Protein 2XZ9 (pdb70)

Solvent-accessible surface area: 24399 Å² total; per-residue (Å²): 156,97,95,80,38,0,62,4,89,63,58,57,121,4,44,0,0,0,20,2,20,44,15,188,55,0,63,52,0,45,67,28,8,4,46,0,1,2,6,0,90,0,19,52,8,1,68,145,67,119,60,70,3,60,38,86,70,2,12,77,12,0,34,73,0,1,83,94,0,58,49,97,31,0,6,0,22,0,0,20,3,2,13,46,104,146,18,90,50,10,128,38,32,183,15,94,1,11,30,0,0,15,26,0,0,3,3,0,31,88,88,53,77,9,0,71,41,1,0,49,0,0,0,51,0,4,35,109,29,59,3,20,0,0,0,0,2,0,4,11,4,49,10,2,88,112,0,40,63,20,2,91,85,4,29,38,60,0,73,174,80,66,46,126,21,48,134,129,10,100,15,0,0,6,0,6,0,0,0,0,0,9,3,0,63,16,0,0,139,70,4,52,3,1,1,0,4,3,39,33,0,1,13,2,0,1,0,0,10,62,147,15,119,91,0,98,102,30,33,73,47,15,9,7,0,0,4,65,5,0,79,92,0,0,61,10,0,76,177,63,73,55,64,0,3,0,6,3,102,14,0,13,45,34,31,2,0,0,3,1,0,10,19,8,0,40,12,0,0,4,70,15,107,29,0,63,90,0,12,83,8,0,79,83,11,89,44,92,91,0,74,101,6,3,104,118,1,32,121,47,46,29,7,156,75,0,57,127,23,0,95,63,23,46,160,127,71,100,127,137,80,50,0,54,5,85,71,46,47,109,5,40,0,0,0,20,2,22,28,13,169,52,0,64,51,0,47,64,30,10,4,49,0,1,2,6,0,90,0,28,64,7,2,71,145,64,143,70,72,4,61,37,88,76,1,12,92,12,0,45,77,0,0,82,87,0,57,48,95,31,0,6,0,20,0,0,27,9,1,10,33,107,126,11,114,50,6,116,24,29,207,34,98,4,8,34,0,0,12,30,0,0,3,0,0,31,94,50,53,95,8,0,47,40,1,0,44,0,0,0,43,0,4,36,114,28,60,3,38,0,0,0,0,3,0,4,12,4,30,9,2,93,118,0,41,59,19,2,90,82,0,33,37,45,0,75,182,96,70,50,158,18,46,146,133,10,97,17,0,0,7,0,2,0,1,0,0,0,11,3,0,63,14,0,0,143,68,6,54,21,1,2,0,4,3,41,44,0,1,13,9,0,1,0,0,5,66,142,19,117,89,0,120,105,27,33,60,36,5,11,7,0,0,1,57,1,0,84,72,0,0,60,11,0,74,176,63,70,50,144,0,9,0,5,3,101,11,0,15,39,31,48,1,0,2,1,1,0,10,19,8,0,31,26,0,0,5,70,15,106,30,0,54,94,0,5,70,23,0,77,111,20,80,44,99,98,0,79,98,3,3,110,98,1,34,119,46,44,45,8,179,73,0,59,138,31,0,146,93,28,45,169,156

Sequence (633 aa):
LKDLPAETPDGKKVMLAANIGTPKDVASALANGAEGVGLFRTEFLYMDRNSLPSEEEQFEAYKEVVEKMGGRPVTIRTLDIGGDKELPYLDMPKEMMNPFFLGYRAIRLCLDRPDIFKTQLRAILRASAYGNVQIMYPMISSVEEVRKANSSILEEVKAELDREGVKYDKEIKVGIMMVEIPSAAVTADILAKEVDFFSIGTNDLTQYTLAVVDRMNEHVKEYYQPFHPAILRLVKMVIDAAHKEGKFFAAMCGEMAGDPLAAVILLGLGLDEFSMSATSIPEIKNIIRNVEYEEKAKEIAEKALLNMSSEAREIEKMMKDVIKDILKDLPAETPDGKKVMLAANIGTPKDVASALANGAEGVGLFRTEFLYMDRNSLPSEEEQFEAYKEVVEKMGGRPVTIRTLDIGGDKELPYLDMPKEMNPFLGYRAIRLCLDRPDIFKTQLRAILRASAYGNVQIMYPMMISSVEEVRKANSILEEVKAELDREGVKYDKEIKVGIMVEIPSAAVTADILAKEVDFFSIGTNDLTQYTLAVDRMNEHVKEEYYQPFHPAILRLVKMVIDAAHKEGKFFAAMCGEMAGDPLAAVILLGLGLDEFSMSATSIPEIKNIIRNVVEYEKAKEIAEKALLNMSEAREIEKMMKDDVIKD

Nearest PDB structures (foldseek):
  2xz7-assembly1_A  TM=1.001E+00  e=7.812E-57  Caldanaerobacter subterraneus subsp. tengcongensis
  6vbj-assembly1_B  TM=9.989E-01  e=2.057E-53  Caldanaerobacter subterraneus subsp. tengcongensis
  2hro-assembly1_A-2  TM=9.915E-01  e=2.395E-43  Staphylococcus carnosus
  6v9k-assembly1_B  TM=9.891E-01  e=4.976E-43  Escherichia coli
  2l5h-assembly1_B  TM=9.672E-01  e=2.055E-39  Escherichia coli

B-factor: mean 32.9, std 15.42, range [12.56, 158.05]

InterPro domains:
  IPR000121 PEP-utilising enzyme, C-terminal [PF02896] (252-541)
  IPR006318 Phosphotransferase system, enzyme I-like [TIGR01417] (2-565)
  IPR008279 PEP-utilising enzyme, mobile domain [PF00391] (153-225)
  IPR008731 Phosphotransferase system, enzyme I N-terminal [PF05524] (3-126)
  IPR015813 Pyruvate/Phosphoenolpyruvate kinase-like domain superfamily [SSF51621] (253-549)
  IPR018274 PEP-utilising enzyme, active site [PS00370] (184-195)
  IPR023151 PEP-utilising enzyme, conserved site [PS00742] (447-465)
  IPR024692 Phosphotransferase system, enzyme I [PIRSF000732] (1-570)
  IPR036618 PtsI, HPr-binding domain superfamily [G3DSA:1.10.274.10] (21-146)
  IPR036618 PtsI, HPr-binding domain superfamily [SSF47831] (24-143)
  IPR036637 Phosphohistidine domain superfamily [SSF52009] (125-245)
  IPR040442 Pyruvate kinase-like domain superfamily [G3DSA:3.20.20.60] (236-572)
  IPR050499 Phosphoenolpyruvate-dependent sugar PTS enzyme [PTHR46244] (2-570)

Organism: Caldanaerobacter subterraneus subsp. tengcongensis (strain DSM 15242 / JCM 11007 / NBRC 100824 / MB4) (NCBI:txid273068)

Radius of gyration: 26.21 Å; Cα contacts (8 Å, |Δi|>4): 1387; chains: 2; bounding box: 66×56×74 Å

CATH classification: 3.20.20.60

Foldseek 3Di:
DLQDFLAAPVGDGFAEAAAEAFLVLQVLLVVLNHQEHPEHEDCVQVADDQDHRALVRLLVGLLSNQQSSPQREYEYEAFFAACVSVHPNLPHDDDPDGLPDCGFLNVCLVCVVSVLSNLLSQQLSQVRHHYAYEGEPDQDLVSVVSSVVSSVVSVVVCVVVVRGGPPPHFYAYEAQALNCLVVLLVRLQPHQEYEYALVNNQCNVQVHDCVPPVCVVSRQSLALVNLVSLLSNQVSNVVSPHAYEYEHALLLDQLNLLLCLLSPHRYRYYHSVSSVVSSVSSHHDHSVVSVVLNVVSNPDRGSVVSSVSSVVVVVVD/DQQDFLAAPQGDGFAEAAEEAFLVQQVLLNVLNHQEHPEHADCVQQPDDQEHRALVNLLVGLLSNFVSSPAREYEYEFFFAWVVPDRPNLVHDDDPDGLPDCGFLNVCLVPVVNVLSNLLSQQLSQQRHHYAYEGEDDQDLVSVVSSVVSSVVSVVVCVVVVRHGDPPHFYAYEAQALNCLVVLLVNLVPHQEYEYALQNNQCNVLVHDCVPPVCVVSRFSLALVNLVSLLSNQVSNVVSPHAYHYAHALLLDQLCLLLCLLSPHRYRYYHSVSSVVSSVSSHHDHSVVSVVLNVVSNVDHDSVVSSVVSCVVRVD

Structure (mmCIF, N/CA/C/O backbone):
data_2XZ9
#
_entry.id   2XZ9
#
_cell.length_a   60.113
_cell.length_b   79.525
_cell.length_c   156.750
_cell.angle_alpha   90.00
_cell.angle_beta   90.00
_cell.angle_gamma   90.00
#
_symmetry.space_group_name_H-M   'P 21 21 21'
#
loop_
_entity.id
_entity.type
_entity.pdbx_description
1 polymer 'PHOSPHOENOLPYRUVATE-PROTEIN KINASE (PTS SYSTEM EI COMPONENT IN BACTERIA)'
2 non-polymer 'MAGNESIUM ION'
3 non-polymer 'PYRUVIC ACID'
4 water water
#
loop_
_atom_site.group_PDB
_atom_site.id
_atom_site.type_symbol
_atom_site.label_atom_id
_atom_site.label_alt_id
_atom_site.label_comp_id
_atom_site.label_asym_id
_atom_site.label_entity_id
_atom_site.label_seq_id
_atom_site.pdbx_PDB_ins_code
_atom_site.Cartn_x
_atom_site.Cartn_y
_atom_site.Cartn_z
_atom_site.occupancy
_atom_site.B_iso_or_equiv
_atom_site.auth_seq_id
_atom_site.auth_comp_id
_atom_site.auth_asym_id
_atom_site.auth_atom_id
_atom_site.pdbx_PDB_model_num
ATOM 1 N N . LEU A 1 7 ? 14.678 10.519 16.360 1.00 55.49 256 LEU A N 1
ATOM 2 C CA . LEU A 1 7 ? 14.328 9.107 16.297 1.00 53.22 256 LEU A CA 1
ATOM 3 C C . LEU A 1 7 ? 14.592 8.520 14.910 1.00 47.76 256 LEU A C 1
ATOM 4 O O . LEU A 1 7 ? 14.460 9.194 13.885 1.00 42.87 256 LEU A O 1
ATOM 9 N N . LYS A 1 8 ? 14.972 7.250 14.892 1.00 40.11 257 LYS A N 1
ATOM 10 C CA . LYS A 1 8 ? 15.151 6.520 13.652 1.00 34.83 257 LYS A CA 1
ATOM 11 C C . LYS A 1 8 ? 13.813 6.388 12.944 1.00 28.42 257 LYS A C 1
ATOM 12 O O . LYS A 1 8 ? 13.750 5.940 11.803 1.00 28.47 257 LYS A O 1
ATOM 18 N N . ASP A 1 9 ? 12.736 6.763 13.631 1.00 30.05 258 ASP A N 1
ATOM 19 C CA . ASP A 1 9 ? 11.404 6.584 13.073 1.00 32.49 258 ASP A CA 1
ATOM 20 C C . ASP A 1 9 ? 10.863 7.827 12.384 1.00 33.14 258 ASP A C 1
ATOM 21 O O . ASP A 1 9 ? 9.881 7.747 11.652 1.00 34.47 258 ASP A O 1
ATOM 26 N N . LEU A 1 10 ? 11.495 8.974 12.618 1.00 26.17 259 LEU A N 1
ATOM 27 C CA . LEU A 1 10 ? 11.142 10.180 11.884 1.00 21.59 259 LEU A CA 1
ATOM 28 C C . LEU A 1 10 ? 11.496 9.967 10.420 1.00 26.16 259 LEU A C 1
ATOM 29 O O . LEU A 1 10 ? 12.497 9.316 10.112 1.00 24.90 259 LEU A O 1
ATOM 34 N N . PRO A 1 11 ? 10.684 10.516 9.506 1.00 25.08 260 PRO A N 1
ATOM 35 C CA . PRO A 1 11 ? 10.978 10.352 8.080 1.00 24.15 260 PRO A CA 1
ATOM 36 C C . PRO A 1 11 ? 12.089 11.277 7.592 1.00 20.05 260 PRO A C 1
ATOM 37 O O . PRO A 1 11 ? 12.368 12.305 8.212 1.00 20.31 260 PRO A O 1
ATOM 41 N N . ALA A 1 12 ? 12.719 10.895 6.486 1.00 18.76 261 ALA A N 1
ATOM 42 C CA . ALA A 1 12 ? 13.666 11.763 5.790 1.00 20.51 261 ALA A CA 1
ATOM 43 C C . ALA A 1 12 ? 12.853 12.752 4.981 1.00 21.39 261 ALA A C 1
ATOM 44 O O . ALA A 1 12 ? 12.521 12.510 3.822 1.00 20.97 261 ALA A O 1
ATOM 46 N N . GLU A 1 13 ? 12.513 13.867 5.613 1.00 19.23 262 GLU A N 1
ATOM 47 C CA . GLU A 1 13 ? 11.516 14.774 5.073 1.00 20.85 262 GLU A CA 1
ATOM 48 C C . GLU A 1 13 ? 11.991 16.187 5.359 1.00 20.68 262 GLU A C 1
ATOM 49 O O . GLU A 1 13 ? 12.311 16.519 6.509 1.00 18.05 262 GLU A O 1
ATOM 55 N N . THR A 1 14 ? 12.074 16.998 4.311 1.00 18.74 263 THR A N 1
ATOM 56 C CA . THR A 1 14 ? 12.546 18.372 4.430 1.00 19.68 263 THR A CA 1
ATOM 57 C C . THR A 1 14 ? 11.576 19.230 5.222 1.00 17.97 263 THR A C 1
ATOM 58 O O . THR A 1 14 ? 10.402 18.896 5.355 1.00 18.32 263 THR A O 1
ATOM 62 N N . PRO A 1 15 ? 12.062 20.351 5.752 1.00 19.37 264 PRO A N 1
ATOM 63 C CA . PRO A 1 15 ? 11.159 21.217 6.516 1.00 19.76 264 PRO A CA 1
ATOM 64 C C . PRO A 1 15 ? 9.995 21.767 5.672 1.00 20.56 264 PRO A C 1
ATOM 65 O O . PRO A 1 15 ? 8.974 22.194 6.240 1.00 21.28 264 PRO A O 1
ATOM 69 N N . ASP A 1 16 ? 10.143 21.776 4.349 1.00 19.72 265 ASP A N 1
ATOM 70 C CA . ASP A 1 16 ? 9.050 22.196 3.465 1.00 19.38 265 ASP A CA 1
ATOM 71 C C . ASP A 1 16 ? 8.271 21.030 2.841 1.00 19.67 265 ASP A C 1
ATOM 72 O O . ASP A 1 16 ? 7.562 21.206 1.842 1.00 21.44 265 ASP A O 1
ATOM 77 N N . GLY A 1 17 ? 8.387 19.846 3.441 1.00 18.28 266 GLY A N 1
ATOM 78 C CA . GLY A 1 17 ? 7.476 18.758 3.127 1.00 19.29 266 GLY A CA 1
ATOM 79 C C . GLY A 1 17 ? 7.792 17.871 1.933 1.00 20.00 266 GLY A C 1
ATOM 80 O O . GLY A 1 17 ? 6.872 17.360 1.300 1.00 21.54 266 GLY A O 1
ATOM 81 N N . LYS A 1 18 ? 9.077 17.686 1.617 1.00 18.50 267 LYS A N 1
ATOM 82 C CA . LYS A 1 18 ? 9.479 16.709 0.601 1.00 19.68 267 LYS A CA 1
ATOM 83 C C . LYS A 1 18 ? 10.068 15.496 1.302 1.00 20.59 267 LYS A C 1
ATOM 84 O O . LYS A 1 18 ? 11.036 15.615 2.058 1.00 21.01 267 LYS A O 1
ATOM 90 N N . LYS A 1 19 ? 9.480 14.333 1.053 1.00 20.50 268 LYS A N 1
ATOM 91 C CA . LYS A 1 19 ? 9.960 13.094 1.657 1.00 19.09 268 LYS A CA 1
ATOM 92 C C . LYS A 1 19 ? 10.722 12.254 0.632 1.00 22.81 268 LYS A C 1
ATOM 93 O O . LYS A 1 19 ? 10.337 12.187 -0.541 1.00 21.43 268 LYS A O 1
ATOM 99 N N . VAL A 1 20 ? 11.806 11.626 1.076 1.00 18.32 269 VAL A N 1
ATOM 100 C CA . VAL A 1 20 ? 12.492 10.621 0.266 1.00 15.66 269 VAL A CA 1
ATOM 101 C C . VAL A 1 20 ? 12.612 9.348 1.098 1.00 15.74 269 VAL A C 1
ATOM 102 O O . VAL A 1 20 ? 12.455 9.378 2.318 1.00 19.21 269 VAL A O 1
ATOM 106 N N . MET A 1 21 ? 12.885 8.233 0.433 1.00 14.26 270 MET A N 1
ATOM 107 C CA . MET A 1 21 ? 13.065 6.950 1.095 1.00 16.15 270 MET A CA 1
ATOM 108 C C . MET A 1 21 ? 14.539 6.648 1.354 1.00 20.58 270 MET A C 1
ATOM 109 O O . MET A 1 21 ? 15.352 6.751 0.443 1.00 18.77 270 MET A O 1
ATOM 114 N N . LEU A 1 22 ? 14.871 6.275 2.589 1.00 17.01 271 LEU A N 1
ATOM 115 C CA . LEU A 1 22 ? 16.224 5.814 2.892 1.00 13.28 271 LEU A CA 1
ATOM 116 C C . LEU A 1 22 ? 16.203 4.318 3.154 1.00 19.61 271 LEU A C 1
ATOM 117 O O . LEU A 1 22 ? 15.427 3.828 3.976 1.00 21.52 271 LEU A O 1
ATOM 122 N N . ALA A 1 23 ? 17.057 3.593 2.448 1.00 17.64 272 ALA A N 1
ATOM 123 C CA . ALA A 1 23 ? 17.040 2.137 2.488 1.00 16.86 272 ALA A CA 1
ATOM 124 C C . ALA A 1 23 ? 18.454 1.625 2.719 1.00 17.28 272 ALA A C 1
ATOM 125 O O . ALA A 1 23 ? 19.404 2.398 2.667 1.00 17.48 272 ALA A O 1
ATOM 127 N N . ALA A 1 24 ? 18.576 0.323 2.970 1.00 17.07 273 ALA A N 1
ATOM 128 C CA . ALA A 1 24 ? 19.872 -0.291 3.246 1.00 17.93 273 ALA A CA 1
ATOM 129 C C . ALA A 1 24 ? 20.374 -1.150 2.096 1.00 17.85 273 ALA A C 1
ATOM 130 O O . ALA A 1 24 ? 19.584 -1.816 1.413 1.00 17.69 273 ALA A O 1
ATOM 132 N N . ASN A 1 25 ? 21.698 -1.155 1.910 1.00 17.45 274 ASN A N 1
ATOM 133 C CA . ASN A 1 25 ? 22.352 -2.136 1.073 1.00 17.66 274 ASN A CA 1
ATOM 134 C C . ASN A 1 25 ? 22.788 -3.272 1.990 1.00 19.22 274 ASN A C 1
ATOM 135 O O . ASN A 1 25 ? 23.410 -3.023 3.033 1.00 21.00 274 ASN A O 1
ATOM 140 N N . ILE A 1 26 ? 22.462 -4.507 1.628 1.00 17.57 275 ILE A N 1
ATOM 141 C CA . ILE A 1 26 ? 22.916 -5.648 2.420 1.00 19.99 275 ILE A CA 1
ATOM 142 C C . ILE A 1 26 ? 23.611 -6.702 1.559 1.00 20.91 275 ILE A C 1
ATOM 143 O O . ILE A 1 26 ? 23.402 -6.773 0.338 1.00 19.31 275 ILE A O 1
ATOM 148 N N . GLY A 1 27 ? 24.444 -7.516 2.201 1.00 21.46 276 GLY A N 1
ATOM 149 C CA . GLY A 1 27 ? 25.160 -8.585 1.519 1.00 21.78 276 GLY A CA 1
ATOM 150 C C . GLY A 1 27 ? 24.825 -9.989 2.007 1.00 26.42 276 GLY A C 1
ATOM 151 O O . GLY A 1 27 ? 25.183 -10.971 1.363 1.00 28.71 276 GLY A O 1
ATOM 152 N N . THR A 1 28 ? 24.156 -10.086 3.154 1.00 24.86 277 THR A N 1
ATOM 153 C CA . THR A 1 28 ? 23.670 -11.367 3.685 1.00 25.30 277 THR A CA 1
ATOM 154 C C . THR A 1 28 ? 22.494 -11.085 4.607 1.00 28.03 277 THR A C 1
ATOM 155 O O . THR A 1 28 ? 22.334 -9.957 5.077 1.00 25.40 277 THR A O 1
ATOM 159 N N . PRO A 1 29 ? 21.676 -12.114 4.891 1.00 25.31 278 PRO A N 1
ATOM 160 C CA . PRO A 1 29 ? 20.530 -11.933 5.787 1.00 25.63 278 PRO A CA 1
ATOM 161 C C . PRO A 1 29 ? 20.914 -11.386 7.164 1.00 28.13 278 PRO A C 1
ATOM 162 O O . PRO A 1 29 ? 20.081 -10.756 7.811 1.00 29.57 278 PRO A O 1
ATOM 166 N N . LYS A 1 30 ? 22.154 -11.603 7.597 1.00 26.80 279 LYS A N 1
ATOM 167 C CA . LYS A 1 30 ? 22.608 -11.139 8.912 1.00 29.46 279 LYS A CA 1
ATOM 168 C C . LYS A 1 30 ? 22.669 -9.611 9.036 1.00 25.29 279 LYS A C 1
ATOM 169 O O . LYS A 1 30 ? 22.739 -9.073 10.142 1.00 32.97 279 LYS A O 1
ATOM 175 N N . ASP A 1 31 ? 22.632 -8.917 7.898 1.00 24.58 280 ASP A N 1
ATOM 176 C CA . ASP A 1 31 ? 22.712 -7.450 7.887 1.00 27.08 280 ASP A CA 1
ATOM 177 C C . ASP A 1 31 ? 21.387 -6.774 8.211 1.00 26.20 280 ASP A C 1
ATOM 178 O O . ASP A 1 31 ? 21.329 -5.558 8.399 1.00 26.65 280 ASP A O 1
ATOM 183 N N . VAL A 1 32 ? 20.318 -7.552 8.244 1.00 24.17 281 VAL A N 1
ATOM 184 C CA . VAL A 1 32 ? 18.988 -6.980 8.409 1.00 24.79 281 VAL A CA 1
ATOM 185 C C . VAL A 1 32 ? 18.795 -6.253 9.742 1.00 27.43 281 VAL A C 1
ATOM 186 O O . VAL A 1 32 ? 18.255 -5.146 9.772 1.00 24.87 281 VAL A O 1
ATOM 190 N N . ALA A 1 33 ? 19.237 -6.863 10.839 1.00 26.37 282 ALA A N 1
ATOM 191 C CA . ALA A 1 33 ? 19.040 -6.261 12.157 1.00 27.07 282 ALA A CA 1
ATOM 192 C C . ALA A 1 33 ? 19.613 -4.850 12.199 1.00 26.02 282 ALA A C 1
ATOM 193 O O . ALA A 1 33 ? 18.949 -3.926 12.656 1.00 28.85 282 ALA A O 1
ATOM 195 N N . SER A 1 34 ? 20.839 -4.682 11.706 1.00 26.94 283 SER A N 1
ATOM 196 C CA . SER A 1 34 ? 21.478 -3.365 11.723 1.00 28.02 283 SER A CA 1
ATOM 197 C C . SER A 1 34 ? 20.747 -2.371 10.819 1.00 27.87 283 SER A C 1
ATOM 198 O O . SER A 1 34 ? 20.642 -1.182 11.141 1.00 24.69 283 SER A O 1
ATOM 201 N N . ALA A 1 35 ? 20.241 -2.857 9.690 1.00 24.01 284 ALA A N 1
ATOM 202 C CA . ALA A 1 35 ? 19.484 -1.994 8.780 1.00 23.36 284 ALA A CA 1
ATOM 203 C C . ALA A 1 35 ? 18.261 -1.407 9.489 1.00 24.91 284 ALA A C 1
ATOM 204 O O . ALA A 1 35 ? 18.035 -0.196 9.453 1.00 25.18 284 ALA A O 1
ATOM 206 N N . LEU A 1 36 ? 17.485 -2.264 10.147 1.00 25.44 285 LEU A N 1
ATOM 207 C CA . LEU A 1 36 ? 16.291 -1.812 10.856 1.00 28.20 285 LEU A CA 1
ATOM 208 C C . LEU A 1 36 ? 16.630 -0.926 12.057 1.00 26.83 285 LEU A C 1
ATOM 209 O O . LEU A 1 36 ? 15.942 0.061 12.331 1.00 27.87 285 LEU A O 1
ATOM 214 N N . ALA A 1 37 ? 17.698 -1.267 12.765 1.00 24.77 286 ALA A N 1
ATOM 215 C CA . ALA A 1 37 ? 18.119 -0.478 13.917 1.00 24.83 286 ALA A CA 1
ATOM 216 C C . ALA A 1 37 ? 18.441 0.954 13.507 1.00 25.76 286 ALA A C 1
ATOM 217 O O . ALA A 1 37 ? 18.314 1.887 14.301 1.00 28.32 286 ALA A O 1
ATOM 219 N N . ASN A 1 38 ? 18.871 1.124 12.262 1.00 24.98 287 ASN A N 1
ATOM 220 C CA . ASN A 1 38 ? 19.234 2.443 11.760 1.00 26.75 287 ASN A CA 1
ATOM 221 C C . ASN A 1 38 ? 18.100 3.115 10.990 1.00 28.13 287 ASN A C 1
ATOM 222 O O . ASN A 1 38 ? 18.290 4.161 10.373 1.00 25.51 287 ASN A O 1
ATOM 227 N N . GLY A 1 39 ? 16.924 2.505 11.026 1.00 24.68 288 GLY A N 1
ATOM 228 C CA . GLY A 1 39 ? 15.739 3.108 10.435 1.00 26.23 288 GLY A CA 1
ATOM 229 C C . GLY A 1 39 ? 15.560 2.898 8.942 1.00 22.43 288 GLY A C 1
ATOM 230 O O . GLY A 1 39 ? 14.851 3.661 8.284 1.00 22.24 288 GLY A O 1
ATOM 231 N N . ALA A 1 40 ? 16.191 1.866 8.394 1.00 22.57 289 ALA A N 1
ATOM 232 C CA . ALA A 1 40 ? 15.999 1.557 6.981 1.00 20.15 289 ALA A CA 1
ATOM 233 C C . ALA A 1 40 ? 14.517 1.318 6.691 1.00 23.33 289 ALA A C 1
ATOM 234 O O . ALA A 1 40 ? 13.828 0.635 7.452 1.00 22.05 289 ALA A O 1
ATOM 236 N N . GLU A 1 41 ? 14.055 1.867 5.572 1.00 17.85 290 GLU A N 1
ATOM 237 C CA . GLU A 1 41 ? 12.664 1.763 5.142 1.00 18.29 290 GLU A CA 1
ATOM 238 C C . GLU A 1 41 ? 12.483 0.660 4.116 1.00 22.26 290 GLU A C 1
ATOM 239 O O . GLU A 1 41 ? 11.389 0.431 3.597 1.00 22.46 290 GLU A O 1
ATOM 245 N N . GLY A 1 42 ? 13.576 -0.033 3.841 1.00 20.13 291 GLY A N 1
ATOM 246 C CA . GLY A 1 42 ? 13.568 -1.102 2.867 1.00 19.98 291 GLY A CA 1
ATOM 247 C C . GLY A 1 42 ? 15.001 -1.517 2.619 1.00 20.57 291 GLY A C 1
ATOM 248 O O . GLY A 1 42 ? 15.926 -0.966 3.214 1.00 18.61 291 GLY A O 1
ATOM 249 N N . VAL A 1 43 ? 15.171 -2.501 1.751 1.00 19.51 292 VAL A N 1
ATOM 250 C CA . VAL A 1 43 ? 16.492 -2.888 1.281 1.00 19.69 292 VAL A CA 1
ATOM 251 C C . VAL A 1 43 ? 16.545 -2.499 -0.180 1.00 19.17 292 VAL A C 1
ATOM 252 O O . VAL A 1 43 ? 15.852 -3.088 -1.008 1.00 19.65 292 VAL A O 1
ATOM 256 N N . GLY A 1 44 ? 17.335 -1.477 -0.490 1.00 17.59 293 GLY A N 1
ATOM 257 C CA . GLY A 1 44 ? 17.442 -1.019 -1.863 1.00 16.20 293 GLY A CA 1
ATOM 258 C C . GLY A 1 44 ? 18.393 -1.846 -2.707 1.00 18.64 293 GLY A C 1
ATOM 259 O O . GLY A 1 44 ? 18.409 -1.744 -3.934 1.00 20.02 293 GLY A O 1
ATOM 260 N N . LEU A 1 45 ? 19.208 -2.660 -2.045 1.00 16.78 294 LEU A N 1
ATOM 261 C CA . LEU A 1 45 ? 20.114 -3.547 -2.761 1.00 12.56 294 LEU A CA 1
ATOM 262 C C . LEU A 1 45 ? 20.426 -4.751 -1.886 1.00 15.53 294 LEU A C 1
ATOM 263 O O . LEU A 1 45 ? 21.091 -4.610 -0.867 1.00 16.87 294 LEU A O 1
ATOM 268 N N . PHE A 1 46 ? 19.931 -5.916 -2.285 1.00 17.72 295 PHE A N 1
ATOM 269 C CA . PHE A 1 46 ? 20.294 -7.170 -1.640 1.00 19.08 295 PHE A CA 1
ATOM 270 C C . PHE A 1 46 ? 21.251 -7.838 -2.623 1.00 16.96 295 PHE A C 1
ATOM 271 O O . PHE A 1 46 ? 20.829 -8.357 -3.657 1.00 17.62 295 PHE A O 1
ATOM 279 N N . ARG A 1 47 ? 22.545 -7.764 -2.325 1.00 15.22 296 ARG A N 1
ATOM 280 C CA . ARG A 1 47 ? 23.556 -8.411 -3.153 1.00 17.11 296 ARG A CA 1
ATOM 281 C C . ARG A 1 47 ? 23.453 -9.912 -2.928 1.00 21.12 296 ARG A C 1
ATOM 282 O O . ARG A 1 47 ? 23.303 -10.358 -1.795 1.00 22.21 296 ARG A O 1
ATOM 290 N N . THR A 1 48 ? 23.533 -10.697 -4.000 1.00 17.62 297 THR A N 1
ATOM 291 C CA . THR A 1 48 ? 23.320 -12.136 -3.869 1.00 20.20 297 THR A CA 1
ATOM 292 C C . THR A 1 48 ? 24.580 -12.962 -4.100 1.00 20.33 297 THR A C 1
ATOM 293 O O . THR A 1 48 ? 24.523 -14.194 -4.122 1.00 21.46 297 THR A O 1
ATOM 297 N N . GLU A 1 49 ? 25.719 -12.294 -4.242 1.00 19.14 298 GLU A N 1
ATOM 298 C CA . GLU A 1 49 ? 26.977 -13.004 -4.471 1.00 22.09 298 GLU A CA 1
ATOM 299 C C . GLU A 1 49 ? 27.338 -13.972 -3.339 1.00 20.68 298 GLU A C 1
ATOM 300 O O . GLU A 1 49 ? 27.988 -15.000 -3.581 1.00 21.98 298 GLU A O 1
ATOM 306 N N . PHE A 1 50 ? 26.905 -13.664 -2.118 1.00 21.90 299 PHE A N 1
ATOM 307 C CA . PHE A 1 50 ? 27.226 -14.507 -0.962 1.00 24.80 299 PHE A CA 1
ATOM 308 C C . PHE A 1 50 ? 26.808 -15.955 -1.171 1.00 26.22 299 PHE A C 1
ATOM 309 O O . PHE A 1 50 ? 27.437 -16.863 -0.646 1.00 25.50 299 PHE A O 1
ATOM 317 N N . LEU A 1 51 ? 25.744 -16.166 -1.932 1.00 21.18 300 LEU A N 1
ATOM 318 C CA . LEU A 1 51 ? 25.270 -17.517 -2.222 1.00 24.43 300 LEU A CA 1
ATOM 319 C C . LEU A 1 51 ? 26.177 -18.303 -3.174 1.00 28.49 300 LEU A C 1
ATOM 320 O O . LEU A 1 51 ? 26.134 -19.530 -3.201 1.00 25.66 300 LEU A O 1
ATOM 325 N N . TYR A 1 52 ? 26.996 -17.596 -3.945 1.00 21.69 301 TYR A N 1
ATOM 326 C CA . TYR A 1 52 ? 27.796 -18.224 -4.992 1.00 21.52 301 TYR A CA 1
ATOM 327 C C . TYR A 1 52 ? 29.265 -18.316 -4.621 1.00 24.45 301 TYR A C 1
ATOM 328 O O . TYR A 1 52 ? 30.009 -19.069 -5.235 1.00 28.97 301 TYR A O 1
ATOM 337 N N . MET A 1 53 ? 29.678 -17.525 -3.635 1.00 26.37 302 MET A N 1
ATOM 338 C CA . MET A 1 53 ? 31.093 -17.430 -3.278 1.00 26.30 302 MET A CA 1
ATOM 339 C C . MET A 1 53 ? 31.497 -18.436 -2.220 1.00 30.37 302 MET A C 1
ATOM 340 O O . MET A 1 53 ? 30.656 -18.978 -1.510 1.00 30.26 302 MET A O 1
ATOM 345 N N . ASP A 1 54 ? 32.798 -18.692 -2.145 1.00 28.13 303 ASP A N 1
ATOM 346 C CA . ASP A 1 54 ? 33.363 -19.481 -1.066 1.00 32.43 303 ASP A CA 1
ATOM 347 C C . ASP A 1 54 ? 32.704 -20.847 -1.008 1.00 30.42 303 ASP A C 1
ATOM 348 O O . ASP A 1 54 ? 32.256 -21.272 0.039 1.00 31.36 303 ASP A O 1
ATOM 353 N N . ARG A 1 55 ? 32.629 -21.528 -2.145 1.00 31.42 304 ARG A N 1
ATOM 354 C CA . ARG A 1 55 ? 32.009 -22.847 -2.213 1.00 32.20 304 ARG A CA 1
ATOM 355 C C . ARG A 1 55 ? 32.429 -23.565 -3.485 1.00 33.83 304 ARG A C 1
ATOM 356 O O . ARG A 1 55 ? 33.126 -22.993 -4.320 1.00 33.74 304 ARG A O 1
ATOM 364 N N . ASN A 1 56 ? 31.993 -24.814 -3.630 1.00 38.04 305 ASN A N 1
ATOM 365 C CA . ASN A 1 56 ? 32.416 -25.650 -4.743 1.00 42.76 305 ASN A CA 1
ATOM 366 C C . ASN A 1 56 ? 31.261 -26.197 -5.583 1.00 44.67 305 ASN A C 1
ATOM 367 O O . ASN A 1 56 ? 31.439 -27.141 -6.354 1.00 44.49 305 ASN A O 1
ATOM 372 N N . SER A 1 57 ? 30.082 -25.604 -5.435 1.00 41.37 306 SER A N 1
ATOM 373 C CA . SER A 1 57 ? 28.917 -26.024 -6.201 1.00 37.59 306 SER A CA 1
ATOM 374 C C . SER A 1 57 ? 27.975 -24.841 -6.361 1.00 33.78 306 SER A C 1
ATOM 375 O O . SER A 1 57 ? 28.061 -23.869 -5.611 1.00 31.06 306 SER A O 1
ATOM 378 N N . LEU A 1 58 ? 27.080 -24.910 -7.338 1.00 31.42 307 LEU A N 1
ATOM 379 C CA . LEU A 1 58 ? 26.082 -23.861 -7.494 1.00 30.22 307 LEU A CA 1
ATOM 380 C C . LEU A 1 58 ? 25.111 -23.933 -6.326 1.00 29.88 307 LEU A C 1
ATOM 381 O O . LEU A 1 58 ? 24.775 -25.023 -5.870 1.00 28.73 307 LEU A O 1
ATOM 386 N N . PRO A 1 59 ? 24.656 -22.772 -5.832 1.00 27.59 308 PRO A N 1
ATOM 387 C CA . PRO A 1 59 ? 23.659 -22.790 -4.761 1.00 25.04 308 PRO A CA 1
ATOM 388 C C . PRO A 1 59 ? 22.319 -23.310 -5.271 1.00 28.73 308 PRO A C 1
ATOM 389 O O . PRO A 1 59 ? 21.839 -22.883 -6.315 1.00 25.48 308 PRO A O 1
ATOM 393 N N . SER A 1 60 ? 21.732 -24.246 -4.536 1.00 30.18 309 SER A N 1
ATOM 394 C CA . SER A 1 60 ? 20.450 -24.812 -4.922 1.00 28.94 309 SER A CA 1
ATOM 395 C C . SER A 1 60 ? 19.341 -23.776 -4.845 1.00 28.03 309 SER A C 1
ATOM 396 O O . SER A 1 60 ? 19.475 -22.748 -4.182 1.00 26.27 309 SER A O 1
ATOM 399 N N . GLU A 1 61 ? 18.235 -24.062 -5.521 1.00 23.99 310 GLU A N 1
ATOM 400 C CA . GLU A 1 61 ? 17.071 -23.201 -5.447 1.00 28.12 310 GLU A CA 1
ATOM 401 C C . GLU A 1 61 ? 16.600 -23.064 -4.004 1.00 23.25 310 GLU A C 1
ATOM 402 O O . GLU A 1 61 ? 16.287 -21.968 -3.553 1.00 25.44 310 GLU A O 1
ATOM 408 N N . GLU A 1 62 ? 16.559 -24.182 -3.279 1.00 28.59 311 GLU A N 1
ATOM 409 C CA . GLU A 1 62 ? 16.075 -24.162 -1.906 1.00 28.06 311 GLU A CA 1
ATOM 410 C C . GLU A 1 62 ? 16.968 -23.307 -1.006 1.00 30.27 311 GLU A C 1
ATOM 411 O O . GLU A 1 62 ? 16.476 -22.550 -0.174 1.00 30.37 311 GLU A O 1
ATOM 417 N N . GLU A 1 63 ? 18.280 -23.430 -1.174 1.00 27.01 312 GLU A N 1
ATOM 418 C CA . GLU A 1 63 ? 19.224 -22.642 -0.389 1.00 30.65 312 GLU A CA 1
ATOM 419 C C . GLU A 1 63 ? 19.038 -21.141 -0.634 1.00 28.90 312 GLU A C 1
ATOM 420 O O . GLU A 1 63 ? 19.008 -20.331 0.302 1.00 27.63 312 GLU A O 1
ATOM 426 N N . GLN A 1 64 ? 18.916 -20.772 -1.901 1.00 26.62 313 GLN A N 1
ATOM 427 C CA . GLN A 1 64 ? 18.671 -19.373 -2.247 1.00 24.00 313 GLN A CA 1
ATOM 428 C C . GLN A 1 64 ? 17.336 -18.905 -1.680 1.00 24.09 313 GLN A C 1
ATOM 429 O O . GLN A 1 64 ? 17.246 -17.841 -1.079 1.00 25.29 313 GLN A O 1
ATOM 435 N N . PHE A 1 65 ? 16.302 -19.712 -1.885 1.00 26.06 314 PHE A N 1
ATOM 436 C CA . PHE A 1 65 ? 14.971 -19.390 -1.394 1.00 24.87 314 PHE A CA 1
ATOM 437 C C . PHE A 1 65 ? 14.970 -19.098 0.104 1.00 25.10 314 PHE A C 1
ATOM 438 O O . PHE A 1 65 ? 14.405 -18.096 0.545 1.00 26.09 314 PHE A O 1
ATOM 446 N N . GLU A 1 66 ? 15.598 -19.967 0.891 1.00 27.00 315 GLU A N 1
ATOM 447 C CA . GLU A 1 66 ? 15.615 -19.770 2.336 1.00 29.48 315 GLU A CA 1
ATOM 448 C C . GLU A 1 66 ? 16.265 -18.442 2.719 1.00 26.26 315 GLU A C 1
ATOM 449 O O . GLU A 1 66 ? 15.795 -17.759 3.630 1.00 27.99 315 GLU A O 1
ATOM 455 N N . ALA A 1 67 ? 17.334 -18.065 2.019 1.00 26.12 316 ALA A N 1
ATOM 456 C CA . ALA A 1 67 ? 18.004 -16.796 2.309 1.00 28.05 316 ALA A CA 1
ATOM 457 C C . ALA A 1 67 ? 17.135 -15.597 1.923 1.00 24.78 316 ALA A C 1
ATOM 458 O O . ALA A 1 67 ? 17.029 -14.619 2.677 1.00 26.80 316 ALA A O 1
ATOM 460 N N . TYR A 1 68 ? 16.522 -15.657 0.745 1.00 23.63 317 TYR A N 1
ATOM 461 C CA . TYR A 1 68 ? 15.666 -14.558 0.295 1.00 20.44 317 TYR A CA 1
ATOM 462 C C . TYR A 1 68 ? 14.445 -14.425 1.198 1.00 25.33 317 TYR A C 1
ATOM 463 O O . TYR A 1 68 ? 14.088 -13.315 1.613 1.00 25.29 317 TYR A O 1
ATOM 472 N N . LYS A 1 69 ? 13.804 -15.553 1.504 1.00 24.81 318 LYS A N 1
ATOM 473 C CA . LYS A 1 69 ? 12.630 -15.532 2.378 1.00 26.04 318 LYS A CA 1
ATOM 474 C C . LYS A 1 69 ? 12.948 -14.924 3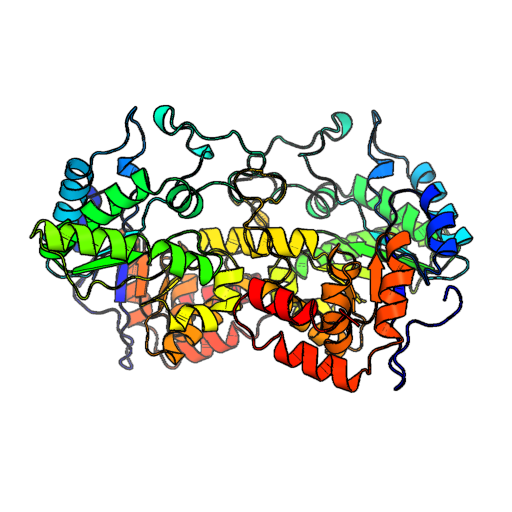.746 1.00 24.46 318 LYS A C 1
ATOM 475 O O . LYS A 1 69 ? 12.172 -14.129 4.286 1.00 28.65 318 LYS A O 1
ATOM 481 N N . GLU A 1 70 ? 14.092 -15.288 4.313 1.00 25.37 319 GLU A N 1
ATOM 482 C CA . GLU A 1 70 ? 14.437 -14.783 5.635 1.00 30.27 319 GLU A CA 1
ATOM 483 C C . GLU A 1 70 ? 14.456 -13.259 5.646 1.00 28.71 319 GLU A C 1
ATOM 484 O O . GLU A 1 70 ? 13.886 -12.626 6.533 1.00 28.48 319 GLU A O 1
ATOM 490 N N . VAL A 1 71 ? 15.114 -12.669 4.654 1.00 24.72 320 VAL A N 1
ATOM 491 C CA . VAL A 1 71 ? 15.220 -11.217 4.583 1.00 26.03 320 VAL A CA 1
ATOM 492 C C . VAL A 1 71 ? 13.857 -10.587 4.347 1.00 28.66 320 VAL A C 1
ATOM 493 O O . VAL A 1 71 ? 13.479 -9.621 5.008 1.00 26.79 320 VAL A O 1
ATOM 497 N N . VAL A 1 72 ? 13.110 -11.169 3.418 1.00 23.94 321 VAL A N 1
ATOM 498 C CA . VAL A 1 72 ? 11.802 -10.652 3.061 1.00 27.51 321 VAL A CA 1
ATOM 499 C C . VAL A 1 72 ? 10.869 -10.653 4.269 1.00 26.55 321 VAL A C 1
ATOM 500 O O . VAL A 1 72 ? 10.176 -9.669 4.516 1.00 29.43 321 VAL A O 1
ATOM 504 N N . GLU A 1 73 ? 10.872 -11.748 5.028 1.00 26.87 322 GLU A N 1
ATOM 505 C CA . GLU A 1 73 ? 10.057 -11.842 6.234 1.00 26.31 322 GLU A CA 1
ATOM 506 C C . GLU A 1 73 ? 10.499 -10.847 7.307 1.00 33.15 322 GLU A C 1
ATOM 507 O O . GLU A 1 73 ? 9.672 -10.157 7.909 1.00 31.56 322 GLU A O 1
ATOM 513 N N . LYS A 1 74 ? 11.802 -10.779 7.555 1.00 28.67 323 LYS A N 1
ATOM 514 C CA . LYS A 1 74 ? 12.313 -9.941 8.634 1.00 29.58 323 LYS A CA 1
ATOM 515 C C . LYS A 1 74 ? 12.123 -8.454 8.345 1.00 30.21 323 LYS A C 1
ATOM 516 O O . LYS A 1 74 ? 12.103 -7.636 9.272 1.00 30.92 323 LYS A O 1
ATOM 522 N N . MET A 1 75 ? 11.982 -8.105 7.069 1.00 27.03 324 MET A N 1
ATOM 523 C CA . MET A 1 75 ? 11.777 -6.710 6.689 1.00 24.73 324 MET A CA 1
ATOM 524 C C . MET A 1 75 ? 10.316 -6.268 6.812 1.00 30.71 324 MET A C 1
ATOM 525 O O . MET A 1 75 ? 9.988 -5.118 6.542 1.00 29.43 324 MET A O 1
ATOM 530 N N . GLY A 1 76 ? 9.454 -7.193 7.221 1.00 35.02 325 GLY A N 1
ATOM 531 C CA . GLY A 1 76 ? 8.066 -6.891 7.535 1.00 37.88 325 GLY A CA 1
ATOM 532 C C . GLY A 1 76 ? 7.290 -5.999 6.580 1.00 35.99 325 GLY A C 1
ATOM 533 O O . GLY A 1 76 ? 6.717 -4.988 6.993 1.00 38.26 325 GLY A O 1
ATOM 534 N N . GLY A 1 77 ? 7.250 -6.368 5.306 1.00 30.08 326 GLY A N 1
ATOM 535 C CA . GLY A 1 77 ? 6.446 -5.632 4.345 1.00 31.97 326 GLY A CA 1
ATOM 536 C C . GLY A 1 77 ? 7.200 -4.523 3.634 1.00 30.32 326 GLY A C 1
ATOM 537 O O . GLY A 1 77 ? 6.755 -4.020 2.601 1.00 29.63 326 GLY A O 1
ATOM 538 N N . ARG A 1 78 ? 8.338 -4.124 4.190 1.00 26.73 327 ARG A N 1
ATOM 539 C CA . ARG A 1 78 ? 9.180 -3.142 3.529 1.00 24.32 327 ARG A CA 1
ATOM 540 C C . ARG A 1 78 ? 9.738 -3.767 2.257 1.00 24.02 327 ARG A C 1
ATOM 541 O O . ARG A 1 78 ? 9.943 -4.972 2.201 1.00 23.57 327 ARG A O 1
ATOM 549 N N . PRO A 1 79 ? 9.965 -2.953 1.220 1.00 21.53 328 PRO A N 1
ATOM 550 C CA . PRO A 1 79 ? 10.431 -3.532 -0.045 1.00 22.27 328 PRO A CA 1
ATOM 551 C C . PRO A 1 79 ? 11.853 -4.065 0.047 1.00 24.32 328 PRO A C 1
ATOM 552 O O . PRO A 1 79 ? 12.696 -3.451 0.707 1.00 22.49 328 PRO A O 1
ATOM 556 N N . VAL A 1 80 ? 12.096 -5.199 -0.603 1.00 21.99 329 VAL A N 1
ATOM 557 C CA . VAL A 1 80 ? 13.428 -5.785 -0.678 1.00 19.34 329 VAL A CA 1
ATOM 558 C C . VAL A 1 80 ? 13.794 -5.970 -2.143 1.00 19.35 329 VAL A C 1
ATOM 559 O O . VAL A 1 80 ? 13.240 -6.828 -2.825 1.00 22.55 329 VAL A O 1
ATOM 563 N N . THR A 1 81 ? 14.720 -5.143 -2.620 1.00 17.78 330 THR A N 1
ATOM 564 C CA . THR A 1 81 ? 15.155 -5.175 -4.011 1.00 18.94 330 THR A CA 1
ATOM 565 C C . THR A 1 81 ? 16.343 -6.113 -4.169 1.00 20.25 330 THR A C 1
ATOM 566 O O . THR A 1 81 ? 17.447 -5.796 -3.739 1.00 20.22 330 THR A O 1
ATOM 570 N N . ILE A 1 82 ? 16.117 -7.253 -4.811 1.00 19.49 331 ILE A N 1
ATOM 571 C CA . ILE A 1 82 ? 17.141 -8.286 -4.911 1.00 18.81 331 ILE A CA 1
ATOM 572 C C . ILE A 1 82 ? 17.843 -8.196 -6.253 1.00 18.36 331 ILE A C 1
ATOM 573 O O . ILE A 1 82 ? 17.206 -8.270 -7.297 1.00 19.59 331 ILE A O 1
ATOM 578 N N . ARG A 1 83 ? 19.159 -8.009 -6.219 1.00 17.18 332 ARG A N 1
ATOM 579 C CA . ARG A 1 83 ? 19.940 -7.920 -7.444 1.00 17.74 332 ARG A CA 1
ATOM 580 C C . ARG A 1 83 ? 20.352 -9.320 -7.862 1.00 15.70 332 ARG A C 1
ATOM 581 O O . ARG A 1 83 ? 20.930 -10.062 -7.069 1.00 16.94 332 ARG A O 1
ATOM 589 N N . THR A 1 84 ? 20.041 -9.691 -9.100 1.00 16.51 333 THR A N 1
ATOM 590 C CA . THR A 1 84 ? 20.422 -11.012 -9.593 1.00 16.62 333 THR A CA 1
ATOM 591 C C . THR A 1 84 ? 21.945 -11.103 -9.706 1.00 19.08 333 THR A C 1
ATOM 592 O O . THR A 1 84 ? 22.651 -10.094 -9.578 1.00 17.34 333 THR A O 1
ATOM 596 N N . LEU A 1 85 ? 22.445 -12.317 -9.912 1.00 17.48 334 LEU A N 1
ATOM 597 C CA . LEU A 1 85 ? 23.886 -12.585 -9.889 1.00 20.11 334 LEU A CA 1
ATOM 598 C C . LEU A 1 85 ? 24.744 -11.523 -10.596 1.00 19.25 334 LEU A C 1
ATOM 599 O O . LEU A 1 85 ? 24.540 -11.224 -11.761 1.00 19.66 334 LEU A O 1
ATOM 604 N N . ASP A 1 86 ? 25.733 -10.991 -9.881 1.00 19.37 335 ASP A N 1
ATOM 605 C CA . ASP A 1 86 ? 26.531 -9.864 -10.357 1.00 19.06 335 ASP A CA 1
ATOM 606 C C . ASP A 1 86 ? 27.980 -10.228 -10.135 1.00 32.46 335 ASP A C 1
ATOM 607 O O . ASP A 1 86 ? 28.702 -9.558 -9.394 1.00 40.66 335 ASP A O 1
ATOM 612 N N . ILE A 1 87 ? 28.396 -11.322 -10.747 1.00 25.20 336 ILE A N 1
ATOM 613 C CA . ILE A 1 87 ? 29.725 -11.846 -10.492 1.00 24.44 336 ILE A CA 1
ATOM 614 C C . ILE A 1 87 ? 30.372 -12.198 -11.812 1.00 26.72 336 ILE A C 1
ATOM 615 O O . ILE A 1 87 ? 29.680 -12.538 -12.771 1.00 24.17 336 ILE A O 1
ATOM 620 N N . GLY A 1 88 ? 31.698 -12.118 -11.857 1.00 25.33 337 GLY A N 1
ATOM 621 C CA . GLY A 1 88 ? 32.443 -12.489 -13.046 1.00 31.91 337 GLY A CA 1
ATOM 622 C C . GLY A 1 88 ? 33.637 -13.353 -12.696 1.00 35.83 337 GLY A C 1
ATOM 623 O O . GLY A 1 88 ? 33.862 -13.660 -11.528 1.00 35.63 337 GLY A O 1
ATOM 624 N N . GLY A 1 89 ? 34.403 -13.740 -13.709 1.00 35.89 338 GLY A N 1
ATOM 625 C CA . GLY A 1 89 ? 35.501 -14.677 -13.535 1.00 37.01 338 GLY A CA 1
ATOM 626 C C . GLY A 1 89 ? 36.682 -14.171 -12.732 1.00 40.82 338 GLY A C 1
ATOM 627 O O . GLY A 1 89 ? 37.637 -14.916 -12.493 1.00 37.90 338 GLY A O 1
ATOM 628 N N . ASP A 1 90 ? 36.633 -12.907 -12.321 1.00 36.33 339 ASP A N 1
ATOM 629 C CA . ASP A 1 90 ? 37.665 -12.358 -11.448 1.00 45.78 339 ASP A CA 1
ATOM 630 C C . ASP A 1 90 ? 37.464 -12.831 -10.012 1.00 46.78 339 ASP A C 1
ATOM 631 O O . ASP A 1 90 ? 38.340 -12.660 -9.163 1.00 50.34 339 ASP A O 1
ATOM 636 N N . LYS A 1 91 ? 36.300 -13.416 -9.746 1.00 61.15 340 LYS A N 1
ATOM 637 C CA . LYS A 1 91 ? 36.016 -14.003 -8.445 1.00 67.78 340 LYS A CA 1
ATOM 638 C C . LYS A 1 91 ? 36.587 -15.411 -8.382 1.00 80.29 340 LYS A C 1
ATOM 639 O O . LYS A 1 91 ? 36.480 -16.090 -7.361 1.00 77.15 340 LYS A O 1
ATOM 645 N N . GLU A 1 92 ? 37.195 -15.834 -9.486 1.00 96.15 341 GLU A N 1
ATOM 646 C CA . GLU A 1 92 ? 37.842 -17.138 -9.571 1.00 109.50 341 GLU A CA 1
ATOM 647 C C . GLU A 1 92 ? 37.140 -18.168 -8.698 1.00 108.76 341 GLU A C 1
ATOM 648 O O . GLU A 1 92 ? 37.642 -18.557 -7.642 1.00 110.65 341 GLU A O 1
ATOM 654 N N . LEU A 1 93 ? 35.960 -18.585 -9.141 1.00 103.11 342 LEU A N 1
ATOM 655 C CA . LEU A 1 93 ? 35.203 -19.618 -8.455 1.00 96.09 342 LEU A CA 1
ATOM 656 C C . LEU A 1 93 ? 35.278 -20.907 -9.253 1.00 92.25 342 LEU A C 1
ATOM 657 O O . LEU A 1 93 ? 34.787 -20.977 -10.382 1.00 89.42 342 LEU A O 1
ATOM 662 N N . PRO A 1 94 ? 35.888 -21.938 -8.655 1.00 89.06 343 PRO A N 1
ATOM 663 C CA . PRO A 1 94 ? 36.247 -23.176 -9.350 1.00 84.47 343 PRO A CA 1
ATOM 664 C C . PRO A 1 94 ? 35.098 -23.706 -10.192 1.00 74.25 343 PRO A C 1
ATOM 665 O O . PRO A 1 94 ? 35.180 -23.720 -11.422 1.00 73.29 343 PRO A O 1
ATOM 669 N N . TYR A 1 95 ? 34.032 -24.124 -9.520 1.00 62.84 344 TYR A N 1
ATOM 670 C CA . TYR A 1 95 ? 32.900 -24.757 -10.178 1.00 53.90 344 TYR A CA 1
ATOM 671 C C . TYR A 1 95 ? 32.344 -23.912 -11.320 1.00 60.35 344 TYR A C 1
ATOM 672 O O . TYR A 1 95 ? 31.939 -24.446 -12.348 1.00 61.64 344 TYR A O 1
ATOM 681 N N . LEU A 1 96 ? 32.332 -22.594 -11.139 1.00 73.83 345 LEU A N 1
ATOM 682 C CA . LEU A 1 96 ? 31.751 -21.694 -12.133 1.00 78.29 345 LEU A CA 1
ATOM 683 C C . LEU A 1 96 ? 32.388 -21.858 -13.511 1.00 79.36 345 LEU A C 1
ATOM 684 O O . LEU A 1 96 ? 31.793 -21.488 -14.521 1.00 78.24 345 LEU A O 1
ATOM 689 N N . ASP A 1 97 ? 33.597 -22.413 -13.544 1.00 80.58 346 ASP A N 1
ATOM 690 C CA . ASP A 1 97 ? 34.313 -22.643 -14.797 1.00 83.00 346 ASP A CA 1
ATOM 691 C C . ASP A 1 97 ? 34.240 -21.434 -15.729 1.00 78.26 346 ASP A C 1
ATOM 692 O O . ASP A 1 97 ? 33.498 -21.435 -16.712 1.00 79.17 346 ASP A O 1
ATOM 697 N N . MET A 1 98 ? 35.026 -20.410 -15.411 1.00 68.22 347 MET A N 1
ATOM 698 C CA . MET A 1 98 ? 34.982 -19.137 -16.118 1.00 57.09 347 MET A CA 1
ATOM 699 C C . MET A 1 98 ? 36.265 -18.886 -16.896 1.00 52.07 347 MET A C 1
ATOM 700 O O . MET A 1 98 ? 37.323 -19.415 -16.550 1.00 46.53 347 MET A O 1
ATOM 705 N N . PRO A 1 99 ? 36.176 -18.067 -17.950 1.00 41.69 348 PRO A N 1
ATOM 706 C CA . PRO A 1 99 ? 37.352 -17.749 -18.762 1.00 41.64 348 PRO A CA 1
ATOM 707 C C . PRO A 1 99 ? 38.282 -16.796 -18.021 1.00 35.86 348 PRO A C 1
ATOM 708 O O . PRO A 1 99 ? 37.809 -15.975 -17.241 1.00 38.32 348 PRO A O 1
ATOM 712 N N . LYS A 1 100 ? 39.586 -16.921 -18.253 1.00 36.97 349 LYS A N 1
ATOM 713 C CA . LYS A 1 100 ? 40.532 -15.902 -17.822 1.00 38.10 349 LYS A CA 1
ATOM 714 C C . LYS A 1 100 ? 40.413 -14.760 -18.818 1.00 28.69 349 LYS A C 1
ATOM 715 O O . LYS A 1 100 ? 40.370 -14.998 -20.022 1.00 33.25 349 LYS A O 1
ATOM 721 N N . GLU A 1 101 ? 40.325 -13.526 -18.324 1.00 25.08 350 GLU A N 1
ATOM 722 C CA . GLU A 1 101 ? 40.036 -12.385 -19.187 1.00 21.77 350 GLU A CA 1
ATOM 723 C C . GLU A 1 101 ? 41.035 -11.259 -18.997 1.00 23.31 350 GLU A C 1
ATOM 724 O O . GLU A 1 101 ? 41.525 -11.033 -17.887 1.00 24.16 350 GLU A O 1
ATOM 730 N N . MET A 1 102 ? 41.310 -10.531 -20.073 1.00 24.00 351 MET A N 1
ATOM 731 C CA A MET A 1 102 ? 42.224 -9.398 -19.984 0.56 24.37 351 MET A CA 1
ATOM 732 C CA B MET A 1 102 ? 42.216 -9.390 -20.009 0.44 25.03 351 MET A CA 1
ATOM 733 C C . MET A 1 102 ? 41.605 -8.234 -19.217 1.00 25.10 351 MET A C 1
ATOM 734 O O . MET A 1 102 ? 42.286 -7.574 -18.439 1.00 23.87 351 MET A O 1
ATOM 743 N N . ASN A 1 103 ? 40.316 -7.983 -19.445 1.00 22.02 352 ASN A N 1
ATOM 744 C CA . ASN A 1 103 ? 39.582 -6.939 -18.726 1.00 20.27 352 ASN A CA 1
ATOM 745 C C . ASN A 1 103 ? 38.272 -7.481 -18.170 1.00 19.53 352 ASN A C 1
ATOM 746 O O . ASN A 1 103 ? 37.214 -7.257 -18.746 1.00 17.30 352 ASN A O 1
ATOM 751 N N . PRO A 1 104 ? 38.333 -8.205 -17.048 1.00 19.83 353 PRO A N 1
ATOM 752 C CA . PRO A 1 104 ? 37.090 -8.810 -16.554 1.00 18.72 353 PRO A CA 1
ATOM 753 C C . PRO A 1 104 ? 35.958 -7.813 -16.291 1.00 19.95 353 PRO A C 1
ATOM 754 O O . PRO A 1 104 ? 34.803 -8.172 -16.449 1.00 19.62 353 PRO A O 1
ATOM 758 N N . PHE A 1 105 ? 36.272 -6.579 -15.915 1.00 18.73 354 PHE A N 1
ATOM 759 C CA A PHE A 1 105 ? 35.247 -5.584 -15.612 0.49 18.81 354 PHE A CA 1
ATOM 760 C CA B PHE A 1 105 ? 35.225 -5.603 -15.618 0.51 17.37 354 PHE A CA 1
ATOM 761 C C . PHE A 1 105 ? 34.428 -5.248 -16.865 1.00 16.57 354 PHE A C 1
ATOM 762 O O . PHE A 1 105 ? 33.314 -4.718 -16.778 1.00 18.63 354 PHE A O 1
ATOM 777 N N . LEU A 1 106 ? 34.994 -5.555 -18.029 1.00 17.90 355 LEU A N 1
ATOM 778 C CA . LEU A 1 106 ? 34.333 -5.307 -19.311 1.00 16.44 355 LEU A CA 1
ATOM 779 C C . LEU A 1 106 ? 33.936 -6.633 -19.952 1.00 18.22 355 LEU A C 1
ATOM 780 O O . LEU A 1 106 ? 33.702 -6.699 -21.153 1.00 17.75 355 LEU A O 1
ATOM 785 N N . GLY A 1 107 ? 33.850 -7.687 -19.149 1.00 19.28 356 GLY A N 1
ATOM 786 C CA . GLY A 1 107 ? 33.744 -9.027 -19.700 1.00 17.17 356 GLY A CA 1
ATOM 787 C C . GLY A 1 107 ? 32.478 -9.815 -19.418 1.00 17.58 356 GLY A C 1
ATOM 788 O O . GLY A 1 107 ? 31.365 -9.285 -19.374 1.00 16.53 356 GLY A O 1
ATOM 789 N N . TYR A 1 108 ? 32.676 -11.117 -19.237 1.00 17.39 357 TYR A N 1
ATOM 790 C CA . TYR A 1 108 ? 31.612 -12.099 -19.135 1.00 16.76 357 TYR A CA 1
ATOM 791 C C . TYR A 1 108 ? 31.186 -12.228 -17.688 1.00 19.17 357 TYR A C 1
ATOM 792 O O . TYR A 1 108 ? 31.733 -13.027 -16.929 1.00 24.23 357 TYR A O 1
ATOM 801 N N . ARG A 1 109 ? 30.223 -11.409 -17.297 1.00 18.34 358 ARG A N 1
ATOM 802 C CA . ARG A 1 109 ? 29.886 -11.288 -15.903 1.00 17.79 358 ARG A CA 1
ATOM 803 C C . ARG A 1 109 ? 28.426 -10.913 -15.761 1.00 18.90 358 ARG A C 1
ATOM 804 O O . ARG A 1 109 ? 27.806 -10.427 -16.708 1.00 17.95 358 ARG A O 1
ATOM 812 N N . ALA A 1 110 ? 27.886 -11.118 -14.567 1.00 18.25 359 ALA A N 1
ATOM 813 C CA . ALA A 1 110 ? 26.581 -10.579 -14.229 1.00 15.35 359 ALA A CA 1
ATOM 814 C C . ALA A 1 110 ? 25.513 -11.037 -15.228 1.00 16.04 359 ALA A C 1
ATOM 815 O O . ALA A 1 110 ? 25.418 -12.232 -15.530 1.00 17.11 359 ALA A O 1
ATOM 817 N N . ILE A 1 111 ? 24.717 -10.110 -15.754 1.00 16.58 360 ILE A N 1
ATOM 818 C CA . ILE A 1 111 ? 23.606 -10.502 -16.623 1.00 16.12 360 ILE A CA 1
ATOM 819 C C . ILE A 1 111 ? 24.106 -11.238 -17.876 1.00 15.41 360 ILE A C 1
ATOM 820 O O . ILE A 1 111 ? 23.386 -12.034 -18.473 1.00 18.45 360 ILE A O 1
ATOM 825 N N . ARG A 1 112 ? 25.353 -10.999 -18.264 1.00 15.30 361 ARG A N 1
ATOM 826 C CA . ARG A 1 112 ? 25.870 -11.644 -19.468 1.00 14.08 361 ARG A CA 1
ATOM 827 C C . ARG A 1 112 ? 26.098 -13.118 -19.217 1.00 18.39 361 ARG A C 1
ATOM 828 O O . ARG A 1 112 ? 25.856 -13.953 -20.090 1.00 19.37 361 ARG A O 1
ATOM 836 N N . LEU A 1 113 ? 26.583 -13.425 -18.024 1.00 19.51 362 LEU A N 1
ATOM 837 C CA . LEU A 1 113 ? 26.721 -14.816 -17.595 1.00 18.10 362 LEU A CA 1
ATOM 838 C C . LEU A 1 113 ? 25.336 -15.458 -17.490 1.00 17.04 362 LEU A C 1
ATOM 839 O O . LEU A 1 113 ? 25.116 -16.570 -17.974 1.00 20.45 362 LEU A O 1
ATOM 844 N N . CYS A 1 114 ? 24.389 -14.737 -16.898 1.00 17.28 363 CYS A N 1
ATOM 845 C CA . CYS A 1 114 ? 23.047 -15.281 -16.712 1.00 19.05 363 CYS A CA 1
ATOM 846 C C . CYS A 1 114 ? 22.336 -15.572 -18.033 1.00 22.66 363 CYS A C 1
ATOM 847 O O . CYS A 1 114 ? 21.650 -16.585 -18.163 1.00 20.81 363 CYS A O 1
ATOM 850 N N . LEU A 1 115 ? 22.491 -14.694 -19.018 1.00 18.66 364 LEU A N 1
ATOM 851 C CA . LEU A 1 115 ? 21.836 -14.933 -20.308 1.00 18.69 364 LEU A CA 1
ATOM 852 C C . LEU A 1 115 ? 22.485 -16.091 -21.071 1.00 20.13 364 LEU A C 1
ATOM 853 O O . LEU A 1 115 ? 21.820 -16.810 -21.822 1.00 23.62 364 LEU A O 1
ATOM 858 N N . ASP A 1 116 ? 23.784 -16.273 -20.876 1.00 20.83 365 ASP A N 1
ATOM 859 C CA . ASP A 1 116 ? 24.491 -17.358 -21.539 1.00 23.26 365 ASP A CA 1
ATOM 860 C C . ASP A 1 116 ? 24.202 -18.688 -20.842 1.00 22.42 365 ASP A C 1
ATOM 861 O O . ASP A 1 116 ? 24.267 -19.759 -21.464 1.00 25.70 365 ASP A O 1
ATOM 866 N N . ARG A 1 117 ? 23.881 -18.608 -19.556 1.00 18.29 366 ARG A N 1
ATOM 867 C CA . ARG A 1 117 ? 23.645 -19.799 -18.738 1.00 21.52 366 ARG A CA 1
ATOM 868 C C . ARG A 1 117 ? 22.279 -19.740 -18.070 1.00 21.86 366 ARG A C 1
ATOM 869 O O . ARG A 1 117 ? 22.178 -19.550 -16.853 1.00 21.88 366 ARG A O 1
ATOM 877 N N . PRO A 1 118 ? 21.215 -19.893 -18.863 1.00 23.13 367 PRO A N 1
ATOM 878 C CA . PRO A 1 118 ? 19.882 -19.696 -18.298 1.00 22.09 367 PRO A CA 1
ATOM 879 C C . PRO A 1 118 ? 19.535 -20.760 -17.271 1.00 24.17 367 PRO A C 1
ATOM 880 O O . PRO A 1 118 ? 18.635 -20.535 -16.464 1.00 27.50 367 PRO A O 1
ATOM 884 N N . ASP A 1 119 ? 20.240 -21.888 -17.284 1.00 24.06 368 ASP A N 1
ATOM 885 C CA . ASP A 1 119 ? 20.073 -22.870 -16.214 1.00 28.04 368 ASP A CA 1
ATOM 886 C C . ASP A 1 119 ? 20.366 -22.242 -14.847 1.00 29.97 368 ASP A C 1
ATOM 887 O O . ASP A 1 119 ? 19.587 -22.388 -13.905 1.00 29.47 368 ASP A O 1
ATOM 892 N N . ILE A 1 120 ? 21.478 -21.517 -14.750 1.00 23.47 369 ILE A N 1
ATOM 893 C CA . ILE A 1 120 ? 21.840 -20.824 -13.525 1.00 21.21 369 ILE A CA 1
ATOM 894 C C . ILE A 1 120 ? 20.851 -19.707 -13.195 1.00 20.67 369 ILE A C 1
ATOM 895 O O . ILE A 1 120 ? 20.419 -19.563 -12.055 1.00 22.50 369 ILE A O 1
ATOM 900 N N . PHE A 1 121 ? 20.505 -18.913 -14.204 1.00 18.76 370 PHE A N 1
ATOM 901 C CA . PHE A 1 121 ? 19.630 -17.756 -14.026 1.00 19.25 370 PHE A CA 1
ATOM 902 C C . PHE A 1 121 ? 18.252 -18.213 -13.548 1.00 21.14 370 PHE A C 1
ATOM 903 O O . PHE A 1 121 ? 17.679 -17.617 -12.637 1.00 20.33 370 PHE A O 1
ATOM 911 N N . LYS A 1 122 ? 17.718 -19.274 -14.159 1.00 22.04 371 LYS A N 1
ATOM 912 C CA . LYS A 1 122 ? 16.383 -19.758 -13.790 1.00 22.06 371 LYS A CA 1
ATOM 913 C C . LYS A 1 122 ? 16.298 -20.212 -12.331 1.00 24.25 371 LYS A C 1
ATOM 914 O O . LYS A 1 122 ? 15.302 -19.958 -11.647 1.00 22.46 371 LYS A O 1
ATOM 920 N N . THR A 1 123 ? 17.341 -20.870 -11.846 1.00 21.98 372 THR A N 1
ATOM 921 C CA . THR A 1 123 ? 17.341 -21.301 -10.453 1.00 24.90 372 THR A CA 1
ATOM 922 C C . THR A 1 123 ? 17.176 -20.104 -9.515 1.00 22.58 372 THR A C 1
ATOM 923 O O . THR A 1 123 ? 16.385 -20.144 -8.574 1.00 21.85 372 THR A O 1
ATOM 927 N N . GLN A 1 124 ? 17.915 -19.032 -9.778 1.00 20.52 373 GLN A N 1
ATOM 928 C CA . GLN A 1 124 ? 17.832 -17.858 -8.931 1.00 20.01 373 GLN A CA 1
ATOM 929 C C . GLN A 1 124 ? 16.476 -17.183 -9.066 1.00 20.52 373 GLN A C 1
ATOM 930 O O . GLN A 1 124 ? 15.881 -16.782 -8.068 1.00 20.31 373 GLN A O 1
ATOM 936 N N . LEU A 1 125 ? 15.995 -17.037 -10.296 1.00 19.78 374 LEU A N 1
ATOM 937 C CA . LEU A 1 125 ? 14.690 -16.405 -10.497 1.00 21.11 374 LEU A CA 1
ATOM 938 C C . LEU A 1 125 ? 13.574 -17.203 -9.820 1.00 22.46 374 LEU A C 1
ATOM 939 O O . LEU A 1 125 ? 12.662 -16.617 -9.243 1.00 21.84 374 LEU A O 1
ATOM 944 N N . ARG A 1 126 ? 13.641 -18.532 -9.893 1.00 19.92 375 ARG A N 1
ATOM 945 C CA . ARG A 1 126 ? 12.646 -19.375 -9.219 1.00 21.18 375 ARG A CA 1
ATOM 946 C C . ARG A 1 126 ? 12.635 -19.080 -7.724 1.00 26.45 375 ARG A C 1
ATOM 947 O O . ARG A 1 126 ? 11.573 -18.881 -7.130 1.00 23.92 375 ARG A O 1
ATOM 955 N N . ALA A 1 127 ? 13.821 -19.044 -7.121 1.00 23.47 376 ALA A N 1
ATOM 956 C CA . ALA A 1 127 ? 13.941 -18.765 -5.692 1.00 24.98 376 ALA A CA 1
ATOM 957 C C . ALA A 1 127 ? 13.403 -17.388 -5.302 1.00 25.78 376 ALA A C 1
ATOM 958 O O . ALA A 1 127 ? 12.741 -17.246 -4.274 1.00 22.07 376 ALA A O 1
ATOM 960 N N . ILE A 1 128 ? 13.711 -16.368 -6.103 1.00 22.47 377 ILE A N 1
ATOM 961 C CA . ILE A 1 128 ? 13.219 -15.026 -5.828 1.00 17.91 377 ILE A CA 1
ATOM 962 C C . ILE A 1 128 ? 11.702 -14.959 -5.931 1.00 21.29 377 ILE A C 1
ATOM 963 O O . ILE A 1 128 ? 11.038 -14.376 -5.069 1.00 21.15 377 ILE A O 1
ATOM 968 N N . LEU A 1 129 ? 11.154 -15.555 -6.984 1.00 21.97 378 LEU A N 1
ATOM 969 C CA . LEU A 1 129 ? 9.709 -15.547 -7.192 1.00 21.54 378 LEU A CA 1
ATOM 970 C C . LEU A 1 129 ? 9.003 -16.274 -6.053 1.00 22.07 378 LEU A C 1
ATOM 971 O O . LEU A 1 129 ? 7.973 -15.826 -5.561 1.00 26.79 378 LEU A O 1
ATOM 976 N N . ARG A 1 130 ? 9.565 -17.393 -5.625 1.00 25.86 379 ARG A N 1
ATOM 977 C CA . ARG A 1 130 ? 8.980 -18.119 -4.496 1.00 23.16 379 ARG A CA 1
ATOM 978 C C . ARG A 1 130 ? 9.017 -17.268 -3.225 1.00 24.23 379 ARG A C 1
ATOM 979 O O . ARG A 1 130 ? 8.036 -17.225 -2.473 1.00 24.42 379 ARG A O 1
ATOM 987 N N . ALA A 1 131 ? 10.131 -16.576 -2.994 1.00 24.06 380 ALA A N 1
ATOM 988 C CA . ALA A 1 131 ? 10.244 -15.707 -1.823 1.00 23.94 380 ALA A CA 1
ATOM 989 C C . ALA A 1 131 ? 9.260 -14.536 -1.852 1.00 23.77 380 ALA A C 1
ATOM 990 O O . ALA A 1 131 ? 8.876 -14.024 -0.804 1.00 25.34 380 ALA A O 1
ATOM 992 N N . SER A 1 132 ? 8.849 -14.121 -3.050 1.00 23.45 381 SER A N 1
ATOM 993 C CA . SER A 1 132 ? 7.937 -12.984 -3.200 1.00 25.47 381 SER A CA 1
ATOM 994 C C . SER A 1 132 ? 6.525 -13.278 -2.673 1.00 24.96 381 SER A C 1
ATOM 995 O O . SER A 1 132 ? 5.715 -12.370 -2.517 1.00 26.24 381 SER A O 1
ATOM 998 N N . ALA A 1 133 ? 6.230 -14.540 -2.401 1.00 25.50 382 ALA A N 1
ATOM 999 C CA . ALA A 1 133 ? 4.941 -14.880 -1.807 1.00 26.29 382 ALA A CA 1
ATOM 1000 C C . ALA A 1 133 ? 4.899 -14.479 -0.336 1.00 28.51 382 ALA A C 1
ATOM 1001 O O . ALA A 1 133 ? 3.829 -14.450 0.283 1.00 29.95 382 ALA A O 1
ATOM 1003 N N . TYR A 1 134 ? 6.065 -14.166 0.217 1.00 26.83 383 TYR A N 1
ATOM 1004 C CA . TYR A 1 134 ? 6.195 -13.936 1.650 1.00 27.85 383 TYR A CA 1
ATOM 1005 C C . TYR A 1 134 ? 6.392 -12.483 2.051 1.00 31.11 383 TYR A C 1
ATOM 1006 O O . TYR A 1 134 ? 6.576 -12.190 3.229 1.00 35.48 383 TYR A O 1
ATOM 1015 N N . GLY A 1 135 ? 6.367 -11.572 1.085 1.00 27.79 384 GLY A N 1
ATOM 1016 C CA . GLY A 1 135 ? 6.574 -10.170 1.396 1.00 27.62 384 GLY A CA 1
ATOM 1017 C C . GLY A 1 135 ? 6.711 -9.308 0.160 1.00 31.00 384 GLY A C 1
ATOM 1018 O O . GLY A 1 135 ? 6.207 -9.657 -0.905 1.00 32.98 384 GLY A O 1
ATOM 1019 N N . ASN A 1 136 ? 7.407 -8.184 0.311 1.00 26.52 385 ASN A N 1
ATOM 1020 C CA . ASN A 1 136 ? 7.515 -7.180 -0.732 1.00 26.85 385 ASN A CA 1
ATOM 1021 C C . ASN A 1 136 ? 8.856 -7.271 -1.447 1.00 27.98 385 ASN A C 1
ATOM 1022 O O . ASN A 1 136 ? 9.833 -6.667 -1.020 1.00 26.88 385 ASN A O 1
ATOM 1027 N N . VAL A 1 137 ? 8.890 -8.027 -2.539 1.00 24.35 386 VAL A N 1
ATOM 1028 C CA . VAL A 1 137 ? 10.139 -8.320 -3.240 1.00 21.17 386 VAL A CA 1
ATOM 1029 C C . VAL A 1 137 ? 10.182 -7.636 -4.603 1.00 20.43 386 VAL A C 1
ATOM 1030 O O . VAL A 1 137 ? 9.169 -7.562 -5.301 1.00 21.01 386 VAL A O 1
ATOM 1034 N N . GLN A 1 138 ? 11.355 -7.127 -4.974 1.00 21.21 387 GLN A N 1
ATOM 1035 C CA . GLN A 1 138 ? 11.572 -6.572 -6.305 1.00 20.79 387 GLN A CA 1
ATOM 1036 C C . GLN A 1 138 ? 12.788 -7.248 -6.907 1.00 23.09 387 GLN A C 1
ATOM 1037 O O . GLN A 1 138 ? 13.678 -7.652 -6.183 1.00 21.95 387 GLN A O 1
ATOM 1043 N N . ILE A 1 139 ? 12.821 -7.353 -8.229 1.00 18.51 388 ILE A N 1
ATOM 1044 C CA . ILE A 1 139 ? 13.974 -7.910 -8.928 1.00 17.17 388 ILE A CA 1
ATOM 1045 C C . ILE A 1 139 ? 14.729 -6.813 -9.670 1.00 19.00 388 ILE A C 1
ATOM 1046 O O . ILE A 1 139 ? 14.125 -5.928 -10.279 1.00 19.47 388 ILE A O 1
ATOM 1051 N N . MET A 1 140 ? 16.054 -6.870 -9.613 1.00 17.29 389 MET A N 1
ATOM 1052 C CA . MET A 1 140 ? 16.894 -5.878 -10.270 1.00 18.37 389 MET A CA 1
ATOM 1053 C C . MET A 1 140 ? 18.014 -6.573 -11.063 1.00 16.57 389 MET A C 1
ATOM 1054 O O . MET A 1 140 ? 18.803 -7.323 -10.496 1.00 18.03 389 MET A O 1
ATOM 1059 N N . TYR A 1 141 ? 18.068 -6.337 -12.373 1.00 17.34 390 TYR A N 1
ATOM 1060 C CA . TYR A 1 141 ? 19.142 -6.898 -13.204 1.00 17.59 390 TYR A CA 1
ATOM 1061 C C . TYR A 1 141 ? 20.350 -5.975 -13.233 1.00 15.03 390 TYR A C 1
ATOM 1062 O O . TYR A 1 141 ? 20.213 -4.789 -13.491 1.00 15.70 390 TYR A O 1
ATOM 1071 N N . PRO A 1 142 ? 21.553 -6.527 -13.019 1.00 12.86 391 PRO A N 1
ATOM 1072 C CA . PRO A 1 142 ? 22.783 -5.732 -13.076 1.00 15.35 391 PRO A CA 1
ATOM 1073 C C . PRO A 1 142 ? 23.394 -5.689 -14.482 1.00 18.71 391 PRO A C 1
ATOM 1074 O O . PRO A 1 142 ? 23.061 -6.517 -15.320 1.00 17.56 391 PRO A O 1
ATOM 1078 N N . MET A 1 143 ? 24.288 -4.731 -14.730 1.00 15.26 392 MET A N 1
ATOM 1079 C CA . MET A 1 143 ? 25.139 -4.785 -15.914 1.00 15.19 392 MET A CA 1
ATOM 1080 C C . MET A 1 143 ? 24.340 -4.755 -17.221 1.00 15.10 392 MET A C 1
ATOM 1081 O O . MET A 1 143 ? 24.708 -5.392 -18.207 1.00 16.71 392 MET A O 1
ATOM 1086 N N . ILE A 1 144 ? 23.250 -3.992 -17.215 1.00 16.51 393 ILE A N 1
ATOM 1087 C CA . ILE A 1 144 ? 22.406 -3.824 -18.390 1.00 16.13 393 ILE A CA 1
ATOM 1088 C C . ILE A 1 144 ? 22.942 -2.691 -19.267 1.00 15.25 393 ILE A C 1
ATOM 1089 O O . ILE A 1 144 ? 23.124 -1.562 -18.797 1.00 15.78 393 ILE A O 1
ATOM 1094 N N . SER A 1 145 ? 23.207 -3.006 -20.535 1.00 14.91 394 SER A N 1
ATOM 1095 C CA . SER A 1 145 ? 23.684 -2.007 -21.491 1.00 13.59 394 SER A CA 1
ATOM 1096 C C . SER A 1 145 ? 22.584 -1.571 -22.457 1.00 16.75 394 SER A C 1
ATOM 1097 O O . SER A 1 145 ? 22.700 -0.527 -23.097 1.00 17.21 394 SER A O 1
ATOM 1100 N N . SER A 1 146 ? 21.524 -2.365 -22.580 1.00 16.45 395 SER A N 1
ATOM 1101 C CA . SER A 1 146 ? 20.533 -2.108 -23.617 1.00 18.15 395 SER A CA 1
ATOM 1102 C C . SER A 1 146 ? 19.157 -2.651 -23.261 1.00 18.54 395 SER A C 1
ATOM 1103 O O . SER A 1 146 ? 19.019 -3.603 -22.485 1.00 17.77 395 SER A O 1
ATOM 1106 N N . VAL A 1 147 ? 18.135 -2.061 -23.859 1.00 19.13 396 VAL A N 1
ATOM 1107 C CA . VAL A 1 147 ? 16.775 -2.534 -23.634 1.00 17.15 396 VAL A CA 1
ATOM 1108 C C . VAL A 1 147 ? 16.594 -3.962 -24.176 1.00 19.87 396 VAL A C 1
ATOM 1109 O O . VAL A 1 147 ? 15.808 -4.741 -23.636 1.00 19.24 396 VAL A O 1
ATOM 1113 N N . GLU A 1 148 ? 17.349 -4.311 -25.212 1.00 18.87 397 GLU A N 1
ATOM 1114 C CA . GLU A 1 148 ? 17.321 -5.669 -25.742 1.00 21.19 397 GLU A CA 1
ATOM 1115 C C . GLU A 1 148 ? 17.657 -6.732 -24.691 1.00 20.49 397 GLU A C 1
ATOM 1116 O O . GLU A 1 148 ? 17.075 -7.827 -24.704 1.00 18.47 397 GLU A O 1
ATOM 1122 N N . GLU A 1 149 ? 18.610 -6.430 -23.805 1.00 18.12 398 GLU A N 1
ATOM 1123 C CA . GLU A 1 149 ? 18.986 -7.375 -22.757 1.00 15.49 398 GLU A CA 1
ATOM 1124 C C . GLU A 1 149 ? 17.880 -7.514 -21.726 1.00 17.55 398 GLU A C 1
ATOM 1125 O O . GLU A 1 149 ? 17.644 -8.599 -21.220 1.00 16.78 398 GLU A O 1
ATOM 1131 N N . VAL A 1 150 ? 17.225 -6.401 -21.395 1.00 16.66 399 VAL A N 1
ATOM 1132 C CA . VAL A 1 150 ? 16.086 -6.430 -20.476 1.00 16.69 399 VAL A CA 1
ATOM 1133 C C . VAL A 1 150 ? 14.993 -7.362 -21.023 1.00 15.16 399 VAL A C 1
ATOM 1134 O O . VAL A 1 150 ? 14.434 -8.178 -20.292 1.00 17.33 399 VAL A O 1
ATOM 1138 N N . ARG A 1 151 ? 14.703 -7.230 -22.312 1.00 19.16 400 ARG A N 1
ATOM 1139 C CA . ARG A 1 151 ? 13.709 -8.091 -22.956 1.00 21.15 400 ARG A CA 1
ATOM 1140 C C . ARG A 1 151 ? 14.106 -9.561 -22.913 1.00 20.36 400 ARG A C 1
ATOM 1141 O O . ARG A 1 151 ? 13.266 -10.415 -22.648 1.00 18.68 400 ARG A O 1
ATOM 1149 N N . LYS A 1 152 ? 15.376 -9.861 -23.178 1.00 20.19 401 LYS A N 1
ATOM 1150 C CA . LYS A 1 152 ? 15.856 -11.238 -23.072 1.00 18.66 401 LYS A CA 1
ATOM 1151 C C . LYS A 1 152 ? 15.712 -11.780 -21.655 1.00 18.54 401 LYS A C 1
ATOM 1152 O O . LYS A 1 152 ? 15.260 -12.912 -21.450 1.00 19.06 401 LYS A O 1
ATOM 1158 N N . ALA A 1 153 ? 16.125 -10.981 -20.673 1.00 17.11 402 ALA A N 1
ATOM 1159 C CA . ALA A 1 153 ? 16.049 -11.400 -19.280 1.00 17.74 402 ALA A CA 1
ATOM 1160 C C . ALA A 1 153 ? 14.593 -11.646 -18.884 1.00 20.32 402 ALA A C 1
ATOM 1161 O O . ALA A 1 153 ? 14.271 -12.670 -18.263 1.00 20.27 402 ALA A O 1
ATOM 1163 N N . ASN A 1 154 ? 13.714 -10.719 -19.256 1.00 19.29 403 ASN A N 1
ATOM 1164 C CA . ASN A 1 154 ? 12.294 -10.859 -18.952 1.00 19.18 403 ASN A CA 1
ATOM 1165 C C . ASN A 1 154 ? 11.668 -12.056 -19.639 1.00 21.15 403 ASN A C 1
ATOM 1166 O O . ASN A 1 154 ? 10.753 -12.672 -19.090 1.00 23.68 403 ASN A O 1
ATOM 1171 N N . SER A 1 155 ? 12.139 -12.395 -20.837 1.00 20.44 404 SER A N 1
ATOM 1172 C CA A SER A 1 155 ? 11.629 -13.587 -21.517 0.63 21.31 404 SER A CA 1
ATOM 1173 C CA B SER A 1 155 ? 11.634 -13.585 -21.520 0.37 22.35 404 SER A CA 1
ATOM 1174 C C . SER A 1 155 ? 11.871 -14.823 -20.657 1.00 23.32 404 SER A C 1
ATOM 1175 O O . SER A 1 155 ? 10.990 -15.677 -20.519 1.00 23.54 404 SER A O 1
ATOM 1180 N N . ILE A 1 156 ? 13.065 -14.914 -20.076 1.00 20.18 405 ILE A N 1
ATOM 1181 C CA . ILE A 1 156 ? 13.393 -16.024 -19.183 1.00 20.14 405 ILE A CA 1
ATOM 1182 C C . ILE A 1 156 ? 12.553 -15.977 -17.908 1.00 23.18 405 ILE A C 1
ATOM 1183 O O . ILE A 1 156 ? 12.031 -16.999 -17.462 1.00 22.75 405 ILE A O 1
ATOM 1188 N N . LEU A 1 157 ? 12.430 -14.791 -17.317 1.00 19.37 406 LEU A N 1
ATOM 1189 C CA . LEU A 1 157 ? 11.600 -14.620 -16.135 1.00 21.09 406 LEU A CA 1
ATOM 1190 C C . LEU A 1 157 ? 10.188 -15.133 -16.414 1.00 23.86 406 LEU A C 1
ATOM 1191 O O . LEU A 1 157 ? 9.599 -15.829 -15.591 1.00 23.60 406 LEU A O 1
ATOM 1196 N N . GLU A 1 158 ? 9.647 -14.780 -17.573 1.00 22.60 407 GLU A N 1
ATOM 1197 C CA . GLU A 1 158 ? 8.282 -15.195 -17.916 1.00 25.65 407 GLU A CA 1
ATOM 1198 C C . GLU A 1 158 ? 8.171 -16.701 -18.124 1.00 26.43 407 GLU A C 1
ATOM 1199 O O . GLU A 1 158 ? 7.139 -17.299 -17.807 1.00 29.18 407 GLU A O 1
ATOM 1205 N N . GLU A 1 159 ? 9.221 -17.317 -18.653 1.00 26.04 408 GLU A N 1
ATOM 1206 C CA . GLU A 1 159 ? 9.246 -18.779 -18.765 1.00 27.87 408 GLU A CA 1
ATOM 1207 C C . GLU A 1 159 ? 9.141 -19.392 -17.377 1.00 31.83 408 GLU A C 1
ATOM 1208 O O . GLU A 1 159 ? 8.387 -20.348 -17.160 1.00 30.07 408 GLU A O 1
ATOM 1214 N N . VAL A 1 160 ? 9.906 -18.840 -16.438 1.00 24.27 409 VAL A N 1
ATOM 1215 C CA . VAL A 1 160 ? 9.905 -19.333 -15.071 1.00 21.99 409 VAL A CA 1
ATOM 1216 C C . VAL A 1 160 ? 8.544 -19.135 -14.405 1.00 25.96 409 VAL A C 1
ATOM 1217 O O . VAL A 1 160 ? 8.033 -20.041 -13.747 1.00 26.71 409 VAL A O 1
ATOM 1221 N N . LYS A 1 161 ? 7.952 -17.956 -14.565 1.00 27.06 410 LYS A N 1
ATOM 1222 C CA . LYS A 1 161 ? 6.610 -17.741 -14.031 1.00 27.55 410 LYS A CA 1
ATOM 1223 C C . LYS A 1 161 ? 5.629 -18.788 -14.559 1.00 28.34 410 LYS A C 1
ATOM 1224 O O . LYS A 1 161 ? 4.820 -19.322 -13.806 1.00 30.95 410 LYS A O 1
ATOM 1230 N N . ALA A 1 162 ? 5.695 -19.067 -15.857 1.00 30.93 411 ALA A N 1
ATOM 1231 C CA . ALA A 1 162 ? 4.771 -20.028 -16.472 1.00 33.00 411 ALA A CA 1
ATOM 1232 C C . ALA A 1 162 ? 4.962 -21.430 -15.910 1.00 35.18 411 ALA A C 1
ATOM 1233 O O . ALA A 1 162 ? 3.993 -22.173 -15.727 1.00 34.88 411 ALA A O 1
ATOM 1235 N N . GLU A 1 163 ? 6.211 -21.792 -15.643 1.00 34.72 412 GLU A N 1
ATOM 1236 C CA . GLU A 1 163 ? 6.505 -23.090 -15.043 1.00 35.69 412 GLU A CA 1
ATOM 1237 C C . GLU A 1 163 ? 5.973 -23.176 -13.612 1.00 35.35 412 GLU A C 1
ATOM 1238 O O . GLU A 1 163 ? 5.412 -24.198 -13.217 1.00 36.30 412 GLU A O 1
ATOM 1244 N N . LEU A 1 164 ? 6.151 -22.108 -12.836 1.00 31.00 413 LEU A N 1
ATOM 1245 C CA . LEU A 1 164 ? 5.587 -22.050 -11.492 1.00 30.70 413 LEU A CA 1
ATOM 1246 C C . LEU A 1 164 ? 4.056 -22.137 -11.532 1.00 31.00 413 LEU A C 1
ATOM 1247 O O . LEU A 1 164 ? 3.448 -22.792 -10.688 1.00 35.60 413 LEU A O 1
ATOM 1252 N N . ASP A 1 165 ? 3.432 -21.482 -12.508 1.00 30.65 414 ASP A N 1
ATOM 1253 C CA . ASP A 1 165 ? 1.977 -21.559 -12.631 1.00 33.34 414 ASP A CA 1
ATOM 1254 C C . ASP A 1 165 ? 1.555 -23.015 -12.820 1.00 34.51 414 ASP A C 1
ATOM 1255 O O . ASP A 1 165 ? 0.644 -23.502 -12.143 1.00 41.19 414 ASP A O 1
ATOM 1260 N N . ARG A 1 166 ? 2.224 -23.699 -13.743 1.00 32.71 415 ARG A N 1
ATOM 1261 C CA . ARG A 1 166 ? 1.928 -25.104 -14.037 1.00 36.44 415 ARG A CA 1
ATOM 1262 C C . ARG A 1 166 ? 2.118 -26.010 -12.823 1.00 41.16 415 ARG A C 1
ATOM 1263 O O . ARG A 1 166 ? 1.425 -27.025 -12.679 1.00 42.51 415 ARG A O 1
ATOM 1271 N N . GLU A 1 167 ? 3.059 -25.643 -11.958 1.00 37.69 416 GLU A N 1
ATOM 1272 C CA . GLU A 1 167 ? 3.372 -26.419 -10.767 1.00 39.15 416 GLU A CA 1
ATOM 1273 C C . GLU A 1 167 ? 2.498 -25.998 -9.595 1.00 41.87 416 GLU A C 1
ATOM 1274 O O . GLU A 1 167 ? 2.532 -26.618 -8.532 1.00 46.22 416 GLU A O 1
ATOM 1280 N N . GLY A 1 168 ? 1.719 -24.940 -9.790 1.00 38.75 417 GLY A N 1
ATOM 1281 C CA . GLY A 1 168 ? 0.853 -24.428 -8.742 1.00 38.17 417 GLY A CA 1
ATOM 1282 C C . GLY A 1 168 ? 1.614 -23.811 -7.583 1.00 43.30 417 GLY A C 1
ATOM 1283 O O . GLY A 1 168 ? 1.124 -23.777 -6.453 1.00 41.82 417 GLY A O 1
ATOM 1284 N N . VAL A 1 169 ? 2.817 -23.320 -7.872 1.00 38.61 418 VAL A N 1
ATOM 1285 C CA . VAL A 1 169 ? 3.668 -22.677 -6.879 1.00 38.19 418 VAL A CA 1
ATOM 1286 C C . VAL A 1 169 ? 3.430 -21.183 -6.951 1.00 39.01 418 VAL A C 1
ATOM 1287 O O . VAL A 1 169 ? 3.478 -20.600 -8.030 1.00 36.63 418 VAL A O 1
ATOM 1291 N N . LYS A 1 170 ? 3.167 -20.552 -5.817 1.00 36.51 419 LYS A N 1
ATOM 1292 C CA . LYS A 1 170 ? 2.773 -19.156 -5.876 1.00 38.68 419 LYS A CA 1
ATOM 1293 C C . LYS A 1 170 ? 3.915 -18.155 -5.806 1.00 31.56 419 LYS A C 1
ATOM 1294 O O . LYS A 1 170 ? 4.979 -18.411 -5.246 1.00 30.63 419 LYS A O 1
ATOM 1300 N N . TYR A 1 171 ? 3.657 -17.002 -6.399 1.00 30.90 420 TYR A N 1
ATOM 1301 C CA . TYR A 1 171 ? 4.605 -15.912 -6.440 1.00 30.13 420 TYR A CA 1
ATOM 1302 C C . TYR A 1 171 ? 3.772 -14.661 -6.646 1.00 27.78 420 TYR A C 1
ATOM 1303 O O . TYR A 1 171 ? 2.602 -14.747 -7.035 1.00 31.31 420 TYR A O 1
ATOM 1312 N N . ASP A 1 172 ? 4.359 -13.507 -6.357 1.00 26.11 421 ASP A N 1
ATOM 1313 C CA . ASP A 1 172 ? 3.682 -12.232 -6.534 1.00 26.39 421 ASP A CA 1
ATOM 1314 C C . ASP A 1 172 ? 3.570 -11.921 -8.022 1.00 29.20 421 ASP A C 1
ATOM 1315 O O . ASP A 1 172 ? 4.573 -11.647 -8.671 1.00 26.22 421 ASP A O 1
ATOM 1320 N N . LYS A 1 173 ? 2.355 -11.956 -8.564 1.00 31.78 422 LYS A N 1
ATOM 1321 C CA . LYS A 1 173 ? 2.168 -11.711 -9.995 1.00 29.99 422 LYS A CA 1
ATOM 1322 C C . LYS A 1 173 ? 2.415 -10.252 -10.367 1.00 28.93 422 LYS A C 1
ATOM 1323 O O . LYS A 1 173 ? 2.558 -9.917 -11.547 1.00 31.82 422 LYS A O 1
ATOM 1329 N N . GLU A 1 174 ? 2.492 -9.389 -9.359 1.00 29.63 423 GLU A N 1
ATOM 1330 C CA . GLU A 1 174 ? 2.722 -7.966 -9.594 1.00 28.09 423 GLU A CA 1
ATOM 1331 C C . GLU A 1 174 ? 4.167 -7.577 -9.312 1.00 26.02 423 GLU A C 1
ATOM 1332 O O . GLU A 1 174 ? 4.492 -6.390 -9.231 1.00 26.03 423 GLU A O 1
ATOM 1338 N N . ILE A 1 175 ? 5.033 -8.575 -9.172 1.00 24.67 424 ILE A N 1
ATOM 1339 C CA . ILE A 1 175 ? 6.423 -8.299 -8.824 1.00 23.09 424 ILE A CA 1
ATOM 1340 C C . ILE A 1 175 ? 7.044 -7.254 -9.761 1.00 26.91 424 ILE A C 1
ATOM 1341 O O . ILE A 1 175 ? 6.945 -7.374 -10.981 1.00 26.14 424 ILE A O 1
ATOM 1346 N N . LYS A 1 176 ? 7.662 -6.225 -9.177 1.00 23.75 425 LYS A N 1
ATOM 1347 C CA . LYS A 1 176 ? 8.308 -5.153 -9.946 1.00 23.40 425 LYS A CA 1
ATOM 1348 C C . LYS A 1 176 ? 9.723 -5.560 -10.353 1.00 23.94 425 LYS A C 1
ATOM 1349 O O . LYS A 1 176 ? 10.473 -6.110 -9.546 1.00 22.91 425 LYS A O 1
ATOM 1355 N N . VAL A 1 177 ? 10.086 -5.287 -11.602 1.00 20.40 426 VAL A N 1
ATOM 1356 C CA . VAL A 1 177 ? 11.388 -5.693 -12.125 1.00 16.19 426 VAL A CA 1
ATOM 1357 C C . VAL A 1 177 ? 12.065 -4.479 -12.730 1.00 17.71 426 VAL A C 1
ATOM 1358 O O . VAL A 1 177 ? 11.528 -3.862 -13.645 1.00 20.53 426 VAL A O 1
ATOM 1362 N N . GLY A 1 178 ? 13.234 -4.127 -12.205 1.00 17.33 427 GLY A N 1
ATOM 1363 C CA . GLY A 1 178 ? 13.943 -2.950 -12.674 1.00 15.67 427 GLY A CA 1
ATOM 1364 C C . GLY A 1 178 ? 15.375 -3.281 -13.024 1.00 17.38 427 GLY A C 1
ATOM 1365 O O . GLY A 1 178 ? 15.744 -4.454 -13.151 1.00 17.67 427 GLY A O 1
ATOM 1366 N N . ILE A 1 179 ? 16.189 -2.253 -13.204 1.00 14.88 428 ILE A N 1
ATOM 1367 C CA . ILE A 1 179 ? 17.587 -2.489 -13.526 1.00 16.81 428 ILE A CA 1
ATOM 1368 C C . ILE A 1 179 ? 18.517 -1.597 -12.739 1.00 16.24 428 ILE A C 1
ATOM 1369 O O . ILE A 1 179 ? 18.144 -0.516 -12.269 1.00 18.04 428 ILE A O 1
ATOM 1374 N N . MET A 1 180 ? 19.740 -2.082 -12.596 1.00 15.64 429 MET A N 1
ATOM 1375 C CA A MET A 1 180 ? 20.856 -1.267 -12.159 0.59 20.60 429 MET A CA 1
ATOM 1376 C CA B MET A 1 180 ? 20.830 -1.252 -12.139 0.41 20.23 429 MET A CA 1
ATOM 1377 C C . MET A 1 180 ? 21.261 -0.421 -13.338 1.00 25.36 429 MET A C 1
ATOM 1378 O O . MET A 1 180 ? 21.415 -0.941 -14.447 1.00 28.63 429 MET A O 1
ATOM 1387 N N . VAL A 1 181 ? 21.423 0.876 -13.127 1.00 16.70 430 VAL A N 1
ATOM 1388 C CA . VAL A 1 181 ? 21.976 1.703 -14.181 1.00 18.56 430 VAL A CA 1
ATOM 1389 C C . VAL A 1 181 ? 23.433 1.945 -13.822 1.00 19.11 430 VAL A C 1
ATOM 1390 O O . VAL A 1 181 ? 23.730 2.704 -12.897 1.00 22.27 430 VAL A O 1
ATOM 1394 N N . GLU A 1 182 ? 24.344 1.267 -14.520 1.00 16.89 431 GLU A N 1
ATOM 1395 C CA . GLU A 1 182 ? 25.776 1.377 -14.221 1.00 13.53 431 GLU A CA 1
ATOM 1396 C C . GLU A 1 182 ? 26.638 1.393 -15.486 1.00 18.04 431 GLU A C 1
ATOM 1397 O O . GLU A 1 182 ? 27.747 1.908 -15.489 1.00 18.80 431 GLU A O 1
ATOM 1403 N N . ILE A 1 183 ? 26.135 0.820 -16.568 1.00 18.15 432 ILE A N 1
ATOM 1404 C CA . ILE A 1 183 ? 26.835 0.926 -17.845 1.00 17.54 432 ILE A CA 1
ATOM 1405 C C . ILE A 1 183 ? 26.428 2.246 -18.494 1.00 15.28 432 ILE A C 1
ATOM 1406 O O . ILE A 1 183 ? 25.244 2.571 -18.535 1.00 16.64 432 ILE A O 1
ATOM 1411 N N . PRO A 1 184 ? 27.402 3.031 -18.993 1.00 13.54 433 PRO A N 1
ATOM 1412 C CA . PRO A 1 184 ? 27.033 4.375 -19.451 1.00 15.49 433 PRO A CA 1
ATOM 1413 C C . PRO A 1 184 ? 25.894 4.384 -20.476 1.00 17.39 433 PRO A C 1
ATOM 1414 O O . PRO A 1 184 ? 25.060 5.280 -20.431 1.00 14.84 433 PRO A O 1
ATOM 1418 N N . SER A 1 185 ? 25.852 3.400 -21.364 1.00 16.04 434 SER A N 1
ATOM 1419 C CA . SER A 1 185 ? 24.803 3.360 -22.390 1.00 16.90 434 SER A CA 1
ATOM 1420 C C . SER A 1 185 ? 23.403 3.305 -21.788 1.00 14.80 434 SER A C 1
ATOM 1421 O O . SER A 1 185 ? 22.453 3.809 -22.392 1.00 17.28 434 SER A O 1
ATOM 1424 N N . ALA A 1 186 ? 23.267 2.684 -20.621 1.00 14.62 435 ALA A N 1
ATOM 1425 C CA . ALA A 1 186 ? 21.949 2.592 -19.969 1.00 14.45 435 ALA A CA 1
ATOM 1426 C C . ALA A 1 186 ? 21.483 3.954 -19.452 1.00 16.61 435 ALA A C 1
ATOM 1427 O O . ALA A 1 186 ? 20.286 4.264 -19.472 1.00 16.99 435 ALA A O 1
ATOM 1429 N N . ALA A 1 187 ? 22.425 4.772 -18.994 1.00 15.62 436 ALA A N 1
ATOM 1430 C CA . ALA A 1 187 ? 22.090 6.120 -18.568 1.00 14.96 436 ALA A CA 1
ATOM 1431 C C . ALA A 1 187 ? 21.775 6.997 -19.785 1.00 17.07 436 ALA A C 1
ATOM 1432 O O . ALA A 1 187 ? 20.805 7.748 -19.784 1.00 15.61 436 ALA A O 1
ATOM 1434 N N . VAL A 1 188 ? 22.591 6.887 -20.827 1.00 15.61 437 VAL A N 1
ATOM 1435 C CA . VAL A 1 188 ? 22.403 7.694 -22.023 1.00 13.97 437 VAL A CA 1
ATOM 1436 C C . VAL A 1 188 ? 21.056 7.362 -22.701 1.00 15.17 437 VAL A C 1
ATOM 1437 O O . VAL A 1 188 ? 20.402 8.240 -23.261 1.00 18.22 437 VAL A O 1
ATOM 1441 N N . THR A 1 189 ? 20.635 6.104 -22.609 1.00 14.69 438 THR A N 1
ATOM 1442 C CA . THR A 1 189 ? 19.354 5.693 -23.197 1.00 15.23 438 THR A CA 1
ATOM 1443 C C . THR A 1 189 ? 18.304 5.370 -22.135 1.00 14.84 438 THR A C 1
ATOM 1444 O O . THR A 1 189 ? 17.418 4.538 -22.352 1.00 16.22 438 THR A O 1
ATOM 1448 N N . ALA A 1 190 ? 18.388 6.060 -21.003 1.00 15.11 439 ALA A N 1
ATOM 1449 C CA . ALA A 1 190 ? 17.411 5.875 -19.928 1.00 14.08 439 ALA A CA 1
ATOM 1450 C C . ALA A 1 190 ? 15.975 6.099 -20.405 1.00 16.18 439 ALA A C 1
ATOM 1451 O O . ALA A 1 190 ? 15.055 5.468 -19.891 1.00 15.24 439 ALA A O 1
ATOM 1453 N N . ASP A 1 191 ? 15.781 7.011 -21.354 1.00 15.10 440 ASP A N 1
ATOM 1454 C CA . ASP A 1 191 ? 14.433 7.251 -21.902 1.00 15.57 440 ASP A CA 1
ATOM 1455 C C . ASP A 1 191 ? 13.835 6.006 -22.564 1.00 20.57 440 ASP A C 1
ATOM 1456 O O . ASP A 1 191 ? 12.640 5.721 -22.425 1.00 21.32 440 ASP A O 1
ATOM 1461 N N . ILE A 1 192 ? 14.659 5.273 -23.300 1.00 14.85 441 ILE A N 1
ATOM 1462 C CA . ILE A 1 192 ? 14.218 4.034 -23.939 1.00 14.94 441 ILE A CA 1
ATOM 1463 C C . ILE A 1 192 ? 13.946 2.959 -22.883 1.00 18.12 441 ILE A C 1
ATOM 1464 O O . ILE A 1 192 ? 12.911 2.285 -22.900 1.00 19.06 441 ILE A O 1
ATOM 1469 N N . LEU A 1 193 ? 14.880 2.810 -21.952 1.00 15.17 442 LEU A N 1
ATOM 1470 C CA . LEU A 1 193 ? 14.755 1.788 -20.921 1.00 13.97 442 LEU A CA 1
ATOM 1471 C C . LEU A 1 193 ? 13.593 2.047 -19.971 1.00 15.86 442 LEU A C 1
ATOM 1472 O O . LEU A 1 193 ? 12.969 1.099 -19.475 1.00 18.53 442 LEU A O 1
ATOM 1477 N N . ALA A 1 194 ? 13.292 3.320 -19.724 1.00 17.10 443 ALA A N 1
ATOM 1478 C CA . ALA A 1 194 ? 12.278 3.674 -18.739 1.00 14.10 443 ALA A CA 1
ATOM 1479 C C . ALA A 1 194 ? 10.916 3.149 -19.140 1.00 17.86 443 ALA A C 1
ATOM 1480 O O . ALA A 1 194 ? 10.042 2.988 -18.299 1.00 22.22 443 ALA A O 1
ATOM 1482 N N . LYS A 1 195 ? 10.731 2.894 -20.428 1.00 17.44 444 LYS A N 1
ATOM 1483 C CA . LYS A 1 195 ? 9.436 2.418 -20.904 1.00 19.02 444 LYS A CA 1
ATOM 1484 C C . LYS A 1 195 ? 9.213 0.951 -20.600 1.00 22.94 444 LYS A C 1
ATOM 1485 O O . LYS A 1 195 ? 8.083 0.452 -20.669 1.00 26.37 444 LYS A O 1
ATOM 1491 N N . GLU A 1 196 ? 10.291 0.259 -20.256 1.00 19.68 445 GLU A N 1
ATOM 1492 C CA . GLU A 1 196 ? 10.244 -1.194 -20.172 1.00 19.69 445 GLU A CA 1
ATOM 1493 C C . GLU A 1 196 ? 10.805 -1.771 -18.868 1.00 21.66 445 GLU A C 1
ATOM 1494 O O . GLU A 1 196 ? 10.901 -2.990 -18.706 1.00 25.28 445 GLU A O 1
ATOM 1500 N N . VAL A 1 197 ? 11.158 -0.895 -17.940 1.00 21.74 446 VAL A N 1
ATOM 1501 C CA . VAL A 1 197 ? 11.527 -1.344 -16.603 1.00 20.32 446 VAL A CA 1
ATOM 1502 C C . VAL A 1 197 ? 10.580 -0.705 -15.613 1.00 23.83 446 VAL A C 1
ATOM 1503 O O . VAL A 1 197 ? 9.968 0.317 -15.909 1.00 23.09 446 VAL A O 1
ATOM 1507 N N . ASP A 1 198 ? 10.457 -1.299 -14.433 1.00 20.77 447 ASP A N 1
ATOM 1508 C CA . ASP A 1 198 ? 9.545 -0.758 -13.438 1.00 20.63 447 ASP A CA 1
ATOM 1509 C C . ASP A 1 198 ? 10.189 0.326 -12.584 1.00 18.85 447 ASP A C 1
ATOM 1510 O O . ASP A 1 198 ? 9.498 1.134 -11.972 1.00 21.52 447 ASP A O 1
ATOM 1515 N N . PHE A 1 199 ? 11.520 0.342 -12.548 1.00 18.34 448 PHE A N 1
ATOM 1516 C CA . PHE A 1 199 ? 12.265 1.314 -11.760 1.00 18.45 448 PHE A CA 1
ATOM 1517 C C . PHE A 1 199 ? 13.736 1.257 -12.156 1.00 16.62 448 PHE A C 1
ATOM 1518 O O . PHE A 1 199 ? 14.172 0.301 -12.801 1.00 16.00 448 PHE A O 1
ATOM 1526 N N . PHE A 1 200 ? 14.486 2.285 -11.769 1.00 15.25 449 PHE A N 1
ATOM 1527 C CA . PHE A 1 200 ? 15.940 2.300 -11.940 1.00 16.41 449 PHE A CA 1
ATOM 1528 C C . PHE A 1 200 ? 16.597 2.365 -10.570 1.00 16.83 449 PHE A C 1
ATOM 1529 O O . PHE A 1 200 ? 16.086 3.034 -9.669 1.00 17.00 449 PHE A O 1
ATOM 1537 N N . SER A 1 201 ? 17.758 1.733 -10.422 1.00 15.95 450 SER A N 1
ATOM 1538 C CA . SER A 1 201 ? 18.622 2.006 -9.282 1.00 14.94 450 SER A CA 1
ATOM 1539 C C . SER A 1 201 ? 19.999 2.302 -9.829 1.00 15.69 450 SER A C 1
ATOM 1540 O O . SER A 1 201 ? 20.579 1.478 -10.529 1.00 18.12 450 SER A O 1
ATOM 1543 N N . ILE A 1 202 ? 20.527 3.474 -9.504 1.00 15.47 451 ILE A N 1
ATOM 1544 C CA . ILE A 1 202 ? 21.797 3.904 -10.082 1.00 13.47 451 ILE A CA 1
ATOM 1545 C C . ILE A 1 202 ? 22.972 3.341 -9.292 1.00 16.14 451 ILE A C 1
ATOM 1546 O O . ILE A 1 202 ? 23.122 3.598 -8.096 1.00 16.29 451 ILE A O 1
ATOM 1551 N N . GLY A 1 203 ? 23.788 2.542 -9.969 1.00 16.73 452 GLY A N 1
ATOM 1552 C CA . GLY A 1 203 ? 25.000 2.015 -9.365 1.00 16.37 452 GLY A CA 1
ATOM 1553 C C . GLY A 1 203 ? 26.159 2.941 -9.681 1.00 18.46 452 GLY A C 1
ATOM 1554 O O . GLY A 1 203 ? 26.901 2.710 -10.629 1.00 19.25 452 GLY A O 1
ATOM 1555 N N . THR A 1 204 ? 26.321 3.990 -8.877 1.00 16.05 453 THR A N 1
ATOM 1556 C CA . THR A 1 204 ? 27.291 5.033 -9.202 1.00 15.64 453 THR A CA 1
ATOM 1557 C C . THR A 1 204 ? 28.744 4.584 -9.100 1.00 15.68 453 THR A C 1
ATOM 1558 O O . THR A 1 204 ? 29.614 5.199 -9.725 1.00 17.17 453 THR A O 1
ATOM 1562 N N . ASN A 1 205 ? 29.029 3.543 -8.315 1.00 17.17 454 ASN A N 1
ATOM 1563 C CA . ASN A 1 205 ? 30.415 3.075 -8.230 1.00 19.92 454 ASN A CA 1
ATOM 1564 C C . ASN A 1 205 ? 30.900 2.641 -9.614 1.00 18.40 454 ASN A C 1
ATOM 1565 O O . ASN A 1 205 ? 31.964 3.060 -10.100 1.00 17.51 454 ASN A O 1
ATOM 1570 N N . ASP A 1 206 ? 30.140 1.758 -10.241 1.00 17.36 455 ASP A N 1
ATOM 1571 C CA . ASP A 1 206 ? 30.532 1.258 -11.540 1.00 16.01 455 ASP A CA 1
ATOM 1572 C C . ASP A 1 206 ? 30.209 2.252 -12.657 1.00 15.08 455 ASP A C 1
ATOM 1573 O O . ASP A 1 206 ? 30.952 2.340 -13.641 1.00 17.61 455 ASP A O 1
ATOM 1578 N N . LEU A 1 207 ? 29.149 3.042 -12.487 1.00 16.39 456 LEU A N 1
ATOM 1579 C CA . LEU A 1 207 ? 28.857 4.071 -13.469 1.00 14.76 456 LEU A CA 1
ATOM 1580 C C . LEU A 1 207 ? 30.043 5.018 -13.580 1.00 17.46 456 LEU A C 1
ATOM 1581 O O . LEU A 1 207 ? 30.446 5.400 -14.671 1.00 15.94 456 LEU A O 1
ATOM 1586 N N . THR A 1 208 ? 30.606 5.391 -12.441 1.00 14.97 457 THR A N 1
ATOM 1587 C CA . THR A 1 208 ? 31.744 6.313 -12.438 1.00 14.40 457 THR A CA 1
ATOM 1588 C C . THR A 1 208 ? 32.971 5.684 -13.093 1.00 17.28 457 THR A C 1
ATOM 1589 O O . THR A 1 208 ? 33.663 6.323 -13.891 1.00 16.81 457 THR A O 1
ATOM 1593 N N . GLN A 1 209 ? 33.241 4.428 -12.760 1.00 16.29 458 GLN A N 1
ATOM 1594 C CA . GLN A 1 209 ? 34.392 3.739 -13.336 1.00 14.94 458 GLN A CA 1
ATOM 1595 C C . GLN A 1 209 ? 34.264 3.595 -14.846 1.00 14.81 458 GLN A C 1
ATOM 1596 O O . GLN A 1 209 ? 35.211 3.844 -15.575 1.00 17.14 458 GLN A O 1
ATOM 1602 N N . TYR A 1 210 ? 33.095 3.193 -15.331 1.00 15.24 459 TYR A N 1
ATOM 1603 C CA . TYR A 1 210 ? 32.946 3.009 -16.775 1.00 15.55 459 TYR A CA 1
ATOM 1604 C C . TYR A 1 210 ? 32.936 4.350 -17.515 1.00 16.13 459 TYR A C 1
ATOM 1605 O O . TYR A 1 210 ? 33.511 4.491 -18.596 1.00 16.93 459 TYR A O 1
ATOM 1614 N N . THR A 1 211 ? 32.269 5.340 -16.932 1.00 14.82 460 THR A N 1
ATOM 1615 C CA . THR A 1 211 ? 32.123 6.638 -17.585 1.00 18.20 460 THR A CA 1
ATOM 1616 C C . THR A 1 211 ? 33.457 7.368 -17.704 1.00 18.89 460 THR A C 1
ATOM 1617 O O . THR A 1 211 ? 33.703 8.046 -18.695 1.00 17.16 460 THR A O 1
ATOM 1621 N N . LEU A 1 212 ? 34.323 7.210 -16.704 1.00 13.79 461 LEU A N 1
ATOM 1622 C CA . LEU A 1 212 ? 35.648 7.836 -16.743 1.00 14.94 461 LEU A CA 1
ATOM 1623 C C . LEU A 1 212 ? 36.751 6.895 -17.219 1.00 21.16 461 LEU A C 1
ATOM 1624 O O . LEU A 1 212 ? 37.931 7.274 -17.251 1.00 18.93 461 LEU A O 1
ATOM 1629 N N . ALA A 1 213 ? 36.360 5.678 -17.583 1.00 16.07 462 ALA A N 1
ATOM 1630 C CA . ALA A 1 213 ? 37.303 4.614 -17.963 1.00 15.62 462 ALA A CA 1
ATOM 1631 C C . ALA A 1 213 ? 38.432 4.447 -16.943 1.00 16.88 462 ALA A C 1
ATOM 1632 O O . ALA A 1 213 ? 39.625 4.517 -17.291 1.00 18.27 462 ALA A O 1
ATOM 1634 N N . VAL A 1 214 ? 38.056 4.193 -15.693 1.00 17.48 463 VAL A N 1
ATOM 1635 C CA A VAL A 1 214 ? 39.037 4.063 -14.619 0.68 18.00 463 VAL A CA 1
ATOM 1636 C CA B VAL A 1 214 ? 39.028 4.069 -14.609 0.32 18.26 463 VAL A CA 1
ATOM 1637 C C . VAL A 1 214 ? 38.658 2.932 -13.667 1.00 21.65 463 VAL A C 1
ATOM 1638 O O . VAL A 1 214 ? 37.519 2.846 -13.204 1.00 21.34 463 VAL A O 1
ATOM 1645 N N . ASP A 1 215 ? 39.623 2.059 -13.387 1.00 19.81 464 ASP A N 1
ATOM 1646 C CA . ASP A 1 215 ? 39.432 1.029 -12.377 1.00 17.88 464 ASP A CA 1
ATOM 1647 C C . ASP A 1 215 ? 39.920 1.657 -11.077 1.00 21.15 464 ASP A C 1
ATOM 1648 O O . ASP A 1 215 ? 41.115 1.885 -10.913 1.00 24.95 464 ASP A O 1
ATOM 1653 N N . ARG A 1 216 ? 39.013 1.962 -10.163 1.00 24.75 465 ARG A N 1
ATOM 1654 C CA . ARG A 1 216 ? 39.425 2.690 -8.968 1.00 27.03 465 ARG A CA 1
ATOM 1655 C C . ARG A 1 216 ? 40.284 1.859 -8.012 1.00 28.31 465 ARG A C 1
ATOM 1656 O O . ARG A 1 216 ? 40.904 2.411 -7.103 1.00 31.08 465 ARG A O 1
ATOM 1664 N N . MET A 1 217 ? 40.341 0.546 -8.228 1.00 28.49 466 MET A N 1
ATOM 1665 C CA . MET A 1 217 ? 41.218 -0.318 -7.430 1.00 32.83 466 MET A CA 1
ATOM 1666 C C . MET A 1 217 ? 42.661 -0.274 -7.931 1.00 35.37 466 MET A C 1
ATOM 1667 O O . MET A 1 217 ? 43.572 -0.784 -7.278 1.00 34.48 466 MET A O 1
ATOM 1672 N N . ASN A 1 218 ? 42.862 0.330 -9.096 1.00 29.76 467 ASN A N 1
ATOM 1673 C CA . ASN A 1 218 ? 44.191 0.466 -9.679 1.00 29.62 467 ASN A CA 1
ATOM 1674 C C . ASN A 1 218 ? 44.894 1.677 -9.075 1.00 32.81 467 ASN A C 1
ATOM 1675 O O . ASN A 1 218 ? 44.552 2.823 -9.374 1.00 28.14 467 ASN A O 1
ATOM 1680 N N . GLU A 1 219 ? 45.866 1.411 -8.206 1.00 37.51 468 GLU A N 1
ATOM 1681 C CA . GLU A 1 219 ? 46.533 2.461 -7.445 1.00 42.08 468 GLU A CA 1
ATOM 1682 C C . GLU A 1 219 ? 47.182 3.500 -8.348 1.00 33.29 468 GLU A C 1
ATOM 1683 O O . GLU A 1 219 ? 47.284 4.672 -7.987 1.00 38.28 468 GLU A O 1
ATOM 1689 N N . HIS A 1 220 ? 47.615 3.061 -9.522 1.00 30.29 469 HIS A N 1
ATOM 1690 C CA . HIS A 1 220 ? 48.327 3.921 -10.458 1.00 35.30 469 HIS A CA 1
ATOM 1691 C C . HIS A 1 220 ? 47.426 4.965 -11.109 1.00 33.80 469 HIS A C 1
ATOM 1692 O O . HIS A 1 220 ? 47.924 5.928 -11.686 1.00 37.77 469 HIS A O 1
ATOM 1699 N N . VAL A 1 221 ? 46.109 4.769 -11.039 1.00 28.62 470 VAL A N 1
ATOM 1700 C CA . VAL A 1 221 ? 45.180 5.729 -11.645 1.00 29.93 470 VAL A CA 1
ATOM 1701 C C . VAL A 1 221 ? 44.010 6.102 -10.726 1.00 33.19 470 VAL A C 1
ATOM 1702 O O . VAL A 1 221 ? 42.995 6.640 -11.179 1.00 29.45 470 VAL A O 1
ATOM 1706 N N . LYS A 1 222 ? 44.152 5.826 -9.434 1.00 34.01 471 LYS A N 1
ATOM 1707 C CA . LYS A 1 222 ? 43.048 6.044 -8.504 1.00 38.04 471 LYS A CA 1
ATOM 1708 C C . LYS A 1 222 ? 42.519 7.477 -8.527 1.00 37.43 471 LYS A C 1
ATOM 1709 O O . LYS A 1 222 ? 41.333 7.705 -8.297 1.00 40.08 471 LYS A O 1
ATOM 1715 N N . GLU A 1 223 ? 43.394 8.436 -8.812 1.00 29.93 472 GLU A N 1
ATOM 1716 C CA . GLU A 1 223 ? 43.008 9.843 -8.807 1.00 34.07 472 GLU A CA 1
ATOM 1717 C C . GLU A 1 223 ? 42.021 10.178 -9.919 1.00 36.38 472 GLU A C 1
ATOM 1718 O O . GLU A 1 223 ? 41.315 11.188 -9.856 1.00 35.10 472 GLU A O 1
ATOM 1724 N N . TYR A 1 224 ? 41.973 9.330 -10.940 1.00 32.97 473 TYR A N 1
ATOM 1725 C CA . TYR A 1 224 ? 41.056 9.541 -12.056 1.00 27.01 473 TYR A CA 1
ATOM 1726 C C . TYR A 1 224 ? 39.609 9.160 -11.729 1.00 27.28 473 TYR A C 1
ATOM 1727 O O . TYR A 1 224 ? 38.698 9.503 -12.478 1.00 28.53 473 TYR A O 1
ATOM 1736 N N . TYR A 1 225 ? 39.397 8.449 -10.622 1.00 26.71 474 TYR A N 1
ATOM 1737 C CA . TYR A 1 225 ? 38.041 8.136 -10.177 1.00 28.76 474 TYR A CA 1
ATOM 1738 C C . TYR A 1 225 ? 37.506 9.386 -9.489 1.00 30.38 474 TYR A C 1
ATOM 1739 O O . TYR A 1 225 ? 37.946 9.742 -8.390 1.00 28.30 474 TYR A O 1
ATOM 1748 N N . GLN A 1 226 ? 36.573 10.060 -10.157 1.00 26.40 475 GLN A N 1
ATOM 1749 C CA . GLN A 1 226 ? 36.073 11.353 -9.711 1.00 25.67 475 GLN A CA 1
ATOM 1750 C C . GLN A 1 226 ? 34.555 11.320 -9.636 1.00 25.01 475 GLN A C 1
ATOM 1751 O O . GLN A 1 226 ? 33.881 11.621 -10.615 1.00 21.54 475 GLN A O 1
ATOM 1757 N N . PRO A 1 227 ? 34.004 10.940 -8.476 1.00 27.11 476 PRO A N 1
ATOM 1758 C CA . PRO A 1 227 ? 32.551 10.810 -8.330 1.00 32.71 476 PRO A CA 1
ATOM 1759 C C . PRO A 1 227 ? 31.798 12.109 -8.595 1.00 24.56 476 PRO A C 1
ATOM 1760 O O . PRO A 1 227 ? 30.626 12.047 -8.974 1.00 27.90 476 PRO A O 1
ATOM 1764 N N . PHE A 1 228 ? 32.449 13.259 -8.414 1.00 21.44 477 PHE A N 1
ATOM 1765 C CA . PHE A 1 228 ? 31.778 14.536 -8.633 1.00 21.83 477 PHE A CA 1
ATOM 1766 C C . PHE A 1 228 ? 32.030 15.129 -10.025 1.00 19.46 477 PHE A C 1
ATOM 1767 O O . PHE A 1 228 ? 31.731 16.299 -10.258 1.00 20.35 477 PHE A O 1
ATOM 1775 N N . HIS A 1 229 ? 32.573 14.335 -10.946 1.00 19.95 478 HIS A N 1
ATOM 1776 C CA . HIS A 1 229 ? 32.776 14.802 -12.318 1.00 19.03 478 HIS A CA 1
ATOM 1777 C C . HIS A 1 229 ? 31.424 15.260 -12.875 1.00 19.36 478 HIS A C 1
ATOM 1778 O O . HIS A 1 229 ? 30.418 14.590 -12.676 1.00 18.66 478 HIS A O 1
ATOM 1785 N N . PRO A 1 230 ? 31.389 16.411 -13.560 1.00 18.69 479 PRO A N 1
ATOM 1786 C CA . PRO A 1 230 ? 30.123 16.849 -14.164 1.00 18.02 479 PRO A CA 1
ATOM 1787 C C . PRO A 1 230 ? 29.442 15.775 -15.013 1.00 17.01 479 PRO A C 1
ATOM 1788 O O . PRO A 1 230 ? 28.207 15.755 -15.065 1.00 16.84 479 PRO A O 1
ATOM 1792 N N . ALA A 1 231 ? 30.199 14.910 -15.681 1.00 16.08 480 ALA A N 1
ATOM 1793 C CA . ALA A 1 231 ? 29.562 13.870 -16.489 1.00 15.14 480 ALA A CA 1
ATOM 1794 C C . ALA A 1 231 ? 28.701 12.966 -15.622 1.00 15.89 480 ALA A C 1
ATOM 1795 O O . ALA A 1 231 ? 27.636 12.521 -16.046 1.00 15.96 480 ALA A O 1
ATOM 1797 N N . ILE A 1 232 ? 29.177 12.653 -14.423 1.00 15.32 481 ILE A N 1
ATOM 1798 C CA . ILE A 1 232 ? 28.408 11.750 -13.562 1.00 16.49 481 ILE A CA 1
ATOM 1799 C C . ILE A 1 232 ? 27.116 12.433 -13.116 1.00 16.97 481 ILE A C 1
ATOM 1800 O O . ILE A 1 232 ? 26.041 11.812 -13.118 1.00 17.28 481 ILE A O 1
ATOM 1805 N N . LEU A 1 233 ? 27.213 13.704 -12.725 1.00 16.10 482 LEU A N 1
ATOM 1806 C CA . LEU A 1 233 ? 26.024 14.436 -12.294 1.00 14.90 482 LEU A CA 1
ATOM 1807 C C . LEU A 1 233 ? 25.008 14.501 -13.437 1.00 15.16 482 LEU A C 1
ATOM 1808 O O . LEU A 1 233 ? 23.802 14.340 -13.223 1.00 17.14 482 LEU A O 1
ATOM 1813 N N . ARG A 1 234 ? 25.501 14.711 -14.654 1.00 16.53 483 ARG A N 1
ATOM 1814 C CA . ARG A 1 234 ? 24.610 14.785 -15.818 1.00 16.14 483 ARG A CA 1
ATOM 1815 C C . ARG A 1 234 ? 23.915 13.463 -16.086 1.00 15.16 483 ARG A C 1
ATOM 1816 O O . ARG A 1 234 ? 22.705 13.442 -16.386 1.00 16.74 483 ARG A O 1
ATOM 1824 N N . LEU A 1 235 ? 24.659 12.359 -15.994 1.00 14.73 484 LEU A N 1
ATOM 1825 C CA . LEU A 1 235 ? 24.048 11.052 -16.230 1.00 14.06 484 LEU A CA 1
ATOM 1826 C C . LEU A 1 235 ? 23.037 10.701 -15.136 1.00 18.59 484 LEU A C 1
ATOM 1827 O O . LEU A 1 235 ? 21.981 10.138 -15.415 1.00 16.65 484 LEU A O 1
ATOM 1832 N N . VAL A 1 236 ? 23.361 11.032 -13.892 1.00 15.10 485 VAL A N 1
ATOM 1833 C CA . VAL A 1 236 ? 22.422 10.803 -12.797 1.00 14.70 485 VAL A CA 1
ATOM 1834 C C . VAL A 1 236 ? 21.123 11.576 -13.024 1.00 15.43 485 VAL A C 1
ATOM 1835 O O . VAL A 1 236 ? 20.031 11.006 -12.878 1.00 16.59 485 VAL A O 1
ATOM 1839 N N . LYS A 1 237 ? 21.233 12.851 -13.386 1.00 14.94 486 LYS A N 1
ATOM 1840 C CA . LYS A 1 237 ? 20.037 13.667 -13.636 1.00 15.69 486 LYS A CA 1
ATOM 1841 C C . LYS A 1 237 ? 19.215 13.067 -14.773 1.00 18.90 486 LYS A C 1
ATOM 1842 O O . LYS A 1 237 ? 17.980 12.996 -14.702 1.00 16.64 486 LYS A O 1
ATOM 1848 N N . MET A 1 238 ? 19.895 12.641 -15.829 1.00 17.10 487 MET A N 1
ATOM 1849 C CA . MET A 1 238 ? 19.208 12.047 -16.974 1.00 18.59 487 MET A CA 1
ATOM 1850 C C . MET A 1 238 ? 18.392 10.802 -16.587 1.00 18.76 487 MET A C 1
ATOM 1851 O O . MET A 1 238 ? 17.265 10.615 -17.062 1.00 17.78 487 MET A O 1
ATOM 1856 N N . VAL A 1 239 ? 18.952 9.961 -15.726 1.00 15.02 488 VAL A N 1
ATOM 1857 C CA . VAL A 1 239 ? 18.265 8.746 -15.289 1.00 12.89 488 VAL A CA 1
ATOM 1858 C C . VAL A 1 239 ? 17.051 9.106 -14.440 1.00 14.37 488 VAL A C 1
ATOM 1859 O O . VAL A 1 239 ? 15.950 8.581 -14.651 1.00 14.92 488 VAL A O 1
ATOM 1863 N N . ILE A 1 240 ? 17.245 10.017 -13.486 1.00 13.36 489 ILE A N 1
ATOM 1864 C CA . ILE A 1 240 ? 16.146 10.415 -12.618 1.00 12.77 489 ILE A CA 1
ATOM 1865 C C . ILE A 1 240 ? 15.009 11.019 -13.437 1.00 17.18 489 ILE A C 1
ATOM 1866 O O . ILE A 1 240 ? 13.842 10.668 -13.247 1.00 17.25 489 ILE A O 1
ATOM 1871 N N . ASP A 1 241 ? 15.351 11.919 -14.354 1.00 15.01 490 ASP A N 1
ATOM 1872 C CA . ASP A 1 241 ? 14.320 12.575 -15.158 1.00 17.28 490 ASP A CA 1
ATOM 1873 C C . ASP A 1 241 ? 13.598 11.576 -16.062 1.00 17.54 490 ASP A C 1
ATOM 1874 O O . ASP A 1 241 ? 12.388 11.680 -16.246 1.00 17.32 490 ASP A O 1
ATOM 1879 N N . ALA A 1 242 ? 14.335 10.606 -16.607 1.00 15.98 491 ALA A N 1
ATOM 1880 C CA . ALA A 1 242 ? 13.743 9.608 -17.504 1.00 15.55 491 ALA A CA 1
ATOM 1881 C C . ALA A 1 242 ? 12.756 8.734 -16.757 1.00 18.20 491 ALA A C 1
ATOM 1882 O O . ALA A 1 242 ? 11.673 8.432 -17.267 1.00 16.59 491 ALA A O 1
ATOM 1884 N N . ALA A 1 243 ? 13.137 8.312 -15.554 1.00 16.92 492 ALA A N 1
ATOM 1885 C CA . ALA A 1 243 ? 12.233 7.545 -14.708 1.00 17.47 492 ALA A CA 1
ATOM 1886 C C . ALA A 1 243 ? 10.966 8.346 -14.464 1.00 19.24 492 ALA A C 1
ATOM 1887 O O . ALA A 1 243 ? 9.860 7.834 -14.605 1.00 18.25 492 ALA A O 1
ATOM 1889 N N . HIS A 1 244 ? 11.125 9.604 -14.086 1.00 17.43 493 HIS A N 1
ATOM 1890 C CA . HIS A 1 244 ? 9.953 10.395 -13.714 1.00 16.22 493 HIS A CA 1
ATOM 1891 C C . HIS A 1 244 ? 9.011 10.673 -14.874 1.00 17.66 493 HIS A C 1
ATOM 1892 O O . HIS A 1 244 ? 7.784 10.720 -14.691 1.00 18.49 493 HIS A O 1
ATOM 1899 N N . LYS A 1 245 ? 9.571 10.869 -16.063 1.00 18.30 494 LYS A N 1
ATOM 1900 C CA . LYS A 1 245 ? 8.749 11.108 -17.253 1.00 20.36 494 LYS A CA 1
ATOM 1901 C C . LYS A 1 245 ? 7.804 9.931 -17.500 1.00 21.28 494 LYS A C 1
ATOM 1902 O O . LYS A 1 245 ? 6.687 10.109 -18.019 1.00 21.42 494 LYS A O 1
ATOM 1908 N N . GLU A 1 246 ? 8.235 8.737 -17.102 1.00 18.82 495 GLU A N 1
ATOM 1909 C CA . GLU A 1 246 ? 7.411 7.538 -17.269 1.00 20.22 495 GLU A CA 1
ATOM 1910 C C . GLU A 1 246 ? 6.633 7.153 -16.001 1.00 20.94 495 GLU A C 1
ATOM 1911 O O . GLU A 1 246 ? 5.989 6.098 -15.959 1.00 22.68 495 GLU A O 1
ATOM 1917 N N . GLY A 1 247 ? 6.659 8.019 -14.989 1.00 19.36 496 GLY A N 1
ATOM 1918 C CA . GLY A 1 247 ? 5.918 7.799 -13.755 1.00 19.08 496 GLY A CA 1
ATOM 1919 C C . GLY A 1 247 ? 6.510 6.725 -12.864 1.00 22.10 496 GLY A C 1
ATOM 1920 O O . GLY A 1 247 ? 5.807 6.056 -12.098 1.00 24.30 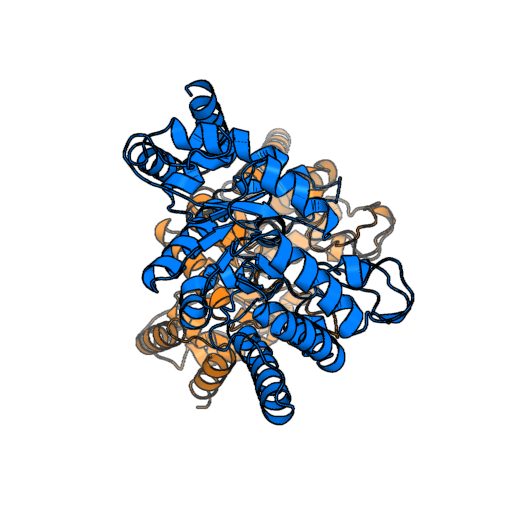496 GLY A O 1
ATOM 1921 N N . LYS A 1 248 ? 7.827 6.570 -12.956 1.00 20.31 497 LYS A N 1
ATOM 1922 C CA . LYS A 1 248 ? 8.527 5.536 -12.213 1.00 20.64 497 LYS A CA 1
ATOM 1923 C C . LYS A 1 248 ? 9.541 6.151 -11.268 1.00 19.46 497 LYS A C 1
ATOM 1924 O O . LYS A 1 248 ? 9.803 7.342 -11.344 1.00 19.65 497 LYS A O 1
ATOM 1930 N N . PHE A 1 249 ? 10.084 5.341 -10.364 1.00 20.38 498 PHE A N 1
ATOM 1931 C CA A PHE A 1 249 ? 10.986 5.858 -9.344 0.53 21.34 498 PHE A CA 1
ATOM 1932 C CA B PHE A 1 249 ? 10.984 5.859 -9.346 0.47 21.35 498 PHE A CA 1
ATOM 1933 C C . PHE A 1 249 ? 12.443 5.600 -9.686 1.00 19.04 498 PHE A C 1
ATOM 1934 O O . PHE A 1 249 ? 12.767 4.660 -10.417 1.00 18.25 498 PHE A O 1
ATOM 1949 N N . ALA A 1 250 ? 13.302 6.464 -9.168 1.00 16.44 499 ALA A N 1
ATOM 1950 C CA . ALA A 1 250 ? 14.735 6.345 -9.346 1.00 15.71 499 ALA A CA 1
ATOM 1951 C C . ALA A 1 250 ? 15.389 6.240 -7.979 1.00 16.41 499 ALA A C 1
ATOM 1952 O O . ALA A 1 250 ? 15.214 7.115 -7.134 1.00 18.59 499 ALA A O 1
ATOM 1954 N N . ALA A 1 251 ? 16.140 5.159 -7.771 1.00 14.50 500 ALA A N 1
ATOM 1955 C CA . ALA A 1 251 ? 16.906 4.944 -6.546 1.00 12.93 500 ALA A CA 1
ATOM 1956 C C . ALA A 1 251 ? 18.384 5.048 -6.886 1.00 14.09 500 ALA A C 1
ATOM 1957 O O . ALA A 1 251 ? 18.751 5.049 -8.056 1.00 15.84 500 ALA A O 1
ATOM 1959 N N . MET A 1 252 ? 19.217 5.154 -5.858 1.00 15.07 501 MET A N 1
ATOM 1960 C CA . MET A 1 252 ? 20.662 5.059 -6.028 1.00 14.01 501 MET A CA 1
ATOM 1961 C C . MET A 1 252 ? 21.209 4.192 -4.908 1.00 15.10 501 MET A C 1
ATOM 1962 O O . MET A 1 252 ? 20.899 4.422 -3.744 1.00 15.54 501 MET A O 1
ATOM 1967 N N . CYS A 1 253 ? 22.017 3.192 -5.266 1.00 15.98 502 CYS A N 1
ATOM 1968 C CA . CYS A 1 253 ? 22.604 2.290 -4.270 1.00 16.26 502 CYS A CA 1
ATOM 1969 C C . CYS A 1 253 ? 24.135 2.319 -4.276 1.00 16.31 502 CYS A C 1
ATOM 1970 O O . CYS A 1 253 ? 24.785 1.670 -3.459 1.00 18.17 502 CYS A O 1
ATOM 1973 N N . GLY A 1 254 ? 24.702 3.081 -5.204 1.00 16.88 503 GLY A N 1
ATOM 1974 C CA . GLY A 1 254 ? 26.136 3.337 -5.179 1.00 18.33 503 GLY A CA 1
ATOM 1975 C C . GLY A 1 254 ? 26.532 4.137 -3.951 1.00 18.10 503 GLY A C 1
ATOM 1976 O O . GLY A 1 254 ? 25.682 4.746 -3.290 1.00 19.24 503 GLY A O 1
ATOM 1977 N N . GLU A 1 255 ? 27.826 4.147 -3.639 1.00 20.20 504 GLU A N 1
ATOM 1978 C CA . GLU A 1 255 ? 28.323 4.796 -2.427 1.00 20.23 504 GLU A CA 1
ATOM 1979 C C . GLU A 1 255 ? 27.907 6.251 -2.316 1.00 18.86 504 GLU A C 1
ATOM 1980 O O . GLU A 1 255 ? 27.757 6.770 -1.220 1.00 21.94 504 GLU A O 1
ATOM 1986 N N . MET A 1 256 ? 27.747 6.907 -3.460 1.00 19.36 505 MET A N 1
ATOM 1987 C CA . MET A 1 256 ? 27.346 8.305 -3.498 1.00 20.68 505 MET A CA 1
ATOM 1988 C C . MET A 1 256 ? 26.100 8.575 -2.641 1.00 20.60 505 MET A C 1
ATOM 1989 O O . MET A 1 256 ? 26.014 9.610 -1.979 1.00 19.87 505 MET A O 1
ATOM 1994 N N . ALA A 1 257 ? 25.142 7.644 -2.647 1.00 19.55 506 ALA A N 1
ATOM 1995 C CA . ALA A 1 257 ? 23.874 7.862 -1.933 1.00 18.07 506 ALA A CA 1
ATOM 1996 C C . ALA A 1 257 ? 24.047 7.952 -0.419 1.00 19.17 506 ALA A C 1
ATOM 1997 O O . ALA A 1 257 ? 23.193 8.511 0.281 1.00 19.09 506 ALA A O 1
ATOM 1999 N N . GLY A 1 258 ? 25.146 7.401 0.086 1.00 19.33 507 GLY A N 1
ATOM 2000 C CA . GLY A 1 258 ? 25.442 7.487 1.502 1.00 19.40 507 GLY A CA 1
ATOM 2001 C C . GLY A 1 258 ? 26.447 8.573 1.847 1.00 19.06 507 GLY A C 1
ATOM 2002 O O . GLY A 1 258 ? 26.860 8.699 2.998 1.00 23.13 507 GLY A O 1
ATOM 2003 N N . ASP A 1 259 ? 26.836 9.363 0.853 1.00 20.82 508 ASP A N 1
ATOM 2004 C CA . ASP A 1 259 ? 27.850 10.397 1.044 1.00 21.61 508 ASP A CA 1
ATOM 2005 C C . ASP A 1 259 ? 27.137 11.683 1.444 1.00 17.91 508 ASP A C 1
ATOM 2006 O O . ASP A 1 259 ? 26.315 12.198 0.691 1.00 21.70 508 ASP A O 1
ATOM 2011 N N . PRO A 1 260 ? 27.426 12.188 2.647 1.00 23.43 509 PRO A N 1
ATOM 2012 C CA . PRO A 1 260 ? 26.768 13.426 3.090 1.00 21.79 509 PRO A CA 1
ATOM 2013 C C . PRO A 1 260 ? 26.945 14.585 2.107 1.00 20.64 509 PRO A C 1
ATOM 2014 O O . PRO A 1 260 ? 26.052 15.425 1.992 1.00 22.68 509 PRO A O 1
ATOM 2018 N N . LEU A 1 261 ? 28.072 14.630 1.399 1.00 19.32 510 LEU A N 1
ATOM 2019 C CA . LEU A 1 261 ? 28.315 15.719 0.458 1.00 20.25 510 LEU A CA 1
ATOM 2020 C C . LEU A 1 261 ? 27.425 15.673 -0.768 1.00 23.71 510 LEU A C 1
ATOM 2021 O O . LEU A 1 261 ? 27.198 16.694 -1.405 1.00 24.58 510 LEU A O 1
ATOM 2026 N N . ALA A 1 262 ? 26.941 14.487 -1.119 1.00 20.20 511 ALA A N 1
ATOM 2027 C CA . ALA A 1 262 ? 26.121 14.346 -2.311 1.00 16.83 511 ALA A CA 1
ATOM 2028 C C . ALA A 1 262 ? 24.646 14.486 -1.994 1.00 18.26 511 ALA A C 1
ATOM 2029 O O . ALA A 1 262 ? 23.849 14.727 -2.887 1.00 20.06 511 ALA A O 1
ATOM 2031 N N . ALA A 1 263 ? 24.293 14.352 -0.720 1.00 19.89 512 ALA A N 1
ATOM 2032 C CA . ALA A 1 263 ? 22.885 14.271 -0.326 1.00 17.96 512 ALA A CA 1
ATOM 2033 C C . ALA A 1 263 ? 22.012 15.420 -0.838 1.00 17.14 512 ALA A C 1
ATOM 2034 O O . ALA A 1 263 ? 20.933 15.188 -1.370 1.00 18.43 512 ALA A O 1
ATOM 2036 N N . VAL A 1 264 ? 22.462 16.655 -0.648 1.00 19.78 513 VAL A N 1
ATOM 2037 C CA . VAL A 1 264 ? 21.642 17.797 -1.042 1.00 20.16 513 VAL A CA 1
ATOM 2038 C C . VAL A 1 264 ? 21.452 17.880 -2.558 1.00 20.12 513 VAL A C 1
ATOM 2039 O O . VAL A 1 264 ? 20.359 18.174 -3.031 1.00 19.00 513 VAL A O 1
ATOM 2043 N N . ILE A 1 265 ? 22.503 17.597 -3.325 1.00 17.29 514 ILE A N 1
ATOM 2044 C CA . ILE A 1 265 ? 22.358 17.532 -4.781 1.00 16.92 514 ILE A CA 1
ATOM 2045 C C . ILE A 1 265 ? 21.362 16.450 -5.202 1.00 18.30 514 ILE A C 1
ATOM 2046 O O . ILE A 1 265 ? 20.480 16.688 -6.026 1.00 18.21 514 ILE A O 1
ATOM 2051 N N . LEU A 1 266 ? 21.521 15.249 -4.654 1.00 17.49 515 LEU A N 1
ATOM 2052 C CA . LEU A 1 266 ? 20.615 14.151 -4.990 1.00 17.51 515 LEU A CA 1
ATOM 2053 C C . LEU A 1 266 ? 19.171 14.480 -4.637 1.00 17.74 515 LEU A C 1
ATOM 2054 O O . LEU A 1 266 ? 18.262 14.210 -5.417 1.00 16.33 515 LEU A O 1
ATOM 2059 N N . LEU A 1 267 ? 18.966 15.064 -3.463 1.00 15.57 516 LEU A N 1
ATOM 2060 C CA . LEU A 1 267 ? 17.629 15.501 -3.059 1.00 14.01 516 LEU A CA 1
ATOM 2061 C C . LEU A 1 267 ? 17.083 16.502 -4.072 1.00 18.27 516 LEU A C 1
ATOM 2062 O O . LEU A 1 267 ? 15.944 16.371 -4.545 1.00 18.87 516 LEU A O 1
ATOM 2067 N N . GLY A 1 268 ? 17.904 17.489 -4.422 1.00 16.69 517 GLY A N 1
ATOM 2068 C CA . GLY A 1 268 ? 17.488 18.534 -5.346 1.00 19.67 517 GLY A CA 1
ATOM 2069 C C . GLY A 1 268 ? 17.241 18.054 -6.767 1.00 19.06 517 GLY A C 1
ATOM 2070 O O . GLY A 1 268 ? 16.444 18.634 -7.499 1.00 20.24 517 GLY A O 1
ATOM 2071 N N . LEU A 1 269 ? 17.932 16.994 -7.171 1.00 17.19 518 LEU A N 1
ATOM 2072 C CA . LEU A 1 269 ? 17.713 16.407 -8.490 1.00 16.53 518 LEU A CA 1
ATOM 2073 C C . LEU A 1 269 ? 16.428 15.590 -8.537 1.00 19.86 518 LEU A C 1
ATOM 2074 O O . LEU A 1 269 ? 15.964 15.218 -9.613 1.00 22.84 518 LEU A O 1
ATOM 2079 N N . GLY A 1 270 ? 15.873 15.282 -7.372 1.00 19.13 519 GLY A N 1
ATOM 2080 C CA . GLY A 1 270 ? 14.635 14.528 -7.314 1.00 20.88 519 GLY A CA 1
ATOM 2081 C C . GLY A 1 270 ? 14.794 13.026 -7.121 1.00 18.31 519 GLY A C 1
ATOM 2082 O O . GLY A 1 270 ? 13.876 12.259 -7.390 1.00 18.33 519 GLY A O 1
ATOM 2083 N N . LEU A 1 271 ? 15.950 12.596 -6.637 1.00 16.10 520 LEU A N 1
ATOM 2084 C CA . LEU A 1 271 ? 16.159 11.178 -6.342 1.00 13.52 520 LEU A CA 1
ATOM 2085 C C . LEU A 1 271 ? 15.104 10.698 -5.347 1.00 16.21 520 LEU A C 1
ATOM 2086 O O . LEU A 1 271 ? 14.845 11.366 -4.355 1.00 18.12 520 LEU A O 1
ATOM 2091 N N . ASP A 1 272 ? 14.498 9.537 -5.608 1.00 14.70 521 ASP A N 1
ATOM 2092 C CA . ASP A 1 272 ? 13.400 9.054 -4.769 1.00 17.43 521 ASP A CA 1
ATOM 2093 C C . ASP A 1 272 ? 13.827 8.180 -3.594 1.00 17.26 521 ASP A C 1
ATOM 2094 O O . ASP A 1 272 ? 13.187 8.190 -2.526 1.00 17.91 521 ASP A O 1
ATOM 2099 N N . GLU A 1 273 ? 14.890 7.408 -3.791 1.00 16.73 522 GLU A N 1
ATOM 2100 C CA . GLU A 1 273 ? 15.326 6.437 -2.798 1.00 14.46 522 GLU A CA 1
ATOM 2101 C C . GLU A 1 273 ? 16.845 6.438 -2.735 1.00 18.02 522 GLU A C 1
ATOM 2102 O O . GLU A 1 273 ? 17.510 6.380 -3.769 1.00 17.79 522 GLU A O 1
ATOM 2108 N N . PHE A 1 274 ? 17.370 6.507 -1.517 1.00 15.30 523 PHE A N 1
ATOM 2109 C CA . PHE A 1 274 ? 18.812 6.484 -1.262 1.00 15.37 523 PHE A CA 1
ATOM 2110 C C . PHE A 1 274 ? 19.061 5.168 -0.548 1.00 18.30 523 PHE A C 1
ATOM 2111 O O . PHE A 1 274 ? 18.528 4.961 0.538 1.00 16.55 523 PHE A O 1
ATOM 2119 N N . SER A 1 275 ? 19.863 4.273 -1.124 1.00 13.29 524 SER A N 1
ATOM 2120 C CA . SER A 1 275 ? 20.131 3.007 -0.463 1.00 15.25 524 SER A CA 1
ATOM 2121 C C . SER A 1 275 ? 21.619 2.971 -0.110 1.00 18.10 524 SER A C 1
ATOM 2122 O O . SER A 1 275 ? 22.462 3.335 -0.935 1.00 18.56 524 SER A O 1
ATOM 2125 N N . MET A 1 276 ? 21.942 2.556 1.115 1.00 15.30 525 MET A N 1
ATOM 2126 C CA . MET A 1 276 ? 23.295 2.730 1.629 1.00 15.74 525 MET A CA 1
ATOM 2127 C C . MET A 1 276 ? 23.634 1.759 2.756 1.00 17.91 525 MET A C 1
ATOM 2128 O O . MET A 1 276 ? 22.752 1.093 3.304 1.00 19.43 525 MET A O 1
ATOM 2133 N N . SER A 1 277 ? 24.917 1.693 3.111 1.00 19.06 526 SER A N 1
ATOM 2134 C CA . SER A 1 277 ? 25.333 0.995 4.321 1.00 20.47 526 SER A CA 1
ATOM 2135 C C . SER A 1 277 ? 24.489 1.518 5.484 1.00 18.43 526 SER A C 1
ATOM 2136 O O . SER A 1 277 ? 24.337 2.722 5.648 1.00 19.78 526 SER A O 1
ATOM 2139 N N . ALA A 1 278 ? 23.948 0.609 6.285 1.00 18.83 527 ALA A N 1
ATOM 2140 C CA . ALA A 1 278 ? 22.968 0.969 7.308 1.00 23.79 527 ALA A CA 1
ATOM 2141 C C . ALA A 1 278 ? 23.410 2.106 8.229 1.00 21.53 527 ALA A C 1
ATOM 2142 O O . ALA A 1 278 ? 22.612 2.987 8.550 1.00 21.46 527 ALA A O 1
ATOM 2144 N N . THR A 1 279 ? 24.671 2.100 8.648 1.00 24.16 528 THR A N 1
ATOM 2145 C CA . THR A 1 279 ? 25.136 3.098 9.618 1.00 24.34 528 THR A CA 1
ATOM 2146 C C . THR A 1 279 ? 25.228 4.499 9.021 1.00 24.01 528 THR A C 1
ATOM 2147 O O . THR A 1 279 ? 25.422 5.473 9.746 1.00 25.18 528 THR A O 1
ATOM 2151 N N . SER A 1 280 ? 25.070 4.603 7.704 1.00 21.35 529 SER A N 1
ATOM 2152 C CA . SER A 1 280 ? 25.075 5.908 7.047 1.00 22.31 529 SER A CA 1
ATOM 2153 C C . SER A 1 280 ? 23.704 6.574 7.075 1.00 24.83 529 SER A C 1
ATOM 2154 O O . SER A 1 280 ? 23.598 7.776 6.838 1.00 21.41 529 SER A O 1
ATOM 2157 N N . ILE A 1 281 ? 22.661 5.800 7.366 1.00 19.53 530 ILE A N 1
ATOM 2158 C CA . ILE A 1 281 ? 21.291 6.302 7.246 1.00 18.79 530 ILE A CA 1
ATOM 2159 C C . ILE A 1 281 ? 21.000 7.514 8.140 1.00 21.13 530 ILE A C 1
ATOM 2160 O O . ILE A 1 281 ? 20.475 8.516 7.658 1.00 19.91 530 ILE A O 1
ATOM 2165 N N . PRO A 1 282 ? 21.357 7.441 9.434 1.00 21.39 531 PRO A N 1
ATOM 2166 C CA . PRO A 1 282 ? 21.017 8.588 10.288 1.00 20.30 531 PRO A CA 1
ATOM 2167 C C . PRO A 1 282 ? 21.633 9.909 9.831 1.00 20.26 531 PRO A C 1
ATOM 2168 O O . PRO A 1 282 ? 20.961 10.949 9.885 1.00 20.72 531 PRO A O 1
ATOM 2172 N N . GLU A 1 283 ? 22.882 9.874 9.384 1.00 23.18 532 GLU A N 1
ATOM 2173 C CA . GLU A 1 283 ? 23.563 11.081 8.921 1.00 26.64 532 GLU A CA 1
ATOM 2174 C C . GLU A 1 283 ? 22.875 11.698 7.701 1.00 23.03 532 GLU A C 1
ATOM 2175 O O . GLU A 1 283 ? 22.714 12.917 7.624 1.00 21.73 532 GLU A O 1
ATOM 2181 N N . ILE A 1 284 ? 22.466 10.866 6.749 1.00 20.14 533 ILE A N 1
ATOM 2182 C CA . ILE A 1 284 ? 21.773 11.380 5.568 1.00 17.36 533 ILE A CA 1
ATOM 2183 C C . ILE A 1 284 ? 20.376 11.892 5.924 1.00 18.35 533 ILE A C 1
ATOM 2184 O O . ILE A 1 284 ? 19.939 12.919 5.422 1.00 19.45 533 ILE A O 1
ATOM 2189 N N . LYS A 1 285 ? 19.678 11.169 6.789 1.00 18.69 534 LYS A N 1
ATOM 2190 C CA . LYS A 1 285 ? 18.366 11.615 7.260 1.00 19.16 534 LYS A CA 1
ATOM 2191 C C . LYS A 1 285 ? 18.451 12.999 7.908 1.00 21.04 534 LYS A C 1
ATOM 2192 O O . LYS A 1 285 ? 17.584 13.857 7.693 1.00 21.99 534 LYS A O 1
ATOM 2198 N N . ASN A 1 286 ? 19.481 13.206 8.721 1.00 17.94 535 ASN A N 1
ATOM 2199 C CA . ASN A 1 286 ? 19.633 14.481 9.414 1.00 20.32 535 ASN A CA 1
ATOM 2200 C C . ASN A 1 286 ? 19.830 15.621 8.423 1.00 23.48 535 ASN A C 1
ATOM 2201 O O . ASN A 1 286 ? 19.344 16.731 8.632 1.00 23.88 535 ASN A O 1
ATOM 2206 N N . ILE A 1 287 ? 20.555 15.342 7.345 1.00 19.27 536 ILE A N 1
ATOM 2207 C CA . ILE A 1 287 ? 20.779 16.352 6.320 1.00 19.37 536 ILE A CA 1
ATOM 2208 C C . ILE A 1 287 ? 19.463 16.679 5.621 1.00 20.81 536 ILE A C 1
ATOM 2209 O O . ILE A 1 287 ? 19.098 17.852 5.492 1.00 21.11 536 ILE A O 1
ATOM 2214 N N . ILE A 1 288 ? 18.749 15.645 5.191 1.00 20.04 537 ILE A N 1
ATOM 2215 C CA . ILE A 1 288 ? 17.472 15.858 4.518 1.00 18.93 537 ILE A CA 1
ATOM 2216 C C . ILE A 1 288 ? 16.516 16.659 5.423 1.00 20.31 537 ILE A C 1
ATOM 2217 O O . ILE A 1 288 ? 15.824 17.562 4.949 1.00 19.73 537 ILE A O 1
ATOM 2222 N N . ARG A 1 289 ? 16.476 16.334 6.714 1.00 18.37 538 ARG A N 1
ATOM 2223 C CA . ARG A 1 289 ? 15.513 16.970 7.623 1.00 18.81 538 ARG A CA 1
ATOM 2224 C C . ARG A 1 289 ? 15.875 18.426 7.912 1.00 18.71 538 ARG A C 1
ATOM 2225 O O . ARG A 1 289 ? 15.096 19.177 8.517 1.00 22.44 538 ARG A O 1
ATOM 2233 N N . ASN A 1 290 ? 17.062 18.833 7.469 1.00 20.66 539 ASN A N 1
ATOM 2234 C CA . ASN A 1 290 ? 17.547 20.168 7.783 1.00 20.89 539 ASN A CA 1
ATOM 2235 C C . ASN A 1 290 ? 17.906 21.026 6.578 1.00 27.64 539 ASN A C 1
ATOM 2236 O O . ASN A 1 290 ? 18.612 22.028 6.708 1.00 30.77 539 ASN A O 1
ATOM 2241 N N . VAL A 1 291 ? 17.421 20.633 5.406 1.00 21.63 540 VAL A N 1
ATOM 2242 C CA . VAL A 1 291 ? 17.550 21.460 4.217 1.00 24.29 540 VAL A CA 1
ATOM 2243 C C . VAL A 1 291 ? 16.204 21.534 3.501 1.00 22.55 540 VAL A C 1
ATOM 2244 O O . VAL A 1 291 ? 15.552 20.517 3.294 1.00 25.82 540 VAL A O 1
ATOM 2248 N N . GLU A 1 292 ? 15.779 22.741 3.150 1.00 22.00 541 GLU A N 1
ATOM 2249 C CA . GLU A 1 292 ? 14.565 22.909 2.357 1.00 23.44 541 GLU A CA 1
ATOM 2250 C C . GLU A 1 292 ? 14.751 22.323 0.960 1.00 23.32 541 GLU A C 1
ATOM 2251 O O . GLU A 1 292 ? 15.812 22.470 0.343 1.00 21.50 541 GLU A O 1
ATOM 2257 N N . TYR A 1 293 ? 13.720 21.638 0.478 1.00 23.47 542 TYR A N 1
ATOM 2258 C CA . TYR A 1 293 ? 13.723 21.073 -0.869 1.00 21.94 542 TYR A CA 1
ATOM 2259 C C . TYR A 1 293 ? 13.923 22.191 -1.886 1.00 22.81 542 TYR A C 1
ATOM 2260 O O . TYR A 1 293 ? 14.665 22.038 -2.856 1.00 21.33 542 TYR A O 1
ATOM 2269 N N . GLU A 1 294 ? 13.260 23.321 -1.666 1.00 25.83 543 GLU A N 1
ATOM 2270 C CA A GLU A 1 294 ? 13.393 24.438 -2.593 0.54 25.27 543 GLU A CA 1
ATOM 2271 C CA B GLU A 1 294 ? 13.384 24.472 -2.553 0.46 25.98 543 GLU A CA 1
ATOM 2272 C C . GLU A 1 294 ? 14.847 24.886 -2.700 1.00 25.22 543 GLU A C 1
ATOM 2273 O O . GLU A 1 294 ? 15.321 25.182 -3.798 1.00 25.63 543 GLU A O 1
ATOM 2284 N N . LYS A 1 295 ? 15.553 24.907 -1.574 1.00 22.61 544 LYS A N 1
ATOM 2285 C CA . LYS A 1 295 ? 16.979 25.247 -1.552 1.00 22.82 544 LYS A CA 1
ATOM 2286 C C . LYS A 1 295 ? 17.829 24.162 -2.215 1.00 22.70 544 LYS A C 1
ATOM 2287 O O . LYS A 1 295 ? 18.762 24.455 -2.967 1.00 23.18 544 LYS A O 1
ATOM 2293 N N . ALA A 1 296 ? 17.513 22.906 -1.928 1.00 20.38 545 ALA A N 1
ATOM 2294 C CA . ALA A 1 296 ? 18.244 21.795 -2.526 1.00 20.64 545 ALA A CA 1
ATOM 2295 C C . ALA A 1 296 ? 18.161 21.836 -4.058 1.00 20.20 545 ALA A C 1
ATOM 2296 O O . ALA A 1 296 ? 19.147 21.559 -4.748 1.00 17.94 545 ALA A O 1
ATOM 2298 N N . LYS A 1 297 ? 16.993 22.179 -4.590 1.00 19.35 546 LYS A N 1
ATOM 2299 C CA . LYS A 1 297 ? 16.841 22.319 -6.036 1.00 21.58 546 LYS A CA 1
ATOM 2300 C C . LYS A 1 297 ? 17.767 23.406 -6.596 1.00 24.81 546 LYS A C 1
ATOM 2301 O O . LYS A 1 297 ? 18.391 23.220 -7.649 1.00 22.94 546 LYS A O 1
ATOM 2307 N N . GLU A 1 298 ? 17.858 24.528 -5.883 1.00 22.59 547 GLU A N 1
ATOM 2308 C CA . GLU A 1 298 ? 18.724 25.632 -6.285 1.00 21.82 547 GLU A CA 1
ATOM 2309 C C . GLU A 1 298 ? 20.181 25.192 -6.289 1.00 23.08 547 GLU A C 1
ATOM 2310 O O . GLU A 1 298 ? 20.929 25.509 -7.207 1.00 22.00 547 GLU A O 1
ATOM 2316 N N . ILE A 1 299 ? 20.576 24.463 -5.252 1.00 20.64 548 ILE A N 1
ATOM 2317 C CA . ILE A 1 299 ? 21.949 23.972 -5.140 1.00 18.97 548 ILE A CA 1
ATOM 2318 C C . ILE A 1 299 ? 22.266 22.955 -6.239 1.00 20.65 548 ILE A C 1
ATOM 2319 O O . ILE A 1 299 ? 23.335 23.006 -6.845 1.00 21.02 548 ILE A O 1
ATOM 2324 N N . ALA A 1 300 ? 21.339 22.034 -6.504 1.00 20.97 549 ALA A N 1
ATOM 2325 C CA . ALA A 1 300 ? 21.545 21.078 -7.590 1.00 20.50 549 ALA A CA 1
ATOM 2326 C C . ALA A 1 300 ? 21.736 21.829 -8.910 1.00 22.09 549 ALA A C 1
ATOM 2327 O O . ALA A 1 300 ? 22.609 21.489 -9.714 1.00 20.85 549 ALA A O 1
ATOM 2329 N N . GLU A 1 301 ? 20.930 22.865 -9.119 1.00 19.35 550 GLU A N 1
ATOM 2330 C CA . GLU A 1 301 ? 21.026 23.654 -10.339 1.00 21.18 550 GLU A CA 1
ATOM 2331 C C . GLU A 1 301 ? 22.394 24.325 -10.450 1.00 23.93 550 GLU A C 1
ATOM 2332 O O . GLU A 1 301 ? 23.004 24.337 -11.527 1.00 24.88 550 GLU A O 1
ATOM 2338 N N . LYS A 1 302 ? 22.884 24.873 -9.340 1.00 24.32 551 LYS A N 1
ATOM 2339 C CA . LYS A 1 302 ? 24.224 25.463 -9.337 1.00 23.17 551 LYS A CA 1
ATOM 2340 C C . LYS A 1 302 ? 25.274 24.404 -9.676 1.00 22.40 551 LYS A C 1
ATOM 2341 O O . LYS A 1 302 ? 26.210 24.673 -10.434 1.00 22.96 551 LYS A O 1
ATOM 2347 N N . ALA A 1 303 ? 25.130 23.206 -9.110 1.00 21.64 552 ALA A N 1
ATOM 2348 C CA . ALA A 1 303 ? 26.090 22.134 -9.383 1.00 20.94 552 ALA A CA 1
ATOM 2349 C C . ALA A 1 303 ? 26.138 21.767 -10.860 1.00 22.73 552 ALA A C 1
ATOM 2350 O O . ALA A 1 303 ? 27.216 21.506 -11.415 1.00 19.37 552 ALA A O 1
ATOM 2352 N N . LEU A 1 304 ? 24.969 21.723 -11.490 1.00 22.53 553 LEU A N 1
ATOM 2353 C CA A LEU A 1 304 ? 24.881 21.361 -12.900 0.76 22.89 553 LEU A CA 1
ATOM 2354 C CA B LEU A 1 304 ? 24.867 21.366 -12.900 0.24 23.74 553 LEU A CA 1
ATOM 2355 C C . LEU A 1 304 ? 25.446 22.442 -13.814 1.00 25.69 553 LEU A C 1
ATOM 2356 O O . LEU A 1 304 ? 25.678 22.197 -14.995 1.00 31.39 553 LEU A O 1
ATOM 2365 N N . ASN A 1 305 ? 25.671 23.635 -13.276 1.00 24.76 554 ASN A N 1
ATOM 2366 C CA . ASN A 1 305 ? 26.271 24.697 -14.082 1.00 25.69 554 ASN A CA 1
ATOM 2367 C C . ASN A 1 305 ? 27.786 24.791 -13.947 1.00 29.04 554 ASN A C 1
ATOM 2368 O O . ASN A 1 305 ? 28.412 25.643 -14.577 1.00 32.03 554 ASN A O 1
ATOM 2373 N N . MET A 1 306 ? 28.372 23.927 -13.122 1.00 24.08 555 MET A N 1
ATOM 2374 C CA . MET A 1 306 ? 29.803 23.994 -12.833 1.00 21.10 555 MET A CA 1
ATOM 2375 C C . MET A 1 306 ? 30.589 23.111 -13.801 1.00 23.32 555 MET A C 1
ATOM 2376 O O . MET A 1 306 ? 30.057 22.120 -14.295 1.00 22.01 555 MET A O 1
ATOM 2381 N N . SER A 1 307 ? 31.839 23.482 -14.080 1.00 23.74 556 SER A N 1
ATOM 2382 C CA A SER A 1 307 ? 32.639 22.794 -15.091 0.40 24.71 556 SER A CA 1
ATOM 2383 C CA B SER A 1 307 ? 32.621 22.775 -15.093 0.60 24.48 556 SER A CA 1
ATOM 2384 C C . SER A 1 307 ? 33.651 21.817 -14.506 1.00 24.27 556 SER A C 1
ATOM 2385 O O . SER A 1 307 ? 34.208 20.992 -15.222 1.00 22.29 556 SER A O 1
ATOM 2390 N N . GLU A 1 308 ? 33.901 21.920 -13.204 1.00 24.22 557 GLU A N 1
ATOM 2391 C CA . GLU A 1 308 ? 34.900 21.062 -12.571 1.00 23.00 557 GLU A CA 1
ATOM 2392 C C . GLU A 1 308 ? 34.376 20.379 -11.327 1.00 20.64 557 GLU A C 1
ATOM 2393 O O . GLU A 1 308 ? 33.677 20.992 -10.517 1.00 23.70 557 GLU A O 1
ATOM 2399 N N . ALA A 1 309 ? 34.745 19.115 -11.169 1.00 19.99 558 ALA A N 1
ATOM 2400 C CA . ALA A 1 309 ? 34.406 18.350 -9.983 1.00 22.48 558 ALA A CA 1
ATOM 2401 C C . ALA A 1 309 ? 34.803 19.079 -8.701 1.00 19.54 558 ALA A C 1
ATOM 2402 O O . ALA A 1 309 ? 34.045 19.097 -7.746 1.00 19.92 558 ALA A O 1
ATOM 2404 N N . ARG A 1 310 ? 35.994 19.669 -8.662 1.00 16.42 559 ARG A N 1
ATOM 2405 C CA . ARG A 1 310 ? 36.442 20.273 -7.406 1.00 16.11 559 ARG A CA 1
ATOM 2406 C C . ARG A 1 310 ? 35.592 21.482 -6.989 1.00 18.68 559 ARG A C 1
ATOM 2407 O O . ARG A 1 310 ? 35.454 21.765 -5.800 1.00 19.95 559 ARG A O 1
ATOM 2415 N N . GLU A 1 311 ? 35.025 22.186 -7.965 1.00 21.13 560 GLU A N 1
ATOM 2416 C CA . GLU A 1 311 ? 34.120 23.301 -7.680 1.00 21.97 560 GLU A CA 1
ATOM 2417 C C . GLU A 1 311 ? 32.841 22.807 -7.018 1.00 20.41 560 GLU A C 1
ATOM 2418 O O . GLU A 1 311 ? 32.310 23.446 -6.108 1.00 20.31 560 GLU A O 1
ATOM 2424 N N . ILE A 1 312 ? 32.318 21.694 -7.522 1.00 19.41 561 ILE A N 1
ATOM 2425 C CA . ILE A 1 312 ? 31.106 21.115 -6.961 1.00 18.04 561 ILE A CA 1
ATOM 2426 C C . ILE A 1 312 ? 31.406 20.644 -5.549 1.00 19.78 561 ILE A C 1
ATOM 2427 O O . ILE A 1 312 ? 30.622 20.857 -4.625 1.00 19.93 561 ILE A O 1
ATOM 2432 N N . GLU A 1 313 ? 32.553 20.002 -5.371 1.00 19.07 562 GLU A N 1
ATOM 2433 C CA . GLU A 1 313 ? 32.899 19.519 -4.050 1.00 20.44 562 GLU A CA 1
ATOM 2434 C C . GLU A 1 313 ? 33.085 20.657 -3.042 1.00 19.03 562 GLU A C 1
ATOM 2435 O O . GLU A 1 313 ? 32.629 20.553 -1.903 1.00 18.81 562 GLU A O 1
ATOM 2441 N N . LYS A 1 314 ? 33.753 21.730 -3.463 1.00 16.46 563 LYS A N 1
ATOM 2442 C CA . LYS A 1 314 ? 33.928 22.916 -2.617 1.00 16.76 563 LYS A CA 1
ATOM 2443 C C . LYS A 1 314 ? 32.566 23.444 -2.185 1.00 20.91 563 LYS A C 1
ATOM 2444 O O . LYS A 1 314 ? 32.338 23.713 -1.000 1.00 22.76 563 LYS A O 1
ATOM 2450 N N . MET A 1 315 ? 31.654 23.581 -3.142 1.00 19.53 564 MET A N 1
ATOM 2451 C CA . MET A 1 315 ? 30.319 24.070 -2.820 1.00 21.51 564 MET A CA 1
ATOM 2452 C C . MET A 1 315 ? 29.628 23.163 -1.814 1.00 20.76 564 MET A C 1
ATOM 2453 O O . MET A 1 315 ? 29.006 23.637 -0.858 1.00 22.67 564 MET A O 1
ATOM 2458 N N . MET A 1 316 ? 29.742 21.862 -2.022 1.00 19.62 565 MET A N 1
ATOM 2459 C CA . MET A 1 316 ? 28.997 20.933 -1.188 1.00 23.09 565 MET A CA 1
ATOM 2460 C C . MET A 1 316 ? 29.577 20.884 0.218 1.00 21.17 565 MET A C 1
ATOM 2461 O O . MET A 1 316 ? 28.837 20.733 1.194 1.00 23.66 565 MET A O 1
ATOM 2466 N N . LYS A 1 317 ? 30.892 21.043 0.328 1.00 19.58 566 LYS A N 1
ATOM 2467 C CA . LYS A 1 317 ? 31.508 21.153 1.642 1.00 17.96 566 LYS A CA 1
ATOM 2468 C C . LYS A 1 317 ? 31.009 22.390 2.389 1.00 23.23 566 LYS A C 1
ATOM 2469 O O . LYS A 1 317 ? 30.766 22.335 3.597 1.00 24.28 566 LYS A O 1
ATOM 2475 N N . ASP A 1 318 ? 30.829 23.494 1.669 1.00 21.33 567 ASP A N 1
ATOM 2476 C CA . ASP A 1 318 ? 30.312 24.716 2.286 1.00 25.28 567 ASP A CA 1
ATOM 2477 C C . ASP A 1 318 ? 28.868 24.507 2.745 1.00 27.43 567 ASP A C 1
ATOM 2478 O O . ASP A 1 318 ? 28.470 24.985 3.813 1.00 27.90 567 ASP A O 1
ATOM 2483 N N . VAL A 1 319 ? 28.092 23.789 1.931 1.00 23.24 568 VAL A N 1
ATOM 2484 C CA . VAL A 1 319 ? 26.689 23.507 2.241 1.00 25.63 568 VAL A CA 1
ATOM 2485 C C . VAL A 1 319 ? 26.555 22.682 3.512 1.00 28.51 568 VAL A C 1
ATOM 2486 O O . VAL A 1 319 ? 25.723 22.973 4.369 1.00 28.77 568 VAL A O 1
ATOM 2490 N N . ILE A 1 320 ? 27.381 21.649 3.632 1.00 24.02 569 ILE A N 1
ATOM 2491 C CA . ILE A 1 320 ? 27.324 20.780 4.796 1.00 29.78 569 ILE A CA 1
ATOM 2492 C C . ILE A 1 320 ? 27.790 21.534 6.047 1.00 32.59 569 ILE A C 1
ATOM 2493 O O . ILE A 1 320 ? 27.229 21.363 7.130 1.00 37.19 569 ILE A O 1
ATOM 2498 N N . LYS A 1 321 ? 28.796 22.386 5.883 1.00 30.26 570 LYS A N 1
ATOM 2499 C CA . LYS A 1 321 ? 29.281 23.236 6.965 1.00 34.68 570 LYS A CA 1
ATOM 2500 C C . LYS A 1 321 ? 28.147 24.116 7.489 1.00 39.23 570 LYS A C 1
ATOM 2501 O O . LYS A 1 321 ? 27.997 24.308 8.698 1.00 44.80 570 LYS A O 1
ATOM 2507 N N . ASP A 1 322 ? 27.344 24.644 6.572 1.00 32.91 571 ASP A N 1
ATOM 2508 C CA . ASP A 1 322 ? 26.260 25.547 6.940 1.00 37.54 571 ASP A CA 1
ATOM 2509 C C . ASP A 1 322 ? 25.125 24.837 7.675 1.00 43.67 571 ASP A C 1
ATOM 2510 O O . ASP A 1 322 ? 24.415 25.448 8.474 1.00 43.41 571 ASP A O 1
ATOM 2515 N N . ILE A 1 323 ? 24.951 23.549 7.397 1.00 40.14 572 ILE A N 1
ATOM 2516 C CA . ILE A 1 323 ? 23.926 22.756 8.064 1.00 42.02 572 ILE A CA 1
ATOM 2517 C C . ILE A 1 323 ? 24.342 22.362 9.484 1.00 48.20 572 ILE A C 1
ATOM 2518 O O . ILE A 1 323 ? 25.531 22.209 9.778 1.00 52.56 572 ILE A O 1
ATOM 2523 N N . LEU B 1 7 ? 37.364 8.350 -58.937 1.00 57.09 256 LEU B N 1
ATOM 2524 C CA . LEU B 1 7 ? 36.860 9.333 -57.983 1.00 53.71 256 LEU B CA 1
ATOM 2525 C C . LEU B 1 7 ? 37.987 9.985 -57.188 1.00 51.20 256 LEU B C 1
ATOM 2526 O O . LEU B 1 7 ? 37.739 10.844 -56.347 1.00 46.07 256 LEU B O 1
ATOM 2531 N N . LYS B 1 8 ? 39.223 9.584 -57.462 1.00 54.43 257 LYS B N 1
ATOM 2532 C CA . LYS B 1 8 ? 40.364 10.029 -56.661 1.00 58.13 257 LYS B CA 1
ATOM 2533 C C . LYS B 1 8 ? 40.444 11.541 -56.431 1.00 52.33 257 LYS B C 1
ATOM 2534 O O . LYS B 1 8 ? 40.532 11.990 -55.291 1.00 47.80 257 LYS B O 1
ATOM 2540 N N . ASP B 1 9 ? 40.421 12.323 -57.507 1.00 48.70 258 ASP B N 1
ATOM 2541 C CA . ASP B 1 9 ? 40.560 13.770 -57.376 1.00 51.96 258 ASP B CA 1
ATOM 2542 C C . ASP B 1 9 ? 39.208 14.467 -57.215 1.00 44.45 258 ASP B C 1
ATOM 2543 O O . ASP B 1 9 ? 39.143 15.685 -57.045 1.00 46.91 258 ASP B O 1
ATOM 2548 N N . LEU B 1 10 ? 38.131 13.688 -57.272 1.00 42.22 259 LEU B N 1
ATOM 2549 C CA . LEU B 1 10 ? 36.792 14.216 -57.038 1.00 40.43 259 LEU B CA 1
ATOM 2550 C C . LEU B 1 10 ? 36.563 14.446 -55.550 1.00 36.01 259 LEU B C 1
ATOM 2551 O O . LEU B 1 10 ? 36.994 13.650 -54.712 1.00 35.37 259 LEU B O 1
ATOM 2556 N N . PRO B 1 11 ? 35.880 15.543 -55.211 1.00 34.14 260 PRO B N 1
ATOM 2557 C CA . PRO B 1 11 ? 35.598 15.854 -53.805 1.00 35.28 260 PRO B CA 1
ATOM 2558 C C . PRO B 1 11 ? 34.513 14.955 -53.210 1.00 33.24 260 PRO B C 1
ATOM 2559 O O . PRO B 1 11 ? 33.617 14.498 -53.920 1.00 33.39 260 PRO B O 1
ATOM 2563 N N . ALA B 1 12 ? 34.606 14.688 -51.912 1.00 27.99 261 ALA B N 1
ATOM 2564 C CA . ALA B 1 12 ? 33.515 14.030 -51.210 1.00 28.23 261 ALA B CA 1
ATOM 2565 C C . ALA B 1 12 ? 32.424 15.055 -50.934 1.00 29.47 261 ALA B C 1
ATOM 2566 O O . ALA B 1 12 ? 32.384 15.677 -49.870 1.00 28.89 261 ALA B O 1
ATOM 2568 N N . GLU B 1 13 ? 31.530 15.213 -51.900 1.00 28.21 262 GLU B N 1
ATOM 2569 C CA . GLU B 1 13 ? 30.564 16.299 -51.883 1.00 29.72 262 GLU B CA 1
ATOM 2570 C C . GLU B 1 13 ? 29.218 15.831 -52.419 1.00 29.49 262 GLU B C 1
ATOM 2571 O O . GLU B 1 13 ? 29.135 15.223 -53.488 1.00 28.94 262 GLU B O 1
ATOM 2577 N N . THR B 1 14 ? 28.159 16.109 -51.670 1.00 28.62 263 THR B N 1
ATOM 2578 C CA . THR B 1 14 ? 26.825 15.692 -52.075 1.00 27.49 263 THR B CA 1
ATOM 2579 C C . THR B 1 14 ? 26.391 16.478 -53.314 1.00 30.02 263 THR B C 1
ATOM 2580 O O . THR B 1 14 ? 26.970 17.525 -53.636 1.00 28.15 263 THR B O 1
ATOM 2584 N N . PRO B 1 15 ? 25.393 15.958 -54.047 1.00 28.20 264 PRO B N 1
ATOM 2585 C CA . PRO B 1 15 ? 24.897 16.652 -55.233 1.00 28.65 264 PRO B CA 1
ATOM 2586 C C . PRO B 1 15 ? 24.344 18.036 -54.897 1.00 30.12 264 PRO B C 1
ATOM 2587 O O . PRO B 1 15 ? 24.382 18.912 -55.762 1.00 33.89 264 PRO B O 1
ATOM 2591 N N . ASP B 1 16 ? 23.859 18.228 -53.672 1.00 34.00 265 ASP B N 1
ATOM 2592 C CA . ASP B 1 16 ? 23.339 19.528 -53.248 1.00 36.14 265 ASP B CA 1
ATOM 2593 C C . ASP B 1 16 ? 24.360 20.375 -52.492 1.00 37.35 265 ASP B C 1
ATOM 2594 O O . ASP B 1 16 ? 23.993 21.346 -51.825 1.00 33.92 265 ASP B O 1
ATOM 2599 N N . GLY B 1 17 ? 25.632 19.994 -52.593 1.00 30.86 266 GLY B N 1
ATOM 2600 C CA . GLY B 1 17 ? 26.729 20.880 -52.240 1.00 30.08 266 GLY B CA 1
ATOM 2601 C C . GLY B 1 17 ? 27.361 20.803 -50.858 1.00 29.31 266 GLY B C 1
ATOM 2602 O O . GLY B 1 17 ? 28.120 21.703 -50.492 1.00 29.08 266 GLY B O 1
ATOM 2603 N N . LYS B 1 18 ? 27.077 19.750 -50.096 1.00 28.31 267 LYS B N 1
ATOM 2604 C CA . LYS B 1 18 ? 27.720 19.579 -48.793 1.00 30.21 267 LYS B CA 1
ATOM 2605 C C . LYS B 1 18 ? 29.022 18.817 -48.958 1.00 29.65 267 LYS B C 1
ATOM 2606 O O . LYS B 1 18 ? 29.030 17.678 -49.426 1.00 27.68 267 LYS B O 1
ATOM 2612 N N . LYS B 1 19 ? 30.118 19.446 -48.556 1.00 30.04 268 LYS B N 1
ATOM 2613 C CA . LYS B 1 19 ? 31.429 18.844 -48.699 1.00 24.70 268 LYS B CA 1
ATOM 2614 C C . LYS B 1 19 ? 31.923 18.341 -47.351 1.00 32.60 268 LYS B C 1
ATOM 2615 O O . LYS B 1 19 ? 31.692 18.977 -46.326 1.00 36.03 268 LYS B O 1
ATOM 2621 N N . VAL B 1 20 ? 32.572 17.182 -47.349 1.00 31.39 269 VAL B N 1
ATOM 2622 C CA . VAL B 1 20 ? 33.249 16.691 -46.153 1.00 29.49 269 VAL B CA 1
ATOM 2623 C C . VAL B 1 20 ? 34.670 16.295 -46.518 1.00 26.39 269 VAL B C 1
ATOM 2624 O O . VAL B 1 20 ? 35.002 16.149 -47.692 1.00 30.85 269 VAL B O 1
ATOM 2628 N N . MET B 1 21 ? 35.505 16.128 -45.503 1.00 26.30 270 MET B N 1
ATOM 2629 C CA . MET B 1 21 ? 36.899 15.773 -45.713 1.00 29.24 270 MET B CA 1
ATOM 2630 C C . MET B 1 21 ? 37.132 14.293 -45.436 1.00 26.08 270 MET B C 1
ATOM 2631 O O . MET B 1 21 ? 36.772 13.796 -44.374 1.00 24.16 270 MET B O 1
ATOM 2636 N N . LEU B 1 22 ? 37.732 13.593 -46.393 1.00 28.30 271 LEU B N 1
ATOM 2637 C CA . LEU B 1 22 ? 38.088 12.189 -46.194 1.00 30.93 271 LEU B CA 1
ATOM 2638 C C . LEU B 1 22 ? 39.596 12.076 -46.014 1.00 28.21 271 LEU B C 1
ATOM 2639 O O . LEU B 1 22 ? 40.370 12.527 -46.865 1.00 33.12 271 LEU B O 1
ATOM 2644 N N . ALA B 1 23 ? 40.004 11.488 -44.896 1.00 27.42 272 ALA B N 1
ATOM 2645 C CA . ALA B 1 23 ? 41.409 11.414 -44.520 1.00 27.83 272 ALA B CA 1
ATOM 2646 C C . ALA B 1 23 ? 41.792 9.976 -44.208 1.00 27.17 272 ALA B C 1
ATOM 2647 O O . ALA B 1 23 ? 40.924 9.110 -44.098 1.00 25.74 272 ALA B O 1
ATOM 2649 N N . ALA B 1 24 ? 43.089 9.729 -44.043 1.00 29.71 273 ALA B N 1
ATOM 2650 C CA . ALA B 1 24 ? 43.574 8.380 -43.760 1.00 28.09 273 ALA B CA 1
ATOM 2651 C C . ALA B 1 24 ? 44.071 8.205 -42.327 1.00 27.24 273 ALA B C 1
ATOM 2652 O O . ALA B 1 24 ? 44.623 9.130 -41.730 1.00 29.50 273 ALA B O 1
ATOM 2654 N N . ASN B 1 25 ? 43.867 7.010 -41.785 1.00 23.90 274 ASN B N 1
ATOM 2655 C CA . ASN B 1 25 ? 44.524 6.593 -40.551 1.00 29.39 274 ASN B CA 1
ATOM 2656 C C . ASN B 1 25 ? 45.799 5.872 -40.946 1.00 31.26 274 ASN B C 1
ATOM 2657 O O . ASN B 1 25 ? 45.766 5.020 -41.832 1.00 31.94 274 ASN B O 1
ATOM 2662 N N . ILE B 1 26 ? 46.918 6.190 -40.302 1.00 25.71 275 ILE B N 1
ATOM 2663 C CA . ILE B 1 26 ? 48.171 5.494 -40.599 1.00 31.97 275 ILE B CA 1
ATOM 2664 C C . ILE B 1 26 ? 48.880 5.032 -39.327 1.00 33.20 275 ILE B C 1
ATOM 2665 O O . ILE B 1 26 ? 48.618 5.549 -38.238 1.00 30.95 275 ILE B O 1
ATOM 2670 N N . GLY B 1 27 ? 49.773 4.056 -39.470 1.00 33.68 276 GLY B N 1
ATOM 2671 C CA . GLY B 1 27 ? 50.492 3.504 -38.334 1.00 37.06 276 GLY B CA 1
ATOM 2672 C C . GLY B 1 27 ? 51.998 3.531 -38.517 1.00 40.19 276 GLY B C 1
ATOM 2673 O O . GLY B 1 27 ? 52.757 3.210 -37.601 1.00 41.54 276 GLY B O 1
ATOM 2674 N N . THR B 1 28 ? 52.425 3.923 -39.711 1.00 37.50 277 THR B N 1
ATOM 2675 C CA . THR B 1 28 ? 53.836 3.985 -40.065 1.00 42.13 277 THR B CA 1
ATOM 2676 C C . THR B 1 28 ? 53.960 4.881 -41.292 1.00 41.19 277 THR B C 1
ATOM 2677 O O . THR B 1 28 ? 53.021 4.983 -42.078 1.00 43.15 277 THR B O 1
ATOM 2681 N N . PRO B 1 29 ? 55.105 5.559 -41.449 1.00 45.07 278 PRO B N 1
ATOM 2682 C CA . PRO B 1 29 ? 55.299 6.439 -42.607 1.00 44.34 278 PRO B CA 1
ATOM 2683 C C . PRO B 1 29 ? 55.091 5.715 -43.937 1.00 46.03 278 PRO B C 1
ATOM 2684 O O . PRO B 1 29 ? 54.767 6.355 -44.937 1.00 47.26 278 PRO B O 1
ATOM 2688 N N . LYS B 1 30 ? 55.264 4.398 -43.945 1.00 43.58 279 LYS B N 1
ATOM 2689 C CA . LYS B 1 30 ? 55.112 3.620 -45.170 1.00 51.74 279 LYS B CA 1
ATOM 2690 C C . LYS B 1 30 ? 53.673 3.604 -45.692 1.00 43.81 279 LYS B C 1
ATOM 2691 O O . LYS B 1 30 ? 53.425 3.195 -46.829 1.00 40.70 279 LYS B O 1
ATOM 2697 N N . ASP B 1 31 ? 52.729 4.048 -44.865 1.00 35.77 280 ASP B N 1
ATOM 2698 C CA . ASP B 1 31 ? 51.309 4.015 -45.219 1.00 36.21 280 ASP B CA 1
ATOM 2699 C C . ASP B 1 31 ? 50.898 5.209 -46.071 1.00 38.52 280 ASP B C 1
ATOM 2700 O O . ASP B 1 31 ? 49.796 5.239 -46.626 1.00 38.68 280 ASP B O 1
ATOM 2705 N N . VAL B 1 32 ? 51.773 6.204 -46.153 1.00 38.90 281 VAL B N 1
ATOM 2706 C CA . VAL B 1 32 ? 51.436 7.450 -46.833 1.00 42.92 281 VAL B CA 1
ATOM 2707 C C . VAL B 1 32 ? 51.095 7.260 -48.312 1.00 43.80 281 VAL B C 1
ATOM 2708 O O . VAL B 1 32 ? 50.089 7.776 -48.789 1.00 40.94 281 VAL B O 1
ATOM 2712 N N . ALA B 1 33 ? 51.925 6.515 -49.034 1.00 44.29 282 ALA B N 1
ATOM 2713 C CA . ALA B 1 33 ? 51.713 6.342 -50.469 1.00 46.77 282 ALA B CA 1
ATOM 2714 C C . ALA B 1 33 ? 50.292 5.872 -50.776 1.00 41.68 282 ALA B C 1
ATOM 2715 O O . ALA B 1 33 ? 49.610 6.442 -51.627 1.00 43.37 282 ALA B O 1
ATOM 2717 N N . SER B 1 34 ? 49.851 4.836 -50.071 1.00 39.56 283 SER B N 1
ATOM 2718 C CA . SER B 1 34 ? 48.525 4.272 -50.273 1.00 42.35 283 SER B CA 1
ATOM 2719 C C . SER B 1 34 ? 47.423 5.257 -49.898 1.00 38.21 283 SER B C 1
ATOM 2720 O O . SER B 1 34 ? 46.374 5.302 -50.540 1.00 37.65 283 SER B O 1
ATOM 2723 N N . ALA B 1 35 ? 47.658 6.037 -48.847 1.00 36.66 284 ALA B N 1
ATOM 2724 C CA . ALA B 1 35 ? 46.704 7.063 -48.447 1.00 36.06 284 ALA B CA 1
ATOM 2725 C C . ALA B 1 35 ? 46.489 8.051 -49.593 1.00 37.14 284 ALA B C 1
ATOM 2726 O O . ALA B 1 35 ? 45.355 8.325 -49.980 1.00 38.44 284 ALA B O 1
ATOM 2728 N N . LEU B 1 36 ? 47.586 8.575 -50.131 1.00 38.18 285 LEU B N 1
ATOM 2729 C CA . LEU B 1 36 ? 47.520 9.531 -51.237 1.00 42.64 285 LEU B CA 1
ATOM 2730 C C . LEU B 1 36 ? 46.890 8.904 -52.482 1.00 46.05 285 LEU B C 1
ATOM 2731 O O . LEU B 1 36 ? 46.102 9.545 -53.176 1.00 45.62 285 LEU B O 1
ATOM 2736 N N . ALA B 1 37 ? 47.236 7.648 -52.746 1.00 45.42 286 ALA B N 1
ATOM 2737 C CA . ALA B 1 37 ? 46.711 6.923 -53.900 1.00 46.81 286 ALA B CA 1
ATOM 2738 C C . ALA B 1 37 ? 45.190 6.815 -53.857 1.00 47.84 286 ALA B C 1
ATOM 2739 O O . ALA B 1 37 ? 44.524 6.848 -54.894 1.00 46.81 286 ALA B O 1
ATOM 2741 N N . ASN B 1 38 ? 44.640 6.683 -52.653 1.00 36.83 287 ASN B N 1
ATOM 2742 C CA . ASN B 1 38 ? 43.198 6.561 -52.494 1.00 34.03 287 ASN B CA 1
ATOM 2743 C C . ASN B 1 38 ? 42.501 7.911 -52.328 1.00 36.01 287 ASN B C 1
ATOM 2744 O O . ASN B 1 38 ? 41.298 7.971 -52.086 1.00 40.40 287 ASN B O 1
ATOM 2749 N N . GLY B 1 39 ? 43.267 8.989 -52.464 1.00 37.35 288 GLY B N 1
ATOM 2750 C CA . GLY B 1 39 ? 42.706 10.328 -52.471 1.00 41.23 288 GLY B CA 1
ATOM 2751 C C . GLY B 1 39 ? 42.494 10.953 -51.106 1.00 40.52 288 GLY B C 1
ATOM 2752 O O . GLY B 1 39 ? 41.653 11.840 -50.948 1.00 40.13 288 GLY B O 1
ATOM 2753 N N . ALA B 1 40 ? 43.259 10.502 -50.118 1.00 38.93 289 ALA B N 1
ATOM 2754 C CA . ALA B 1 40 ? 43.174 11.079 -48.778 1.00 39.46 289 ALA B CA 1
ATOM 2755 C C . ALA B 1 40 ? 43.535 12.560 -48.820 1.00 37.28 289 ALA B C 1
ATOM 2756 O O . ALA B 1 40 ? 44.483 12.957 -49.506 1.00 38.21 289 ALA B O 1
ATOM 2758 N N . GLU B 1 41 ? 42.777 13.372 -48.093 1.00 32.41 290 GLU B N 1
ATOM 2759 C CA . GLU B 1 41 ? 42.971 14.818 -48.085 1.00 30.79 290 GLU B CA 1
ATOM 2760 C C . GLU B 1 41 ? 43.783 15.228 -46.869 1.00 37.32 290 GLU B C 1
ATOM 2761 O O . GLU B 1 41 ? 43.918 16.416 -46.566 1.00 37.21 290 GLU B O 1
ATOM 2767 N N . GLY B 1 42 ? 44.298 14.231 -46.161 1.00 36.47 291 GLY B N 1
ATOM 2768 C CA . GLY B 1 42 ? 45.055 14.461 -44.950 1.00 32.91 291 GLY B CA 1
ATOM 2769 C C . GLY B 1 42 ? 45.208 13.168 -44.181 1.00 28.67 291 GLY B C 1
ATOM 2770 O O . GLY B 1 42 ? 44.748 12.112 -44.617 1.00 29.79 291 GLY B O 1
ATOM 2771 N N . VAL B 1 43 ? 45.881 13.247 -43.041 1.00 32.68 292 VAL B N 1
ATOM 2772 C CA . VAL B 1 43 ? 45.979 12.113 -42.139 1.00 31.66 292 VAL B CA 1
ATOM 2773 C C . VAL B 1 43 ? 45.216 12.481 -40.877 1.00 30.10 292 VAL B C 1
ATOM 2774 O O . VAL B 1 43 ? 45.629 13.379 -40.146 1.00 28.97 292 VAL B O 1
ATOM 2778 N N . GLY B 1 44 ? 44.084 11.813 -40.648 1.00 27.17 293 GLY B N 1
ATOM 2779 C CA . GLY B 1 44 ? 43.234 12.115 -39.511 1.00 27.49 293 GLY B CA 1
ATOM 2780 C C . GLY B 1 44 ? 43.722 11.463 -38.233 1.00 28.38 293 GLY B C 1
ATOM 2781 O O . GLY B 1 44 ? 43.342 11.853 -37.129 1.00 26.95 293 GLY B O 1
ATOM 2782 N N . LEU B 1 45 ? 44.582 10.466 -38.384 1.00 25.86 294 LEU B N 1
ATOM 2783 C CA . LEU B 1 45 ? 45.142 9.772 -37.241 1.00 24.53 294 LEU B CA 1
ATOM 2784 C C . LEU B 1 45 ? 46.484 9.167 -37.610 1.00 27.39 294 LEU B C 1
ATOM 2785 O O . LEU B 1 45 ? 46.548 8.229 -38.389 1.00 27.39 294 LEU B O 1
ATOM 2790 N N . PHE B 1 46 ? 47.549 9.726 -37.048 1.00 25.71 295 PHE B N 1
ATOM 2791 C CA . PHE B 1 46 ? 48.870 9.129 -37.147 1.00 31.67 295 PHE B CA 1
ATOM 2792 C C . PHE B 1 46 ? 49.137 8.433 -35.819 1.00 30.23 295 PHE B C 1
ATOM 2793 O O . PHE B 1 46 ? 49.395 9.091 -34.809 1.00 30.00 295 PHE B O 1
ATOM 2801 N N . ARG B 1 47 ? 49.033 7.107 -35.808 1.00 27.69 296 ARG B N 1
ATOM 2802 C CA . ARG B 1 47 ? 49.281 6.348 -34.585 1.00 24.80 296 ARG B CA 1
ATOM 2803 C C . ARG B 1 47 ? 50.782 6.291 -34.362 1.00 26.94 296 ARG B C 1
ATOM 2804 O O . ARG B 1 47 ? 51.530 5.977 -35.283 1.00 32.23 296 ARG B O 1
ATOM 2812 N N . THR B 1 48 ? 51.232 6.590 -33.147 1.00 27.02 297 THR B N 1
ATOM 2813 C CA . THR B 1 48 ? 52.676 6.680 -32.920 1.00 29.94 297 THR B CA 1
ATOM 2814 C C . THR B 1 48 ? 53.278 5.485 -32.169 1.00 33.23 297 THR B C 1
ATOM 2815 O O . THR B 1 48 ? 54.465 5.488 -31.841 1.00 34.16 297 THR B O 1
ATOM 2819 N N . GLU B 1 49 ? 52.477 4.454 -31.923 1.00 29.23 298 GLU B N 1
ATOM 2820 C CA . GLU B 1 49 ? 52.959 3.305 -31.157 1.00 32.84 298 GLU B CA 1
ATOM 2821 C C . GLU B 1 49 ? 54.118 2.557 -31.822 1.00 34.42 298 GLU B C 1
ATOM 2822 O O . GLU B 1 49 ? 54.918 1.928 -31.138 1.00 31.57 298 GLU B O 1
ATOM 2828 N N . PHE B 1 50 ? 54.222 2.628 -33.145 1.00 33.30 299 PHE B N 1
ATOM 2829 C CA . PHE B 1 50 ? 55.277 1.892 -33.842 1.00 32.27 299 PHE B CA 1
ATOM 2830 C C . PHE B 1 50 ? 56.680 2.290 -33.380 1.00 38.68 299 PHE B C 1
ATOM 2831 O O . PHE B 1 50 ? 57.618 1.495 -33.456 1.00 36.31 299 PHE B O 1
ATOM 2839 N N . LEU B 1 51 ? 56.818 3.523 -32.909 1.00 35.58 300 LEU B N 1
ATOM 2840 C CA . LEU B 1 51 ? 58.113 4.035 -32.479 1.00 39.35 300 LEU B CA 1
ATOM 2841 C C . LEU B 1 51 ? 58.536 3.440 -31.142 1.00 39.37 300 LEU B C 1
ATOM 2842 O O . LEU B 1 51 ? 59.713 3.469 -30.786 1.00 42.38 300 LEU B O 1
ATOM 2847 N N . TYR B 1 52 ? 57.569 2.893 -30.412 1.00 33.54 301 TYR B N 1
ATOM 2848 C CA . TYR B 1 52 ? 57.809 2.392 -29.067 1.00 34.91 301 TYR B CA 1
ATOM 2849 C C . TYR B 1 52 ? 57.825 0.870 -29.008 1.00 39.52 301 TYR B C 1
ATOM 2850 O O . TYR B 1 52 ? 58.276 0.287 -28.022 1.00 37.64 301 TYR B O 1
ATOM 2859 N N . MET B 1 53 ? 57.326 0.231 -30.063 1.00 38.02 302 MET B N 1
ATOM 2860 C CA . MET B 1 53 ? 57.232 -1.224 -30.110 1.00 37.26 302 MET B CA 1
ATOM 2861 C C . MET B 1 53 ? 58.524 -1.875 -30.594 1.00 43.96 302 MET B C 1
ATOM 2862 O O . MET B 1 53 ? 59.352 -1.235 -31.243 1.00 45.33 302 MET B O 1
ATOM 2867 N N . ASP B 1 54 ? 58.678 -3.155 -30.266 1.00 50.79 303 ASP B N 1
ATOM 2868 C CA . ASP B 1 54 ? 59.736 -3.991 -30.823 1.00 60.46 303 ASP B CA 1
ATOM 2869 C C . ASP B 1 54 ? 61.127 -3.412 -30.587 1.00 58.59 303 ASP B C 1
ATOM 2870 O O . ASP B 1 54 ? 61.925 -3.300 -31.519 1.00 57.45 303 ASP B O 1
ATOM 2875 N N . ARG B 1 55 ? 61.417 -3.058 -29.339 1.00 54.50 304 ARG B N 1
ATOM 2876 C CA . ARG B 1 55 ? 62.695 -2.444 -28.994 1.00 56.12 304 ARG B CA 1
ATOM 2877 C C . ARG B 1 55 ? 63.020 -2.598 -27.509 1.00 56.35 304 ARG B C 1
ATOM 2878 O O . ARG B 1 55 ? 62.166 -2.990 -26.711 1.00 56.68 304 ARG B O 1
ATOM 2886 N N . ASN B 1 56 ? 64.258 -2.274 -27.145 1.00 50.67 305 ASN B N 1
ATOM 2887 C CA . ASN B 1 56 ? 64.727 -2.449 -25.774 1.00 52.34 305 ASN B CA 1
ATOM 2888 C C . ASN B 1 56 ? 64.830 -1.154 -24.969 1.00 42.83 305 ASN B C 1
ATOM 2889 O O . ASN B 1 56 ? 65.164 -1.186 -23.788 1.00 49.98 305 ASN B O 1
ATOM 2894 N N . SER B 1 57 ? 64.546 -0.022 -25.603 1.00 44.80 306 SER B N 1
ATOM 2895 C CA . SER B 1 57 ? 64.543 1.257 -24.897 1.00 43.30 306 SER B CA 1
ATOM 2896 C C . SER B 1 57 ? 63.715 2.297 -25.645 1.00 44.70 306 SER B C 1
ATOM 2897 O O . SER B 1 57 ? 63.397 2.121 -26.819 1.00 43.40 306 SER B O 1
ATOM 2900 N N . LEU B 1 58 ? 63.352 3.375 -24.958 1.00 41.37 307 LEU B N 1
ATOM 2901 C CA . LEU B 1 58 ? 62.480 4.393 -25.544 1.00 37.90 307 LEU B CA 1
ATOM 2902 C C . LEU B 1 58 ? 63.056 4.944 -26.840 1.00 38.13 307 LEU B C 1
ATOM 2903 O O . LEU B 1 58 ? 64.274 5.024 -26.989 1.00 42.63 307 LEU B O 1
ATOM 2908 N N . PRO B 1 59 ? 62.177 5.347 -27.774 1.00 42.10 308 PRO B N 1
ATOM 2909 C CA . PRO B 1 59 ? 62.618 5.982 -29.022 1.00 43.79 308 PRO B CA 1
ATOM 2910 C C . PRO B 1 59 ? 63.183 7.373 -28.769 1.00 46.20 308 PRO B C 1
ATOM 2911 O O . PRO B 1 59 ? 62.575 8.149 -28.035 1.00 42.87 308 PRO B O 1
ATOM 2915 N N . SER B 1 60 ? 64.328 7.679 -29.374 1.00 49.73 309 SER B N 1
ATOM 2916 C CA . SER B 1 60 ? 64.968 8.977 -29.188 1.00 50.90 309 SER B CA 1
ATOM 2917 C C . SER B 1 60 ? 64.146 10.070 -29.851 1.00 50.47 309 SER B C 1
ATOM 2918 O O . SER B 1 60 ? 63.321 9.795 -30.726 1.00 49.10 309 SER B O 1
ATOM 2921 N N . GLU B 1 61 ? 64.365 11.311 -29.428 1.00 49.18 310 GLU B N 1
ATOM 2922 C CA . GLU B 1 61 ? 63.668 12.444 -30.021 1.00 51.17 310 GLU B CA 1
ATOM 2923 C C . GLU B 1 61 ? 63.962 12.539 -31.513 1.00 50.30 310 GLU B C 1
ATOM 2924 O O . GLU B 1 61 ? 63.087 12.874 -32.310 1.00 49.06 310 GLU B O 1
ATOM 2930 N N . GLU B 1 62 ? 65.203 12.244 -31.886 1.00 51.61 311 GLU B N 1
ATOM 2931 C CA . GLU B 1 62 ? 65.614 12.355 -33.278 1.00 52.04 311 GLU B CA 1
ATOM 2932 C C . GLU B 1 62 ? 64.910 11.322 -34.152 1.00 49.86 311 GLU B C 1
ATOM 2933 O O . GLU B 1 62 ? 64.401 11.646 -35.224 1.00 49.85 311 GLU B O 1
ATOM 2939 N N . GLU B 1 63 ? 64.895 10.078 -33.688 1.00 54.96 312 GLU B N 1
ATOM 2940 C CA . GLU B 1 63 ? 64.191 9.003 -34.378 1.00 54.53 312 GLU B CA 1
ATOM 2941 C C . GLU B 1 63 ? 62.724 9.360 -34.606 1.00 50.24 312 GLU B C 1
ATOM 2942 O O . GLU B 1 63 ? 62.178 9.139 -35.687 1.00 46.39 312 GLU B O 1
ATOM 2948 N N . GLN B 1 64 ? 62.085 9.914 -33.583 1.00 43.36 313 GLN B N 1
ATOM 2949 C CA . GLN B 1 64 ? 60.678 10.285 -33.696 1.00 43.95 313 GLN B CA 1
ATOM 2950 C C . GLN B 1 64 ? 60.519 11.422 -34.694 1.00 43.34 313 GLN B C 1
ATOM 2951 O O . GLN B 1 64 ? 59.647 11.388 -35.560 1.00 46.57 313 GLN B O 1
ATOM 2957 N N . PHE B 1 65 ? 61.370 12.430 -34.556 1.00 40.10 314 PHE B N 1
ATOM 2958 C CA . PHE B 1 65 ? 61.361 13.579 -35.447 1.00 47.90 314 PHE B CA 1
ATOM 2959 C C . PHE B 1 65 ? 61.446 13.175 -36.918 1.00 51.39 314 PHE B C 1
ATOM 2960 O O . PHE B 1 65 ? 60.653 13.627 -37.742 1.00 48.84 314 PHE B O 1
ATOM 2968 N N . GLU B 1 66 ? 62.418 12.332 -37.245 1.00 52.68 315 GLU B N 1
ATOM 2969 C CA . GLU B 1 66 ? 62.597 11.886 -38.624 1.00 56.81 315 GLU B CA 1
ATOM 2970 C C . GLU B 1 66 ? 61.331 11.250 -39.201 1.00 55.72 315 GLU B C 1
ATOM 2971 O O . GLU B 1 66 ? 60.973 11.498 -40.354 1.00 50.74 315 GLU B O 1
ATOM 2977 N N . ALA B 1 67 ? 60.653 10.440 -38.393 1.00 47.84 316 ALA B N 1
ATOM 2978 C CA . ALA B 1 67 ? 59.433 9.771 -38.832 1.00 47.90 316 ALA B CA 1
ATOM 2979 C C . ALA B 1 67 ? 58.287 10.753 -39.072 1.00 45.11 316 ALA B C 1
ATOM 2980 O O . ALA B 1 67 ? 57.583 10.656 -40.075 1.00 41.32 316 ALA B O 1
ATOM 2982 N N . TYR B 1 68 ? 58.094 11.687 -38.144 1.00 40.77 317 TYR B N 1
ATOM 2983 C CA . TYR B 1 68 ? 57.017 12.661 -38.273 1.00 35.94 317 TYR B CA 1
ATOM 2984 C C . TYR B 1 68 ? 57.277 13.578 -39.464 1.00 40.28 317 TYR B C 1
ATOM 2985 O O . TYR B 1 68 ? 56.361 13.921 -40.215 1.00 39.87 317 TYR B O 1
ATOM 2994 N N . LYS B 1 69 ? 58.534 13.979 -39.628 1.00 46.91 318 LYS B N 1
ATOM 2995 C CA . LYS B 1 69 ? 58.907 14.900 -40.695 1.00 50.68 318 LYS B CA 1
ATOM 2996 C C . LYS B 1 69 ? 58.617 14.297 -42.065 1.00 47.50 318 LYS B C 1
ATOM 2997 O O . LYS B 1 69 ? 58.077 14.963 -42.945 1.00 43.90 318 LYS B O 1
ATOM 3003 N N . GLU B 1 70 ? 58.971 13.028 -42.232 1.00 48.14 319 GLU B N 1
ATOM 3004 C CA . GLU B 1 70 ? 58.738 12.325 -43.488 1.00 50.26 319 GLU B CA 1
ATOM 3005 C C . GLU B 1 70 ? 57.263 12.340 -43.888 1.00 48.55 319 GLU B C 1
ATOM 3006 O O . GLU B 1 70 ? 56.930 12.613 -45.041 1.00 46.39 319 GLU B O 1
ATOM 3012 N N . VAL B 1 71 ? 56.377 12.050 -42.937 1.00 40.40 320 VAL B N 1
ATOM 3013 C CA . VAL B 1 71 ? 54.953 12.001 -43.242 1.00 39.85 320 VAL B CA 1
ATOM 3014 C C . VAL B 1 71 ? 54.432 13.388 -43.588 1.00 44.32 320 VAL B C 1
ATOM 3015 O O . VAL B 1 71 ? 53.662 13.560 -44.531 1.00 45.31 320 VAL B O 1
ATOM 3019 N N . VAL B 1 72 ? 54.857 14.377 -42.813 1.00 43.06 321 VAL B N 1
ATOM 3020 C CA . VAL B 1 72 ? 54.372 15.739 -42.976 1.00 44.13 321 VAL B CA 1
ATOM 3021 C C . VAL B 1 72 ? 54.775 16.316 -44.332 1.00 50.02 321 VAL B C 1
ATOM 3022 O O . VAL B 1 72 ? 53.996 17.016 -44.983 1.00 47.62 321 VAL B O 1
ATOM 3026 N N . GLU B 1 73 ? 55.991 16.010 -44.762 1.00 49.94 322 GLU B N 1
ATOM 3027 C CA . GLU B 1 73 ? 56.464 16.488 -46.052 1.00 51.98 322 GLU B CA 1
ATOM 3028 C C . GLU B 1 73 ? 55.783 15.769 -47.211 1.00 51.67 322 GLU B C 1
ATOM 3029 O O . GLU B 1 73 ? 55.359 16.403 -48.175 1.00 56.49 322 GLU B O 1
ATOM 3035 N N . LYS B 1 74 ? 55.673 14.448 -47.112 1.00 47.66 323 LYS B N 1
ATOM 3036 C CA . LYS B 1 74 ? 55.053 13.656 -48.170 1.00 46.63 323 LYS B CA 1
ATOM 3037 C C . LYS B 1 74 ? 53.574 13.994 -48.366 1.00 52.54 323 LYS B C 1
ATOM 3038 O O . LYS B 1 74 ? 53.032 13.817 -49.457 1.00 49.14 323 LYS B O 1
ATOM 3044 N N . MET B 1 75 ? 52.923 14.473 -47.309 1.00 51.10 324 MET B N 1
ATOM 3045 C CA . MET B 1 75 ? 51.515 14.862 -47.395 1.00 48.28 324 MET B CA 1
ATOM 3046 C C . MET B 1 75 ? 51.340 16.241 -48.033 1.00 49.71 324 MET B C 1
ATOM 3047 O O . MET B 1 75 ? 50.218 16.704 -48.240 1.00 46.14 324 MET B O 1
ATOM 3052 N N . GLY B 1 76 ? 52.463 16.884 -48.340 1.00 55.53 325 GLY B N 1
ATOM 3053 C CA . GLY B 1 76 ? 52.480 18.116 -49.109 1.00 56.71 325 GLY B CA 1
ATOM 3054 C C . GLY B 1 76 ? 51.467 19.171 -48.717 1.00 54.90 325 GLY B C 1
ATOM 3055 O O . GLY B 1 76 ? 50.667 19.609 -49.543 1.00 59.30 325 GLY B O 1
ATOM 3056 N N . GLY B 1 77 ? 51.498 19.589 -47.457 1.00 52.20 326 GLY B N 1
ATOM 3057 C CA . GLY B 1 77 ? 50.632 20.661 -47.003 1.00 44.46 326 GLY B CA 1
ATOM 3058 C C . GLY B 1 77 ? 49.326 20.194 -46.386 1.00 41.77 326 GLY B C 1
ATOM 3059 O O . GLY B 1 77 ? 48.706 20.929 -45.620 1.00 43.65 326 GLY B O 1
ATOM 3060 N N . ARG B 1 78 ? 48.899 18.983 -46.727 1.00 36.91 327 ARG B N 1
ATOM 3061 C CA . ARG B 1 78 ? 47.686 18.425 -46.137 1.00 37.89 327 ARG B CA 1
ATOM 3062 C C . ARG B 1 78 ? 47.883 18.225 -44.636 1.00 40.03 327 ARG B C 1
ATOM 3063 O O . ARG B 1 78 ? 48.995 17.959 -44.181 1.00 39.84 327 ARG B O 1
ATOM 3071 N N . PRO B 1 79 ? 46.800 18.353 -43.858 1.00 36.40 328 PRO B N 1
ATOM 3072 C CA . PRO B 1 79 ? 46.920 18.235 -42.401 1.00 36.37 328 PRO B CA 1
ATOM 3073 C C . PRO B 1 79 ? 47.289 16.825 -41.953 1.00 34.45 328 PRO B C 1
ATOM 3074 O O . PRO B 1 79 ? 46.773 15.848 -42.491 1.00 36.20 328 PRO B O 1
ATOM 3078 N N . VAL B 1 80 ? 48.195 16.736 -40.985 1.00 37.18 329 VAL B N 1
ATOM 3079 C CA . VAL B 1 80 ? 48.571 15.464 -40.383 1.00 33.97 329 VAL B CA 1
ATOM 3080 C C . VAL B 1 80 ? 48.316 15.523 -38.884 1.00 35.87 329 VAL B C 1
ATOM 3081 O O . VAL B 1 80 ? 49.023 16.219 -38.152 1.00 32.00 329 VAL B O 1
ATOM 3085 N N . THR B 1 81 ? 47.289 14.804 -38.434 1.00 33.04 330 THR B N 1
ATOM 3086 C CA . THR B 1 81 ? 46.911 14.784 -37.027 1.00 30.52 330 THR B CA 1
ATOM 3087 C C . THR B 1 81 ? 47.661 13.669 -36.314 1.00 29.23 330 THR B C 1
ATOM 3088 O O . THR B 1 81 ? 47.381 12.491 -36.520 1.00 32.66 330 THR B O 1
ATOM 3092 N N . ILE B 1 82 ? 48.620 14.048 -35.480 1.00 29.48 331 ILE B N 1
ATOM 3093 C CA . ILE B 1 82 ? 49.457 13.077 -34.791 1.00 29.75 331 ILE B CA 1
ATOM 3094 C C . ILE B 1 82 ? 48.937 12.819 -33.387 1.00 30.31 331 ILE B C 1
ATOM 3095 O O . ILE B 1 82 ? 48.806 13.746 -32.587 1.00 30.82 331 ILE B O 1
ATOM 3100 N N . ARG B 1 83 ? 48.643 11.558 -33.090 1.00 27.01 332 ARG B N 1
ATOM 3101 C CA . ARG B 1 83 ? 48.138 11.190 -31.773 1.00 27.40 332 ARG B CA 1
ATOM 3102 C C . ARG B 1 83 ? 49.316 10.846 -30.882 1.00 30.44 332 ARG B C 1
ATOM 3103 O O . ARG B 1 83 ? 50.161 10.040 -31.258 1.00 28.82 332 ARG B O 1
ATOM 3111 N N . THR B 1 84 ? 49.369 11.443 -29.698 1.00 30.57 333 THR B N 1
ATOM 3112 C CA . THR B 1 84 ? 50.454 11.137 -28.775 1.00 28.45 333 THR B CA 1
ATOM 3113 C C . THR B 1 84 ? 50.333 9.717 -28.218 1.00 27.79 333 THR B C 1
ATOM 3114 O O . THR B 1 84 ? 49.288 9.074 -28.343 1.00 26.87 333 THR B O 1
ATOM 3118 N N . LEU B 1 85 ? 51.418 9.228 -27.623 1.00 26.49 334 LEU B N 1
ATOM 3119 C CA . LEU B 1 85 ? 51.499 7.858 -27.122 1.00 25.84 334 LEU B CA 1
ATOM 3120 C C . LEU B 1 85 ? 50.196 7.356 -26.501 1.00 22.82 334 LEU B C 1
ATOM 3121 O O . LEU B 1 85 ? 49.679 7.938 -25.550 1.00 29.41 334 LEU B O 1
ATOM 3126 N N . ASP B 1 86 ? 49.706 6.233 -27.010 1.00 27.07 335 ASP B N 1
ATOM 3127 C CA . ASP B 1 86 ? 48.388 5.738 -26.636 1.00 26.29 335 ASP B CA 1
ATOM 3128 C C . ASP B 1 86 ? 48.495 4.358 -25.989 1.00 36.88 335 ASP B C 1
ATOM 3129 O O . ASP B 1 86 ? 47.492 3.684 -25.763 1.00 43.64 335 ASP B O 1
ATOM 3134 N N . ILE B 1 87 ? 49.726 3.962 -25.668 1.00 34.20 336 ILE B N 1
ATOM 3135 C CA . ILE B 1 87 ? 50.031 2.601 -25.233 1.00 35.73 336 ILE B CA 1
ATOM 3136 C C . ILE B 1 87 ? 49.755 2.337 -23.750 1.00 28.68 336 ILE B C 1
ATOM 3137 O O . ILE B 1 87 ? 49.902 3.218 -22.900 1.00 29.11 336 ILE B O 1
ATOM 3142 N N . GLY B 1 88 ? 49.372 1.101 -23.446 1.00 35.20 337 GLY B N 1
ATOM 3143 C CA . GLY B 1 88 ? 49.151 0.682 -22.074 1.00 40.30 337 GLY B CA 1
ATOM 3144 C C . GLY B 1 88 ? 49.865 -0.615 -21.736 1.00 40.26 337 GLY B C 1
ATOM 3145 O O . GLY B 1 88 ? 50.492 -1.229 -22.598 1.00 41.65 337 GLY B O 1
ATOM 3146 N N . GLY B 1 89 ? 49.746 -1.042 -20.483 1.00 37.95 338 GLY B N 1
ATOM 3147 C CA . GLY B 1 89 ? 50.488 -2.184 -19.978 1.00 42.39 338 GLY B CA 1
ATOM 3148 C C . GLY B 1 89 ? 50.055 -3.540 -20.510 1.00 47.47 338 GLY B C 1
ATOM 3149 O O . GLY B 1 89 ? 50.646 -4.562 -20.158 1.00 50.16 338 GLY B O 1
ATOM 3150 N N . ASP B 1 90 ? 49.023 -3.556 -21.348 1.00 44.77 339 ASP B N 1
ATOM 3151 C CA . ASP B 1 90 ? 48.567 -4.799 -21.966 1.00 51.26 339 ASP B CA 1
ATOM 3152 C C . ASP B 1 90 ? 49.482 -5.201 -23.126 1.00 53.11 339 ASP B C 1
ATOM 3153 O O . ASP B 1 90 ? 49.516 -6.366 -23.534 1.00 55.01 339 ASP B O 1
ATOM 3158 N N . LYS B 1 91 ? 50.215 -4.230 -23.660 1.00 79.11 340 LYS B N 1
ATOM 3159 C CA . LYS B 1 91 ? 51.232 -4.509 -24.666 1.00 81.00 340 LYS B CA 1
ATOM 3160 C C . LYS B 1 91 ? 52.561 -4.689 -23.951 1.00 83.20 340 LYS B C 1
ATOM 3161 O O . LYS B 1 91 ? 53.103 -3.736 -23.391 1.00 83.42 340 LYS B O 1
ATOM 3167 N N . GLU B 1 92 ? 53.092 -5.904 -23.953 1.00 85.27 341 GLU B N 1
ATOM 3168 C CA . GLU B 1 92 ? 54.295 -6.146 -23.170 1.00 91.40 341 GLU B CA 1
ATOM 3169 C C . GLU B 1 92 ? 55.576 -5.623 -23.799 1.00 84.91 341 GLU B C 1
ATOM 3170 O O . GLU B 1 92 ? 56.172 -6.236 -24.685 1.00 87.25 341 GLU B O 1
ATOM 3176 N N . LEU B 1 93 ? 55.966 -4.456 -23.304 1.00 75.37 342 LEU B N 1
ATOM 3177 C CA . LEU B 1 93 ? 57.156 -3.751 -23.721 1.00 67.91 342 LEU B CA 1
ATOM 3178 C C . LEU B 1 93 ? 57.996 -3.624 -22.462 1.00 60.74 342 LEU B C 1
ATOM 3179 O O . LEU B 1 93 ? 57.922 -2.614 -21.762 1.00 52.55 342 LEU B O 1
ATOM 3184 N N . PRO B 1 94 ? 58.782 -4.667 -22.155 1.00 62.82 343 PRO B N 1
ATOM 3185 C CA . PRO B 1 94 ? 59.508 -4.769 -20.886 1.00 63.42 343 PRO B CA 1
ATOM 3186 C C . PRO B 1 94 ? 60.233 -3.487 -20.487 1.00 60.24 343 PRO B C 1
ATOM 3187 O O . PRO B 1 94 ? 60.141 -3.090 -19.327 1.00 63.36 343 PRO B O 1
ATOM 3191 N N . TYR B 1 95 ? 60.932 -2.852 -21.424 1.00 57.54 344 TYR B N 1
ATOM 3192 C CA . TYR B 1 95 ? 61.751 -1.688 -21.092 1.00 58.17 344 TYR B CA 1
ATOM 3193 C C . TYR B 1 95 ? 60.896 -0.566 -20.525 1.00 57.01 344 TYR B C 1
ATOM 3194 O O . TYR B 1 95 ? 61.381 0.290 -19.785 1.00 55.22 344 TYR B O 1
ATOM 3203 N N . LEU B 1 96 ? 59.616 -0.584 -20.879 1.00 58.91 345 LEU B N 1
ATOM 3204 C CA . LEU B 1 96 ? 58.684 0.460 -20.479 1.00 63.76 345 LEU B CA 1
ATOM 3205 C C . LEU B 1 96 ? 58.312 0.348 -18.999 1.00 63.52 345 LEU B C 1
ATOM 3206 O O . LEU B 1 96 ? 57.971 1.342 -18.363 1.00 56.41 345 LEU B O 1
ATOM 3211 N N . ASP B 1 97 ? 58.370 -0.867 -18.460 1.00 53.93 346 ASP B N 1
ATOM 3212 C CA . ASP B 1 97 ? 58.216 -1.080 -17.021 1.00 58.94 346 ASP B CA 1
ATOM 3213 C C . ASP B 1 97 ? 56.809 -0.759 -16.508 1.00 54.53 346 ASP B C 1
ATOM 3214 O O . ASP B 1 97 ? 56.626 -0.402 -15.345 1.00 54.14 346 ASP B O 1
ATOM 3219 N N . MET B 1 98 ? 55.813 -0.888 -17.370 1.00 53.76 347 MET B N 1
ATOM 3220 C CA . MET B 1 98 ? 54.446 -0.608 -16.949 1.00 49.23 347 MET B CA 1
ATOM 3221 C C . MET B 1 98 ? 53.866 -1.768 -16.138 1.00 51.17 347 MET B C 1
ATOM 3222 O O . MET B 1 98 ? 54.138 -2.935 -16.432 1.00 52.00 347 MET B O 1
ATOM 3227 N N . PRO B 1 99 ? 53.076 -1.443 -15.100 1.00 49.21 348 PRO B N 1
ATOM 3228 C CA . PRO B 1 99 ? 52.609 -2.388 -14.077 1.00 48.75 348 PRO B CA 1
ATOM 3229 C C . PRO B 1 99 ? 51.614 -3.413 -14.601 1.00 40.13 348 PRO B C 1
ATOM 3230 O O . PRO B 1 99 ? 50.944 -3.168 -15.599 1.00 42.37 348 PRO B O 1
ATOM 3234 N N . LYS B 1 100 ? 51.525 -4.551 -13.921 1.00 42.01 349 LYS B N 1
ATOM 3235 C CA . LYS B 1 100 ? 50.485 -5.521 -14.211 1.00 43.54 349 LYS B CA 1
ATOM 3236 C C . LYS B 1 100 ? 49.179 -4.966 -13.662 1.00 37.68 349 LYS B C 1
ATOM 3237 O O . LYS B 1 100 ? 49.148 -4.389 -12.575 1.00 34.64 349 LYS B O 1
ATOM 3243 N N . GLU B 1 101 ? 48.104 -5.122 -14.424 1.00 27.56 350 GLU B N 1
ATOM 3244 C CA . GLU B 1 101 ? 46.821 -4.557 -14.026 1.00 25.84 350 GLU B CA 1
ATOM 3245 C C . GLU B 1 101 ? 45.692 -5.548 -14.241 1.00 29.55 350 GLU B C 1
ATOM 3246 O O . GLU B 1 101 ? 45.726 -6.349 -15.170 1.00 27.78 350 GLU B O 1
ATOM 3252 N N . MET B 1 102 ? 44.681 -5.477 -13.387 1.00 27.32 351 MET B N 1
ATOM 3253 C CA . MET B 1 102 ? 43.512 -6.326 -13.549 1.00 27.03 351 MET B CA 1
ATOM 3254 C C . MET B 1 102 ? 42.702 -5.958 -14.793 1.00 24.15 351 MET B C 1
ATOM 3255 O O . MET B 1 102 ? 42.204 -6.841 -15.501 1.00 23.07 351 MET B O 1
ATOM 3260 N N . ASN B 1 103 ? 42.572 -4.657 -15.048 1.00 20.92 352 ASN B N 1
ATOM 3261 C CA . ASN B 1 103 ? 41.818 -4.156 -16.191 1.00 19.71 352 ASN B CA 1
ATOM 3262 C C . ASN B 1 103 ? 42.624 -3.072 -16.901 1.00 20.13 352 ASN B C 1
ATOM 3263 O O . ASN B 1 103 ? 42.387 -1.875 -16.696 1.00 21.06 352 ASN B O 1
ATOM 3268 N N . PRO B 1 104 ? 43.600 -3.477 -17.724 1.00 21.26 353 PRO B N 1
ATOM 3269 C CA . PRO B 1 104 ? 44.493 -2.472 -18.315 1.00 20.98 353 PRO B CA 1
ATOM 3270 C C . PRO B 1 104 ? 43.766 -1.434 -19.171 1.00 21.08 353 PRO B C 1
ATOM 3271 O O . PRO B 1 104 ? 44.244 -0.306 -19.256 1.00 21.63 353 PRO B O 1
ATOM 3275 N N . PHE B 1 105 ? 42.639 -1.794 -19.778 1.00 19.12 354 PHE B N 1
ATOM 3276 C CA . PHE B 1 105 ? 41.908 -0.833 -20.604 1.00 20.11 354 PHE B CA 1
ATOM 3277 C C . PHE B 1 105 ? 41.369 0.329 -19.781 1.00 18.42 354 PHE B C 1
ATOM 3278 O O . PHE B 1 105 ? 41.020 1.373 -20.338 1.00 20.92 354 PHE B O 1
ATOM 3286 N N . LEU B 1 106 ? 41.286 0.141 -18.465 1.00 18.86 355 LEU B N 1
ATOM 3287 C CA . LEU B 1 106 ? 40.783 1.181 -17.565 1.00 18.13 355 LEU B CA 1
ATOM 3288 C C . LEU B 1 106 ? 41.913 1.681 -16.668 1.00 22.52 355 LEU B C 1
ATOM 3289 O O . LEU B 1 106 ? 41.672 2.199 -15.578 1.00 21.54 355 LEU B O 1
ATOM 3294 N N . GLY B 1 107 ? 43.149 1.508 -17.120 1.00 22.67 356 GLY B N 1
ATOM 3295 C CA . GLY B 1 107 ? 44.285 1.714 -16.244 1.00 22.63 356 GLY B CA 1
ATOM 3296 C C . GLY B 1 107 ? 45.292 2.761 -16.673 1.00 22.79 356 GLY B C 1
ATOM 3297 O O . GLY B 1 107 ? 44.941 3.798 -17.225 1.00 21.20 356 GLY B O 1
ATOM 3298 N N . TYR B 1 108 ? 46.559 2.451 -16.410 1.00 23.44 357 TYR B N 1
ATOM 3299 C CA . TYR B 1 108 ? 47.668 3.381 -16.546 1.00 28.72 357 TYR B CA 1
ATOM 3300 C C . TYR B 1 108 ? 48.202 3.295 -17.965 1.00 29.88 357 TYR B C 1
ATOM 3301 O O . TYR B 1 108 ? 49.027 2.443 -18.281 1.00 27.32 357 TYR B O 1
ATOM 3310 N N . ARG B 1 109 ? 47.703 4.172 -18.825 1.00 25.24 358 ARG B N 1
ATOM 3311 C CA . ARG B 1 109 ? 47.963 4.069 -20.252 1.00 28.93 358 ARG B CA 1
ATOM 3312 C C . ARG B 1 109 ? 47.819 5.426 -20.905 1.00 26.60 358 ARG B C 1
ATOM 3313 O O . ARG B 1 109 ? 47.195 6.325 -20.342 1.00 24.94 358 ARG B O 1
ATOM 3321 N N . ALA B 1 110 ? 48.402 5.569 -22.090 1.00 24.37 359 ALA B N 1
ATOM 3322 C CA . ALA B 1 110 ? 48.164 6.739 -22.927 1.00 23.70 359 ALA B CA 1
ATOM 3323 C C . ALA B 1 110 ? 48.497 8.034 -22.198 1.00 25.92 359 ALA B C 1
ATOM 3324 O O . ALA B 1 110 ? 49.577 8.168 -21.622 1.00 24.78 359 ALA B O 1
ATOM 3326 N N . ILE B 1 111 ? 47.580 8.994 -22.217 1.00 23.70 360 ILE B N 1
ATOM 3327 C CA . ILE B 1 111 ? 47.882 10.300 -21.630 1.00 26.24 360 ILE B CA 1
ATOM 3328 C C . ILE B 1 111 ? 48.182 10.200 -20.134 1.00 27.14 360 ILE B C 1
ATOM 3329 O O . ILE B 1 111 ? 48.911 11.028 -19.586 1.00 25.93 360 ILE B O 1
ATOM 3334 N N . ARG B 1 112 ? 47.624 9.188 -19.475 1.00 22.91 361 ARG B N 1
ATOM 3335 C CA . ARG B 1 112 ? 47.851 8.997 -18.041 1.00 23.51 361 ARG B CA 1
ATOM 3336 C C . ARG B 1 112 ? 49.297 8.616 -17.816 1.00 25.06 361 ARG B C 1
ATOM 3337 O O . ARG B 1 112 ? 49.923 9.056 -16.852 1.00 25.77 361 ARG B O 1
ATOM 3345 N N . LEU B 1 113 ? 49.826 7.793 -18.717 1.00 24.70 362 LEU B N 1
ATOM 3346 C CA . LEU B 1 113 ? 51.228 7.415 -18.649 1.00 28.02 362 LEU B CA 1
ATOM 3347 C C . LEU B 1 113 ? 52.092 8.640 -18.911 1.00 29.76 362 LEU B C 1
ATOM 3348 O O . LEU B 1 113 ? 53.073 8.886 -18.205 1.00 30.73 362 LEU B O 1
ATOM 3353 N N . CYS B 1 114 ? 51.710 9.418 -19.919 1.00 29.05 363 CYS B N 1
ATOM 3354 C CA . CYS B 1 114 ? 52.504 10.577 -20.326 1.00 31.28 363 CYS B CA 1
ATOM 3355 C C . CYS B 1 114 ? 52.585 11.656 -19.248 1.00 29.41 363 CYS B C 1
ATOM 3356 O O . CYS B 1 114 ? 53.632 12.280 -19.064 1.00 31.18 363 CYS B O 1
ATOM 3359 N N . LEU B 1 115 ? 51.475 11.869 -18.547 1.00 28.34 364 LEU B N 1
ATOM 3360 C CA . LEU B 1 115 ? 51.409 12.892 -17.507 1.00 28.79 364 LEU B CA 1
ATOM 3361 C C . LEU B 1 115 ? 52.206 12.466 -16.275 1.00 30.21 364 LEU B C 1
ATOM 3362 O O . LEU B 1 115 ? 52.778 13.303 -15.575 1.00 32.02 364 LEU B O 1
ATOM 3367 N N . ASP B 1 116 ? 52.259 11.161 -16.027 1.00 30.57 365 ASP B N 1
ATOM 3368 C CA . ASP B 1 116 ? 53.028 10.629 -14.912 1.00 32.51 365 ASP B CA 1
ATOM 3369 C C . ASP B 1 116 ? 54.521 10.576 -15.242 1.00 36.90 365 ASP B C 1
ATOM 3370 O O . ASP B 1 116 ? 55.371 10.616 -14.349 1.00 36.67 365 ASP B O 1
ATOM 3375 N N . ARG B 1 117 ? 54.832 10.492 -16.530 1.00 34.92 366 ARG B N 1
ATOM 3376 C CA . ARG B 1 117 ? 56.214 10.408 -16.989 1.00 38.33 366 ARG B CA 1
ATOM 3377 C C . ARG B 1 117 ? 56.486 11.484 -18.025 1.00 39.17 366 ARG B C 1
ATOM 3378 O O . ARG B 1 117 ? 56.627 11.190 -19.209 1.00 38.28 366 ARG B O 1
ATOM 3386 N N . PRO B 1 118 ? 56.562 12.742 -17.579 1.00 38.64 367 PRO B N 1
ATOM 3387 C CA . PRO B 1 118 ? 56.690 13.860 -18.514 1.00 37.06 367 PRO B CA 1
ATOM 3388 C C . PRO B 1 118 ? 57.973 13.795 -19.339 1.00 39.02 367 PRO B C 1
ATOM 3389 O O . PRO B 1 118 ? 58.008 14.356 -20.432 1.00 44.03 367 PRO B O 1
ATOM 3393 N N . ASP B 1 119 ? 59.009 13.133 -18.825 1.00 41.71 368 ASP B N 1
ATOM 3394 C CA . ASP B 1 119 ? 60.216 12.893 -19.612 1.00 46.65 368 ASP B CA 1
ATOM 3395 C C . ASP B 1 119 ? 59.882 12.240 -20.961 1.00 40.52 368 ASP B C 1
ATOM 3396 O O . ASP B 1 119 ? 60.385 12.660 -22.005 1.00 47.46 368 ASP B O 1
ATOM 3401 N N . ILE B 1 120 ? 59.033 11.219 -20.936 1.00 37.73 369 ILE B N 1
ATOM 3402 C CA . ILE B 1 120 ? 58.608 10.545 -22.161 1.00 39.67 369 ILE B CA 1
ATOM 3403 C C . ILE B 1 120 ? 57.779 11.486 -23.033 1.00 35.32 369 ILE B C 1
ATOM 3404 O O . ILE B 1 120 ? 57.984 11.589 -24.242 1.00 39.77 369 ILE B O 1
ATOM 3409 N N . PHE B 1 121 ? 56.849 12.186 -22.397 1.00 32.57 370 PHE B N 1
ATOM 3410 C CA . PHE B 1 121 ? 55.925 13.070 -23.094 1.00 35.15 370 PHE B CA 1
ATOM 3411 C C . PHE B 1 121 ? 56.673 14.201 -23.792 1.00 37.21 370 PHE B C 1
ATOM 3412 O O . PHE B 1 121 ? 56.389 14.520 -24.947 1.00 35.03 370 PHE B O 1
ATOM 3420 N N . LYS B 1 122 ? 57.631 14.805 -23.090 1.00 34.92 371 LYS B N 1
ATOM 3421 C CA . LYS B 1 122 ? 58.385 15.927 -23.641 1.00 36.51 371 LYS B CA 1
ATOM 3422 C C . LYS B 1 122 ? 59.193 15.543 -24.872 1.00 37.60 371 LYS B C 1
ATOM 3423 O O . LYS B 1 122 ? 59.341 16.337 -25.802 1.00 40.17 371 LYS B O 1
ATOM 3429 N N . THR B 1 123 ? 59.733 14.330 -24.869 1.00 36.78 372 THR B N 1
ATOM 3430 C CA . THR B 1 123 ? 60.532 13.876 -25.997 1.00 43.51 372 THR B CA 1
ATOM 3431 C C . THR B 1 123 ? 59.660 13.811 -27.248 1.00 39.29 372 THR B C 1
ATOM 3432 O O . THR B 1 123 ? 60.062 14.258 -28.326 1.00 42.33 372 THR B O 1
ATOM 3436 N N . GLN B 1 124 ? 58.462 13.260 -27.097 1.00 37.29 373 GLN B N 1
ATOM 3437 C CA . GLN B 1 124 ? 57.545 13.162 -28.221 1.00 35.49 373 GLN B CA 1
ATOM 3438 C C . GLN B 1 124 ? 57.045 14.536 -28.672 1.00 36.56 373 GLN B C 1
ATOM 3439 O O . GLN B 1 124 ? 57.015 14.824 -29.864 1.00 36.29 373 GLN B O 1
ATOM 3445 N N . LEU B 1 125 ? 56.673 15.383 -27.715 1.00 35.97 374 LEU B N 1
ATOM 3446 C CA . LEU B 1 125 ? 56.156 16.713 -28.033 1.00 35.56 374 LEU B CA 1
ATOM 3447 C C . LEU B 1 125 ? 57.195 17.584 -28.739 1.00 40.96 374 LEU B C 1
ATOM 3448 O O . LEU B 1 125 ? 56.861 18.322 -29.670 1.00 42.13 374 LEU B O 1
ATOM 3453 N N . ARG B 1 126 ? 58.449 17.505 -28.295 1.00 39.29 375 ARG B N 1
ATOM 3454 C CA . ARG B 1 126 ? 59.536 18.193 -28.986 1.00 41.73 375 ARG B CA 1
ATOM 3455 C C . ARG B 1 126 ? 59.608 17.752 -30.446 1.00 43.65 375 ARG B C 1
ATOM 3456 O O . ARG B 1 126 ? 59.712 18.581 -31.350 1.00 43.62 375 ARG B O 1
ATOM 3464 N N . ALA B 1 127 ? 59.543 16.444 -30.675 1.00 39.40 376 ALA B N 1
ATOM 3465 C CA . ALA B 1 127 ? 59.698 15.910 -32.023 1.00 43.34 376 ALA B CA 1
ATOM 3466 C C . ALA B 1 127 ? 58.545 16.335 -32.922 1.00 44.40 376 ALA B C 1
ATOM 3467 O O . ALA B 1 127 ? 58.755 16.687 -34.080 1.00 46.13 376 ALA B O 1
ATOM 3469 N N . ILE B 1 128 ? 57.327 16.300 -32.391 1.00 38.78 377 ILE B N 1
ATOM 3470 C CA . ILE B 1 128 ? 56.170 16.760 -33.148 1.00 34.26 377 ILE B CA 1
ATOM 3471 C C . ILE B 1 128 ? 56.250 18.256 -33.457 1.00 40.13 377 ILE B C 1
ATOM 3472 O O . ILE B 1 128 ? 56.007 18.680 -34.589 1.00 38.73 377 ILE B O 1
ATOM 3477 N N . LEU B 1 129 ? 56.581 19.051 -32.445 1.00 39.96 378 LEU B N 1
ATOM 3478 C CA . LEU B 1 129 ? 56.742 20.486 -32.632 1.00 39.91 378 LEU B CA 1
ATOM 3479 C C . LEU B 1 129 ? 57.806 20.779 -33.689 1.00 44.99 378 LEU B C 1
ATOM 3480 O O . LEU B 1 129 ? 57.574 21.554 -34.617 1.00 45.86 378 LEU B O 1
ATOM 3485 N N . ARG B 1 130 ? 58.971 20.154 -33.550 1.00 43.68 379 ARG B N 1
ATOM 3486 C CA . ARG B 1 130 ? 60.037 20.332 -34.531 1.00 49.27 379 ARG B CA 1
ATOM 3487 C C . ARG B 1 130 ? 59.532 20.003 -35.930 1.00 46.18 379 ARG B C 1
ATOM 3488 O O . ARG B 1 130 ? 59.790 20.737 -36.881 1.00 48.95 379 ARG B O 1
ATOM 3496 N N . ALA B 1 131 ? 58.799 18.901 -36.044 1.00 43.35 380 ALA B N 1
ATOM 3497 C CA . ALA B 1 131 ? 58.281 18.453 -37.331 1.00 45.29 380 ALA B CA 1
ATOM 3498 C C . ALA B 1 131 ? 57.266 19.432 -37.914 1.00 43.97 380 ALA B C 1
ATOM 3499 O O . ALA B 1 131 ? 57.113 19.516 -39.133 1.00 47.79 380 ALA B O 1
ATOM 3501 N N . SER B 1 132 ? 56.569 20.166 -37.049 1.00 42.57 381 SER B N 1
ATOM 3502 C CA . SER B 1 132 ? 55.527 21.087 -37.501 1.00 44.42 381 SER B CA 1
ATOM 3503 C C . SER B 1 132 ? 56.089 22.264 -38.312 1.00 51.01 381 SER B C 1
ATOM 3504 O O . SER B 1 132 ? 55.336 23.007 -38.938 1.00 49.33 381 SER B O 1
ATOM 3507 N N . ALA B 1 133 ? 57.407 22.435 -38.305 1.00 51.51 382 ALA B N 1
ATOM 3508 C CA . ALA B 1 133 ? 58.009 23.521 -39.070 1.00 53.18 382 ALA B CA 1
ATOM 3509 C C . ALA B 1 133 ? 58.050 23.184 -40.559 1.00 56.51 382 ALA B C 1
ATOM 3510 O O . ALA B 1 133 ? 58.314 24.050 -41.397 1.00 57.00 382 ALA B O 1
ATOM 3512 N N . TYR B 1 134 ? 57.780 21.923 -40.882 1.00 49.98 383 TYR B N 1
ATOM 3513 C CA . TYR B 1 134 ? 57.954 21.426 -42.244 1.00 52.80 383 TYR B CA 1
ATOM 3514 C C . TYR B 1 134 ? 56.644 21.068 -42.946 1.00 52.15 383 TYR B C 1
ATOM 3515 O O . TYR B 1 134 ? 56.658 20.480 -44.028 1.00 51.28 383 TYR B O 1
ATOM 3524 N N . GLY B 1 135 ? 55.516 21.418 -42.337 1.00 51.68 384 GLY B N 1
ATOM 3525 C CA . GLY B 1 135 ? 54.225 21.123 -42.932 1.00 48.83 384 GLY B CA 1
ATOM 3526 C C . GLY B 1 135 ? 53.046 21.387 -42.013 1.00 46.34 384 GLY B C 1
ATOM 3527 O O . GLY B 1 135 ? 53.156 22.142 -41.051 1.00 46.23 384 GLY B O 1
ATOM 3528 N N . ASN B 1 136 ? 51.916 20.758 -42.319 1.00 44.79 385 ASN B N 1
ATOM 3529 C CA . ASN B 1 136 ? 50.664 21.011 -41.610 1.00 43.30 385 ASN B CA 1
ATOM 3530 C C . ASN B 1 136 ? 50.409 19.960 -40.532 1.00 45.04 385 ASN B C 1
ATOM 3531 O O . ASN B 1 136 ? 49.855 18.900 -40.808 1.00 45.95 385 ASN B O 1
ATOM 3536 N N . VAL B 1 137 ? 50.819 20.261 -39.306 1.00 41.68 386 VAL B N 1
ATOM 3537 C CA . VAL B 1 137 ? 50.747 19.287 -38.220 1.00 45.72 386 VAL B CA 1
ATOM 3538 C C . VAL B 1 137 ? 49.717 19.657 -37.160 1.00 40.73 386 VAL B C 1
ATOM 3539 O O . VAL B 1 137 ? 49.597 20.820 -36.782 1.00 43.56 386 VAL B O 1
ATOM 3543 N N . GLN B 1 138 ? 48.979 18.657 -36.683 1.00 40.07 387 GLN B N 1
ATOM 3544 C CA . GLN B 1 138 ? 48.102 18.824 -35.533 1.00 39.49 387 GLN B CA 1
ATOM 3545 C C . GLN B 1 138 ? 48.481 17.825 -34.446 1.00 36.81 387 GLN B C 1
ATOM 3546 O O . GLN B 1 138 ? 48.955 16.729 -34.738 1.00 36.56 387 GLN B O 1
ATOM 3552 N N . ILE B 1 139 ? 48.283 18.216 -33.191 1.00 35.12 388 ILE B N 1
ATOM 3553 C CA . ILE B 1 139 ? 48.513 17.325 -32.061 1.00 30.79 388 ILE B CA 1
ATOM 3554 C C . ILE B 1 139 ? 47.181 16.875 -31.480 1.00 30.01 388 ILE B C 1
ATOM 3555 O O . ILE B 1 139 ? 46.261 17.675 -31.334 1.00 31.13 388 ILE B O 1
ATOM 3560 N N . MET B 1 140 ? 47.082 15.592 -31.149 1.00 27.54 389 MET B N 1
ATOM 3561 C CA . MET B 1 140 ? 45.867 15.050 -30.562 1.00 26.75 389 MET B CA 1
ATOM 3562 C C . MET B 1 140 ? 46.175 14.166 -29.355 1.00 28.44 389 MET B C 1
ATOM 3563 O O . MET B 1 140 ? 46.910 13.192 -29.474 1.00 29.83 389 MET B O 1
ATOM 3568 N N . TYR B 1 141 ? 45.595 14.496 -28.204 1.00 26.23 390 TYR B N 1
ATOM 3569 C CA . TYR B 1 141 ? 45.802 13.722 -26.978 1.00 29.66 390 TYR B CA 1
ATOM 3570 C C . TYR B 1 141 ? 44.778 12.607 -26.842 1.00 28.59 390 TYR B C 1
ATOM 3571 O O . TYR B 1 141 ? 43.574 12.862 -26.930 1.00 25.55 390 TYR B O 1
ATOM 3580 N N . PRO B 1 142 ? 45.237 11.375 -26.569 1.00 24.69 391 PRO B N 1
ATOM 3581 C CA . PRO B 1 142 ? 44.294 10.269 -26.379 1.00 22.50 391 PRO B CA 1
ATOM 3582 C C . PRO B 1 142 ? 43.834 10.105 -24.935 1.00 24.53 391 PRO B C 1
ATOM 3583 O O . PRO B 1 142 ? 44.477 10.610 -24.018 1.00 24.55 391 PRO B O 1
ATOM 3587 N N . MET B 1 143 ? 42.707 9.420 -24.745 1.00 23.09 392 MET B N 1
ATOM 3588 C CA A MET B 1 143 ? 42.277 8.978 -23.424 0.44 20.90 392 MET B CA 1
ATOM 3589 C CA B MET B 1 143 ? 42.296 8.971 -23.417 0.56 20.93 392 MET B CA 1
ATOM 3590 C C . MET B 1 143 ? 42.056 10.121 -22.440 1.00 23.47 392 MET B C 1
ATOM 3591 O O . MET B 1 143 ? 42.399 10.026 -21.261 1.00 24.22 392 MET B O 1
ATOM 3600 N N . ILE B 1 144 ? 41.469 11.199 -22.933 1.00 21.15 393 ILE B N 1
ATOM 3601 C CA . ILE B 1 144 ? 41.132 12.337 -22.096 1.00 20.95 393 ILE B CA 1
ATOM 3602 C C . ILE B 1 144 ? 39.757 12.101 -21.451 1.00 19.99 393 ILE B C 1
ATOM 3603 O O . ILE B 1 144 ? 38.782 11.813 -22.135 1.00 20.12 393 ILE B O 1
ATOM 3608 N N . SER B 1 145 ? 39.681 12.221 -20.132 1.00 20.44 394 SER B N 1
ATOM 3609 C CA . SER B 1 145 ? 38.403 12.056 -19.445 1.00 18.28 394 SER B CA 1
ATOM 3610 C C . SER B 1 145 ? 37.865 13.391 -18.940 1.00 17.76 394 SER B C 1
ATOM 3611 O O . SER B 1 145 ? 36.693 13.499 -18.593 1.00 19.44 394 SER B O 1
ATOM 3614 N N . SER B 1 146 ? 38.712 14.411 -18.899 1.00 19.50 395 SER B N 1
ATOM 3615 C CA . SER B 1 146 ? 38.291 15.669 -18.301 1.00 21.51 395 SER B CA 1
ATOM 3616 C C . SER B 1 146 ? 39.106 16.848 -18.786 1.00 23.86 395 SER B C 1
ATOM 3617 O O . SER B 1 146 ? 40.265 16.708 -19.168 1.00 23.87 395 SER B O 1
ATOM 3620 N N . VAL B 1 147 ? 38.510 18.029 -18.729 1.00 23.12 396 VAL B N 1
ATOM 3621 C CA . VAL B 1 147 ? 39.214 19.226 -19.170 1.00 21.88 396 VAL B CA 1
ATOM 3622 C C . VAL B 1 147 ? 40.483 19.487 -18.348 1.00 25.24 396 VAL B C 1
ATOM 3623 O O . VAL B 1 147 ? 41.458 20.044 -18.857 1.00 26.45 396 VAL B O 1
ATOM 3627 N N . GLU B 1 148 ? 40.480 19.079 -17.082 1.00 26.41 397 GLU B N 1
ATOM 3628 C CA . GLU B 1 148 ? 41.645 19.302 -16.228 1.00 34.34 397 GLU B CA 1
ATOM 3629 C C . GLU B 1 148 ? 42.895 18.610 -16.785 1.00 28.09 397 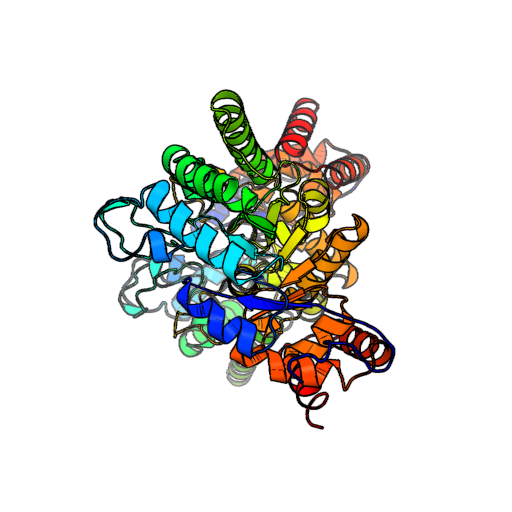GLU B C 1
ATOM 3630 O O . GLU B 1 148 ? 44.005 19.134 -16.678 1.00 31.44 397 GLU B O 1
ATOM 3636 N N . GLU B 1 149 ? 42.708 17.443 -17.392 1.00 25.59 398 GLU B N 1
ATOM 3637 C CA . GLU B 1 149 ? 43.814 16.692 -17.991 1.00 27.85 398 GLU B CA 1
ATOM 3638 C C . GLU B 1 149 ? 44.358 17.397 -19.224 1.00 27.15 398 GLU B C 1
ATOM 3639 O O . GLU B 1 149 ? 45.560 17.383 -19.484 1.00 31.10 398 GLU B O 1
ATOM 3645 N N . VAL B 1 150 ? 43.459 17.996 -19.997 1.00 26.06 399 VAL B N 1
ATOM 3646 C CA . VAL B 1 150 ? 43.859 18.781 -21.161 1.00 26.94 399 VAL B CA 1
ATOM 3647 C C . VAL B 1 150 ? 44.770 19.921 -20.719 1.00 28.04 399 VAL B C 1
ATOM 3648 O O . VAL B 1 150 ? 45.806 20.188 -21.336 1.00 28.22 399 VAL B O 1
ATOM 3652 N N . ARG B 1 151 ? 44.388 20.592 -19.641 1.00 27.60 400 ARG B N 1
ATOM 3653 C CA . ARG B 1 151 ? 45.194 21.692 -19.132 1.00 27.51 400 ARG B CA 1
ATOM 3654 C C . ARG B 1 151 ? 46.574 21.224 -18.715 1.00 30.48 400 ARG B C 1
ATOM 3655 O O . ARG B 1 151 ? 47.576 21.864 -19.037 1.00 32.41 400 ARG B O 1
ATOM 3663 N N . LYS B 1 152 ? 46.625 20.115 -17.988 1.00 28.50 401 LYS B N 1
ATOM 3664 C CA . LYS B 1 152 ? 47.906 19.563 -17.564 1.00 31.48 401 LYS B CA 1
ATOM 3665 C C . LYS B 1 152 ? 48.785 19.247 -18.765 1.00 30.48 401 LYS B C 1
ATOM 3666 O O . LYS B 1 152 ? 49.981 19.535 -18.759 1.00 32.80 401 LYS B O 1
ATOM 3672 N N . ALA B 1 153 ? 48.189 18.657 -19.797 1.00 29.98 402 ALA B N 1
ATOM 3673 C CA . ALA B 1 153 ? 48.951 18.276 -20.982 1.00 29.83 402 ALA B CA 1
ATOM 3674 C C . ALA B 1 153 ? 49.459 19.515 -21.699 1.00 33.84 402 ALA B C 1
ATOM 3675 O O . ALA B 1 153 ? 50.615 19.572 -22.112 1.00 34.87 402 ALA B O 1
ATOM 3677 N N . ASN B 1 154 ? 48.591 20.511 -21.837 1.00 30.34 403 ASN B N 1
ATOM 3678 C CA . ASN B 1 154 ? 48.983 21.764 -22.468 1.00 31.08 403 ASN B CA 1
ATOM 3679 C C . ASN B 1 154 ? 50.061 22.509 -21.696 1.00 36.23 403 ASN B C 1
ATOM 3680 O O . ASN B 1 154 ? 50.889 23.201 -22.286 1.00 38.23 403 ASN B O 1
ATOM 3685 N N . SER B 1 155 ? 50.056 22.372 -20.376 1.00 33.02 404 SER B N 1
ATOM 3686 C CA . SER B 1 155 ? 51.093 23.005 -19.567 1.00 36.24 404 SER B CA 1
ATOM 3687 C C . SER B 1 155 ? 52.469 22.442 -19.908 1.00 39.48 404 SER B C 1
ATOM 3688 O O . SER B 1 155 ? 53.452 23.180 -19.990 1.00 39.56 404 SER B O 1
ATOM 3691 N N . ILE B 1 156 ? 52.536 21.129 -20.102 1.00 37.53 405 ILE B N 1
ATOM 3692 C CA . ILE B 1 156 ? 53.791 20.485 -20.476 1.00 37.89 405 ILE B CA 1
ATOM 3693 C C . ILE B 1 156 ? 54.176 20.899 -21.890 1.00 39.49 405 ILE B C 1
ATOM 3694 O O . ILE B 1 156 ? 55.340 21.164 -22.173 1.00 40.23 405 ILE B O 1
ATOM 3699 N N . LEU B 1 157 ? 53.191 20.954 -22.780 1.00 37.01 406 LEU B N 1
ATOM 3700 C CA . LEU B 1 157 ? 53.424 21.429 -24.142 1.00 35.69 406 LEU B CA 1
ATOM 3701 C C . LEU B 1 157 ? 54.025 22.830 -24.110 1.00 39.65 406 LEU B C 1
ATOM 3702 O O . LEU B 1 157 ? 54.983 23.122 -24.821 1.00 41.45 406 LEU B O 1
ATOM 3707 N N . GLU B 1 158 ? 53.450 23.700 -23.286 1.00 35.73 407 GLU B N 1
ATOM 3708 C CA . GLU B 1 158 ? 53.949 25.071 -23.185 1.00 37.31 407 GLU B CA 1
ATOM 3709 C C . GLU B 1 158 ? 55.387 25.127 -22.691 1.00 39.90 407 GLU B C 1
ATOM 3710 O O . GLU B 1 158 ? 56.175 25.955 -23.151 1.00 41.54 407 GLU B O 1
ATOM 3716 N N . GLU B 1 159 ? 55.734 24.252 -21.752 1.00 41.96 408 GLU B N 1
ATOM 3717 C CA . GLU B 1 159 ? 57.109 24.177 -21.272 1.00 42.09 408 GLU B CA 1
ATOM 3718 C C . GLU B 1 159 ? 58.041 23.818 -22.420 1.00 42.98 408 GLU B C 1
ATOM 3719 O O . GLU B 1 159 ? 59.136 24.377 -22.548 1.00 44.23 408 GLU B O 1
ATOM 3725 N N . VAL B 1 160 ? 57.610 22.871 -23.245 1.00 42.10 409 VAL B N 1
ATOM 3726 C CA . VAL B 1 160 ? 58.419 22.420 -24.373 1.00 45.94 409 VAL B CA 1
ATOM 3727 C C . VAL B 1 160 ? 58.572 23.526 -25.406 1.00 50.07 409 VAL B C 1
ATOM 3728 O O . VAL B 1 160 ? 59.663 23.752 -25.926 1.00 53.02 409 VAL B O 1
ATOM 3732 N N . LYS B 1 161 ? 57.475 24.211 -25.711 1.00 49.11 410 LYS B N 1
ATOM 3733 C CA . LYS B 1 161 ? 57.537 25.346 -26.624 1.00 49.38 410 LYS B CA 1
ATOM 3734 C C . LYS B 1 161 ? 58.570 26.351 -26.127 1.00 51.45 410 LYS B C 1
ATOM 3735 O O . LYS B 1 161 ? 59.377 26.866 -26.904 1.00 54.17 410 LYS B O 1
ATOM 3741 N N . ALA B 1 162 ? 58.539 26.625 -24.826 1.00 47.73 411 ALA B N 1
ATOM 3742 C CA . ALA B 1 162 ? 59.466 27.586 -24.223 1.00 47.93 411 ALA B CA 1
ATOM 3743 C C . ALA B 1 162 ? 60.918 27.145 -24.386 1.00 50.37 411 ALA B C 1
ATOM 3744 O O . ALA B 1 162 ? 61.789 27.965 -24.686 1.00 50.98 411 ALA B O 1
ATOM 3746 N N . GLU B 1 163 ? 61.177 25.857 -24.178 1.00 49.42 412 GLU B N 1
ATOM 3747 C CA . GLU B 1 163 ? 62.512 25.297 -24.379 1.00 52.91 412 GLU B CA 1
ATOM 3748 C C . GLU B 1 163 ? 62.992 25.549 -25.807 1.00 57.90 412 GLU B C 1
ATOM 3749 O O . GLU B 1 163 ? 64.097 26.066 -26.019 1.00 59.03 412 GLU B O 1
ATOM 3755 N N . LEU B 1 164 ? 62.161 25.185 -26.782 1.00 57.88 413 LEU B N 1
ATOM 3756 C CA . LEU B 1 164 ? 62.522 25.348 -28.186 1.00 58.66 413 LEU B CA 1
ATOM 3757 C C . LEU B 1 164 ? 62.769 26.811 -28.556 1.00 63.50 413 LEU B C 1
ATOM 3758 O O . LEU B 1 164 ? 63.668 27.109 -29.340 1.00 64.89 413 LEU B O 1
ATOM 3763 N N . ASP B 1 165 ? 61.980 27.722 -27.990 1.00 63.68 414 ASP B N 1
ATOM 3764 C CA . ASP B 1 165 ? 62.177 29.152 -28.239 1.00 68.88 414 ASP B CA 1
ATOM 3765 C C . ASP B 1 165 ? 63.549 29.630 -27.761 1.00 67.71 414 ASP B C 1
ATOM 3766 O O . ASP B 1 165 ? 64.262 30.335 -28.483 1.00 61.67 414 ASP B O 1
ATOM 3771 N N . ARG B 1 166 ? 63.918 29.248 -26.542 1.00 66.34 415 ARG B N 1
ATOM 3772 C CA . ARG B 1 166 ? 65.224 29.616 -26.009 1.00 66.62 415 ARG B CA 1
ATOM 3773 C C . ARG B 1 166 ? 66.350 28.992 -26.822 1.00 66.69 415 ARG B C 1
ATOM 3774 O O . ARG B 1 166 ? 67.442 29.553 -26.914 1.00 59.34 415 ARG B O 1
ATOM 3782 N N . GLU B 1 167 ? 66.081 27.835 -27.415 1.00 69.04 416 GLU B N 1
ATOM 3783 C CA . GLU B 1 167 ? 67.083 27.137 -28.211 1.00 72.61 416 GLU B CA 1
ATOM 3784 C C . GLU B 1 167 ? 67.072 27.637 -29.651 1.00 72.82 416 GLU B C 1
ATOM 3785 O O . GLU B 1 167 ? 67.903 27.232 -30.466 1.00 74.68 416 GLU B O 1
ATOM 3791 N N . GLY B 1 168 ? 66.132 28.525 -29.956 1.00 67.05 417 GLY B N 1
ATOM 3792 C CA . GLY B 1 168 ? 65.988 29.053 -31.300 1.00 64.64 417 GLY B CA 1
ATOM 3793 C C . GLY B 1 168 ? 65.616 27.984 -32.310 1.00 62.83 417 GLY B C 1
ATOM 3794 O O . GLY B 1 168 ? 65.990 28.068 -33.480 1.00 60.02 417 GLY B O 1
ATOM 3795 N N . VAL B 1 169 ? 64.881 26.972 -31.856 1.00 58.28 418 VAL B N 1
ATOM 3796 C CA . VAL B 1 169 ? 64.434 25.889 -32.728 1.00 56.99 418 VAL B CA 1
ATOM 3797 C C . VAL B 1 169 ? 63.024 26.169 -33.241 1.00 58.56 418 VAL B C 1
ATOM 3798 O O . VAL B 1 169 ? 62.133 26.531 -32.471 1.00 55.74 418 VAL B O 1
ATOM 3802 N N . LYS B 1 170 ? 62.825 25.987 -34.541 1.00 56.39 419 LYS B N 1
ATOM 3803 C CA . LYS B 1 170 ? 61.590 26.398 -35.196 1.00 57.51 419 LYS B CA 1
ATOM 3804 C C . LYS B 1 170 ? 60.434 25.409 -35.029 1.00 52.35 419 LYS B C 1
ATOM 3805 O O . LYS B 1 170 ? 60.617 24.191 -35.107 1.00 53.51 419 LYS B O 1
ATOM 3811 N N . TYR B 1 171 ? 59.242 25.954 -34.807 1.00 49.17 420 TYR B N 1
ATOM 3812 C CA . TYR B 1 171 ? 58.015 25.161 -34.750 1.00 49.03 420 TYR B CA 1
ATOM 3813 C C . TYR B 1 171 ? 56.830 26.048 -35.110 1.00 49.87 420 TYR B C 1
ATOM 3814 O O . TYR B 1 171 ? 56.923 27.274 -35.041 1.00 52.19 420 TYR B O 1
ATOM 3823 N N . ASP B 1 172 ? 55.715 25.427 -35.487 1.00 47.87 421 ASP B N 1
ATOM 3824 C CA . ASP B 1 172 ? 54.516 26.172 -35.857 1.00 48.94 421 ASP B CA 1
ATOM 3825 C C . ASP B 1 172 ? 53.849 26.787 -34.625 1.00 49.35 421 ASP B C 1
ATOM 3826 O O . ASP B 1 172 ? 53.328 26.072 -33.767 1.00 50.11 421 ASP B O 1
ATOM 3831 N N . LYS B 1 173 ? 53.859 28.115 -34.549 1.00 48.16 422 LYS B N 1
ATOM 3832 C CA . LYS B 1 173 ? 53.273 28.830 -33.419 1.00 53.70 422 LYS B CA 1
ATOM 3833 C C . LYS B 1 173 ? 51.754 28.694 -33.377 1.00 46.91 422 LYS B C 1
ATOM 3834 O O . LYS B 1 173 ? 51.130 28.9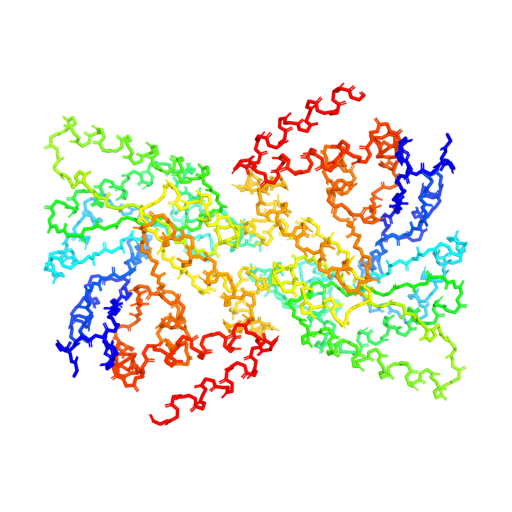07 -32.334 1.00 45.75 422 LYS B O 1
ATOM 3840 N N . GLU B 1 174 ? 51.166 28.355 -34.519 1.00 50.18 423 GLU B N 1
ATOM 3841 C CA . GLU B 1 174 ? 49.715 28.274 -34.646 1.00 53.71 423 GLU B CA 1
ATOM 3842 C C . GLU B 1 174 ? 49.225 26.832 -34.603 1.00 47.15 423 GLU B C 1
ATOM 3843 O O . GLU B 1 174 ? 48.083 26.552 -34.965 1.00 47.27 423 GLU B O 1
ATOM 3849 N N . ILE B 1 175 ? 50.090 25.922 -34.167 1.00 38.79 424 ILE B N 1
ATOM 3850 C CA . ILE B 1 175 ? 49.781 24.496 -34.215 1.00 39.38 424 ILE B CA 1
ATOM 3851 C C . ILE B 1 175 ? 48.482 24.181 -33.468 1.00 41.45 4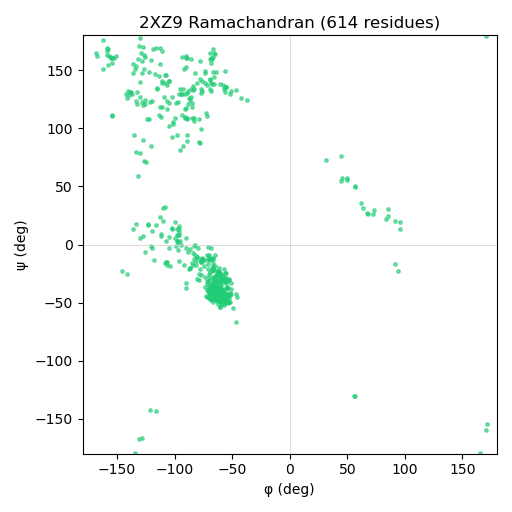24 ILE B C 1
ATOM 3852 O O . ILE B 1 175 ? 48.275 24.632 -32.340 1.00 45.05 424 ILE B O 1
ATOM 3857 N N . LYS B 1 176 ? 47.607 23.426 -34.125 1.00 38.10 425 LYS B N 1
ATOM 3858 C CA . LYS B 1 176 ? 46.307 23.055 -33.573 1.00 37.45 425 LYS B CA 1
ATOM 3859 C C . LYS B 1 176 ? 46.423 21.851 -32.651 1.00 34.86 425 LYS B C 1
ATOM 3860 O O . LYS B 1 176 ? 47.069 20.860 -32.983 1.00 35.90 425 LYS B O 1
ATOM 3866 N N . VAL B 1 177 ? 45.779 21.944 -31.491 1.00 34.15 426 VAL B N 1
ATOM 3867 C CA . VAL B 1 177 ? 45.837 20.896 -30.484 1.00 30.83 426 VAL B CA 1
ATOM 3868 C C . VAL B 1 177 ? 44.416 20.487 -30.125 1.00 30.89 426 VAL B C 1
ATOM 3869 O O . VAL B 1 177 ? 43.627 21.320 -29.689 1.00 32.20 426 VAL B O 1
ATOM 3873 N N . GLY B 1 178 ? 44.094 19.212 -30.315 1.00 28.28 427 GLY B N 1
ATOM 3874 C CA . GLY B 1 178 ? 42.779 18.707 -29.985 1.00 26.79 427 GLY B CA 1
ATOM 3875 C C . GLY B 1 178 ? 42.851 17.442 -29.159 1.00 28.91 427 GLY B C 1
ATOM 3876 O O . GLY B 1 178 ? 43.911 17.087 -28.639 1.00 29.21 427 GLY B O 1
ATOM 3877 N N . ILE B 1 179 ? 41.718 16.765 -29.032 1.00 23.87 428 ILE B N 1
ATOM 3878 C CA . ILE B 1 179 ? 41.667 15.515 -28.301 1.00 21.83 428 ILE B CA 1
ATOM 3879 C C . ILE B 1 179 ? 40.915 14.447 -29.056 1.00 24.03 428 ILE B C 1
ATOM 3880 O O . ILE B 1 179 ? 40.050 14.739 -29.883 1.00 24.80 428 ILE B O 1
ATOM 3885 N N . MET B 1 180 ? 41.269 13.205 -28.757 1.00 23.17 429 MET B N 1
ATOM 3886 C CA . MET B 1 180 ? 40.471 12.059 -29.121 1.00 24.51 429 MET B CA 1
ATOM 3887 C C . MET B 1 180 ? 39.324 12.014 -28.135 1.00 26.68 429 MET B C 1
ATOM 3888 O O . MET B 1 180 ? 39.538 12.125 -26.932 1.00 30.00 429 MET B O 1
ATOM 3893 N N . VAL B 1 181 ? 38.103 11.886 -28.631 1.00 19.85 430 VAL B N 1
ATOM 3894 C CA . VAL B 1 181 ? 36.973 11.653 -27.734 1.00 21.73 430 VAL B CA 1
ATOM 3895 C C . VAL B 1 181 ? 36.649 10.168 -27.738 1.00 26.50 430 VAL B C 1
ATOM 3896 O O . VAL B 1 181 ? 36.151 9.627 -28.729 1.00 25.18 430 VAL B O 1
ATOM 3900 N N . GLU B 1 182 ? 36.948 9.497 -26.630 1.00 21.58 431 GLU B N 1
ATOM 3901 C CA . GLU B 1 182 ? 36.748 8.059 -26.559 1.00 21.42 431 GLU B CA 1
ATOM 3902 C C . GLU B 1 182 ? 36.329 7.597 -25.168 1.00 22.39 431 GLU B C 1
ATOM 3903 O O . GLU B 1 182 ? 35.740 6.538 -25.008 1.00 26.89 431 GLU B O 1
ATOM 3909 N N . ILE B 1 183 ? 36.637 8.392 -24.150 1.00 20.95 432 ILE B N 1
ATOM 3910 C CA . ILE B 1 183 ? 36.115 8.113 -22.813 1.00 17.56 432 ILE B CA 1
ATOM 3911 C C . ILE B 1 183 ? 34.722 8.748 -22.707 1.00 16.94 432 ILE B C 1
ATOM 3912 O O . ILE B 1 183 ? 34.535 9.887 -23.125 1.00 20.58 432 ILE B O 1
ATOM 3917 N N . PRO B 1 184 ? 33.733 8.006 -22.190 1.00 15.77 433 PRO B N 1
ATOM 3918 C CA . PRO B 1 184 ? 32.360 8.536 -22.229 1.00 16.08 433 PRO B CA 1
ATOM 3919 C C . PRO B 1 184 ? 32.212 9.916 -21.580 1.00 19.09 433 PRO B C 1
ATOM 3920 O O . PRO B 1 184 ? 31.487 10.749 -22.115 1.00 17.60 433 PRO B O 1
ATOM 3924 N N . SER B 1 185 ? 32.905 10.162 -20.473 1.00 16.93 434 SER B N 1
ATOM 3925 C CA . SER B 1 185 ? 32.839 11.470 -19.818 1.00 15.21 434 SER B CA 1
ATOM 3926 C C . SER B 1 185 ? 33.238 12.624 -20.732 1.00 20.23 434 SER B C 1
ATOM 3927 O O . SER B 1 185 ? 32.728 13.734 -20.580 1.00 18.95 434 SER B O 1
ATOM 3930 N N . ALA B 1 186 ? 34.159 12.377 -21.664 1.00 18.08 435 ALA B N 1
ATOM 3931 C CA . ALA B 1 186 ? 34.589 13.432 -22.577 1.00 22.24 435 ALA B CA 1
ATOM 3932 C C . ALA B 1 186 ? 33.468 13.778 -23.557 1.00 20.71 435 ALA B C 1
ATOM 3933 O O . ALA B 1 186 ? 33.285 14.936 -23.912 1.00 21.48 435 ALA B O 1
ATOM 3935 N N . ALA B 1 187 ? 32.714 12.775 -23.997 1.00 17.45 436 ALA B N 1
ATOM 3936 C CA . ALA B 1 187 ? 31.584 13.036 -24.881 1.00 18.08 436 ALA B CA 1
ATOM 3937 C C . ALA B 1 187 ? 30.468 13.747 -24.125 1.00 16.88 436 ALA B C 1
ATOM 3938 O O . ALA B 1 187 ? 29.882 14.703 -24.627 1.00 19.49 436 ALA B O 1
ATOM 3940 N N . VAL B 1 188 ? 30.159 13.258 -22.928 1.00 16.83 437 VAL B N 1
ATOM 3941 C CA . VAL B 1 188 ? 29.102 13.853 -22.112 1.00 15.68 437 VAL B CA 1
ATOM 3942 C C . VAL B 1 188 ? 29.408 15.313 -21.745 1.00 16.45 437 VAL B C 1
ATOM 3943 O O . VAL B 1 188 ? 28.498 16.132 -21.629 1.00 22.02 437 VAL B O 1
ATOM 3947 N N . THR B 1 189 ? 30.683 15.631 -21.561 1.00 15.80 438 THR B N 1
ATOM 3948 C CA . THR B 1 189 ? 31.071 17.009 -21.266 1.00 17.27 438 THR B CA 1
ATOM 3949 C C . THR B 1 189 ? 31.790 17.672 -22.441 1.00 22.59 438 THR B C 1
ATOM 3950 O O . THR B 1 189 ? 32.653 18.530 -22.252 1.00 20.52 438 THR B O 1
ATOM 3954 N N . ALA B 1 190 ? 31.423 17.289 -23.661 1.00 20.22 439 ALA B N 1
ATOM 3955 C CA . ALA B 1 190 ? 32.043 17.872 -24.841 1.00 17.99 439 ALA B CA 1
ATOM 3956 C C . ALA B 1 190 ? 31.874 19.396 -24.874 1.00 18.20 439 ALA B C 1
ATOM 3957 O O . ALA B 1 190 ? 32.727 20.099 -25.388 1.00 20.89 439 ALA B O 1
ATOM 3959 N N . ASP B 1 191 ? 30.774 19.897 -24.315 1.00 19.75 440 ASP B N 1
ATOM 3960 C CA . ASP B 1 191 ? 30.555 21.348 -24.268 1.00 21.04 440 ASP B CA 1
ATOM 3961 C C . ASP B 1 191 ? 31.607 22.071 -23.421 1.00 21.86 440 ASP B C 1
ATOM 3962 O O . ASP B 1 191 ? 32.036 23.179 -23.760 1.00 26.49 440 ASP B O 1
ATOM 3967 N N . ILE B 1 192 ? 32.012 21.451 -22.314 1.00 20.31 441 ILE B N 1
ATOM 3968 C CA . ILE B 1 192 ? 33.084 22.003 -21.490 1.00 20.46 441 ILE B CA 1
ATOM 3969 C C . ILE B 1 192 ? 34.415 21.920 -22.238 1.00 22.35 441 ILE B C 1
ATOM 3970 O O . ILE B 1 192 ? 35.164 22.899 -22.323 1.00 24.83 441 ILE B O 1
ATOM 3975 N N . LEU B 1 193 ? 34.700 20.749 -22.803 1.00 22.11 442 LEU B N 1
ATOM 3976 C CA . LEU B 1 193 ? 35.974 20.521 -23.475 1.00 20.92 442 LEU B CA 1
ATOM 3977 C C . LEU B 1 193 ? 36.142 21.390 -24.723 1.00 22.47 442 LEU B C 1
ATOM 3978 O O . LEU B 1 193 ? 37.245 21.820 -25.042 1.00 24.04 442 LEU B O 1
ATOM 3983 N N . ALA B 1 194 ? 35.035 21.662 -25.410 1.00 25.60 443 ALA B N 1
ATOM 3984 C CA . ALA B 1 194 ? 35.079 22.372 -26.685 1.00 25.35 443 ALA B CA 1
ATOM 3985 C C . ALA B 1 194 ? 35.647 23.784 -26.546 1.00 26.94 443 ALA B C 1
ATOM 3986 O O . ALA B 1 194 ? 36.144 24.357 -27.516 1.00 28.78 443 ALA B O 1
ATOM 3988 N N . LYS B 1 195 ? 35.567 24.344 -25.344 1.00 22.56 444 LYS B N 1
ATOM 3989 C CA . LYS B 1 195 ? 36.091 25.691 -25.117 1.00 24.25 444 LYS B CA 1
ATOM 3990 C C . LYS B 1 195 ? 37.611 25.707 -25.009 1.00 27.22 444 LYS B C 1
ATOM 3991 O O . LYS B 1 195 ? 38.242 26.766 -25.103 1.00 29.64 444 LYS B O 1
ATOM 3997 N N . GLU B 1 196 ? 38.200 24.536 -24.814 1.00 26.62 445 GLU B N 1
ATOM 3998 C CA . GLU B 1 196 ? 39.610 24.464 -24.462 1.00 27.31 445 GLU B CA 1
ATOM 3999 C C . GLU B 1 196 ? 40.433 23.543 -25.364 1.00 29.48 445 GLU B C 1
ATOM 4000 O O . GLU B 1 196 ? 41.610 23.307 -25.098 1.00 31.86 445 GLU B O 1
ATOM 4006 N N . VAL B 1 197 ? 39.819 23.046 -26.436 1.00 25.34 446 VAL B N 1
ATOM 4007 C CA . VAL B 1 197 ? 40.558 22.323 -27.473 1.00 27.01 446 VAL B CA 1
ATOM 4008 C C . VAL B 1 197 ? 40.289 22.945 -28.841 1.00 28.61 446 VAL B C 1
ATOM 4009 O O . VAL B 1 197 ? 39.310 23.664 -29.017 1.00 31.41 446 VAL B O 1
ATOM 4013 N N . ASP B 1 198 ? 41.152 22.663 -29.811 1.00 25.54 447 ASP B N 1
ATOM 4014 C CA . ASP B 1 198 ? 40.993 23.239 -31.139 1.00 28.38 447 ASP B CA 1
ATOM 4015 C C . ASP B 1 198 ? 40.096 22.399 -32.042 1.00 30.95 447 ASP B C 1
ATOM 4016 O O . ASP B 1 198 ? 39.541 22.907 -33.014 1.00 30.31 447 ASP B O 1
ATOM 4021 N N . PHE B 1 199 ? 39.947 21.118 -31.713 1.00 27.00 448 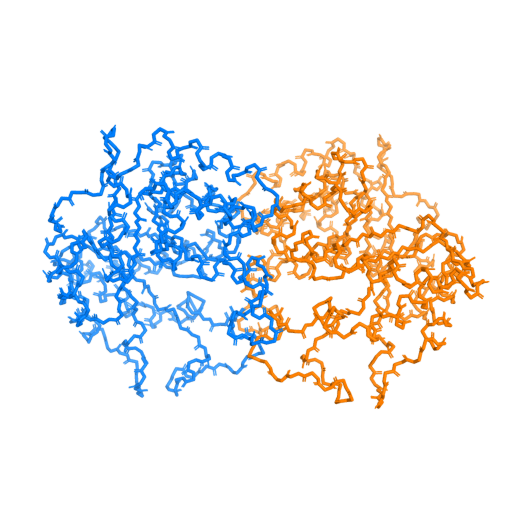PHE B N 1
ATOM 4022 C CA . PHE B 1 199 ? 39.127 20.207 -32.509 1.00 24.51 448 PHE B CA 1
ATOM 4023 C C . PHE B 1 199 ? 38.891 18.914 -31.742 1.00 25.07 448 PHE B C 1
ATOM 4024 O O . PHE B 1 199 ? 39.606 18.622 -30.786 1.00 23.48 448 PHE B O 1
ATOM 4032 N N . PHE B 1 200 ? 37.882 18.148 -32.154 1.00 23.11 449 PHE B N 1
ATOM 4033 C CA . PHE B 1 200 ? 37.667 16.799 -31.629 1.00 20.90 449 PHE B CA 1
ATOM 4034 C C . PHE B 1 200 ? 37.895 15.790 -32.740 1.00 23.45 449 PHE B C 1
ATOM 4035 O O . PHE B 1 200 ? 37.541 16.043 -33.894 1.00 25.56 449 PHE B O 1
ATOM 4043 N N . SER B 1 201 ? 38.441 14.630 -32.390 1.00 23.39 450 SER B N 1
ATOM 4044 C CA . SER B 1 201 ? 38.344 13.471 -33.264 1.00 20.21 450 SER B CA 1
ATOM 4045 C C . SER B 1 201 ? 37.741 12.322 -32.455 1.00 20.10 450 SER B C 1
ATOM 4046 O O . SER B 1 201 ? 38.260 11.952 -31.396 1.00 25.49 450 SER B O 1
ATOM 4049 N N . ILE B 1 202 ? 36.645 11.760 -32.943 1.00 22.51 451 ILE B N 1
ATOM 4050 C CA . ILE B 1 202 ? 35.945 10.742 -32.174 1.00 20.51 451 ILE B CA 1
ATOM 4051 C C . ILE B 1 202 ? 36.550 9.360 -32.407 1.00 21.00 451 ILE B C 1
ATOM 4052 O O . ILE B 1 202 ? 36.602 8.866 -33.538 1.00 21.39 451 ILE B O 1
ATOM 4057 N N . GLY B 1 203 ? 36.999 8.736 -31.320 1.00 20.89 452 GLY B N 1
ATOM 4058 C CA . GLY B 1 203 ? 37.561 7.401 -31.388 1.00 18.85 452 GLY B CA 1
ATOM 4059 C C . GLY B 1 203 ? 36.472 6.399 -31.062 1.00 19.81 452 GLY B C 1
ATOM 4060 O O . GLY B 1 203 ? 36.375 5.922 -29.938 1.00 22.10 452 GLY B O 1
ATOM 4061 N N . THR B 1 204 ? 35.640 6.083 -32.051 1.00 17.67 453 THR B N 1
ATOM 4062 C CA . THR B 1 204 ? 34.452 5.280 -31.782 1.00 18.03 453 THR B CA 1
ATOM 4063 C C . THR B 1 204 ? 34.744 3.846 -31.355 1.00 21.90 453 THR B C 1
ATOM 4064 O O . THR B 1 204 ? 33.891 3.205 -30.739 1.00 19.44 453 THR B O 1
ATOM 4068 N N . ASN B 1 205 ? 35.926 3.326 -31.675 1.00 22.63 454 ASN B N 1
ATOM 4069 C CA . ASN B 1 205 ? 36.231 1.957 -31.262 1.00 22.84 454 ASN B CA 1
ATOM 4070 C C . ASN B 1 205 ? 36.190 1.873 -29.750 1.00 22.74 454 ASN B C 1
ATOM 4071 O O . ASN B 1 205 ? 35.501 1.025 -29.167 1.00 21.57 454 ASN B O 1
ATOM 4076 N N . ASP B 1 206 ? 36.947 2.756 -29.111 1.00 22.22 455 ASP B N 1
ATOM 4077 C CA . ASP B 1 206 ? 37.033 2.734 -27.657 1.00 19.33 455 ASP B CA 1
ATOM 4078 C C . ASP B 1 206 ? 35.839 3.407 -27.005 1.00 20.30 455 ASP B C 1
ATOM 4079 O O . ASP B 1 206 ? 35.448 3.017 -25.917 1.00 19.16 455 ASP B O 1
ATOM 4084 N N . LEU B 1 207 ? 35.239 4.394 -27.671 1.00 17.63 456 LEU B N 1
ATOM 4085 C CA . LEU B 1 207 ? 34.018 4.995 -27.136 1.00 18.69 456 LEU B CA 1
ATOM 4086 C C . LEU B 1 207 ? 32.951 3.911 -27.008 1.00 16.57 456 LEU B C 1
ATOM 4087 O O . LEU B 1 207 ? 32.216 3.851 -26.025 1.00 17.21 456 LEU B O 1
ATOM 4092 N N . THR B 1 208 ? 32.871 3.043 -28.006 1.00 16.59 457 THR B N 1
ATOM 4093 C CA . THR B 1 208 ? 31.872 1.976 -27.974 1.00 17.35 457 THR B CA 1
ATOM 4094 C C . THR B 1 208 ? 32.203 0.976 -26.868 1.00 18.42 457 THR B C 1
ATOM 4095 O O . THR B 1 208 ? 31.332 0.545 -26.114 1.00 16.67 457 THR B O 1
ATOM 4099 N N . GLN B 1 209 ? 33.470 0.607 -26.758 1.00 16.58 458 GLN B N 1
ATOM 4100 C CA . GLN B 1 209 ? 33.855 -0.320 -25.697 1.00 16.88 458 GLN B CA 1
ATOM 4101 C C . GLN B 1 209 ? 33.577 0.240 -24.297 1.00 17.10 458 GLN B C 1
ATOM 4102 O O . GLN B 1 209 ? 33.036 -0.454 -23.433 1.00 16.75 458 GLN B O 1
ATOM 4108 N N . TYR B 1 210 ? 33.955 1.490 -24.057 1.00 17.47 459 TYR B N 1
ATOM 4109 C CA . TYR B 1 210 ? 33.732 2.062 -22.731 1.00 16.35 459 TYR B CA 1
ATOM 4110 C C . TYR B 1 210 ? 32.251 2.319 -22.458 1.00 16.41 459 TYR B C 1
ATOM 4111 O O . TYR B 1 210 ? 31.771 2.079 -21.355 1.00 15.94 459 TYR B O 1
ATOM 4120 N N . THR B 1 211 ? 31.532 2.809 -23.462 1.00 15.79 460 THR B N 1
ATOM 4121 C CA . THR B 1 211 ? 30.131 3.185 -23.259 1.00 16.31 460 THR B CA 1
ATOM 4122 C C . THR B 1 211 ? 29.240 1.973 -22.995 1.00 15.86 460 THR B C 1
ATOM 4123 O O . THR B 1 211 ? 28.289 2.059 -22.216 1.00 16.00 460 THR B O 1
ATOM 4127 N N . LEU B 1 212 ? 29.550 0.855 -23.651 1.00 14.21 461 LEU B N 1
ATOM 4128 C CA . LEU B 1 212 ? 28.803 -0.398 -23.476 1.00 14.64 461 LEU B CA 1
ATOM 4129 C C . LEU B 1 212 ? 29.477 -1.348 -22.467 1.00 17.02 461 LEU B C 1
ATOM 4130 O O . LEU B 1 212 ? 29.006 -2.473 -22.252 1.00 15.28 461 LEU B O 1
ATOM 4135 N N . ALA B 1 213 ? 30.582 -0.892 -21.871 1.00 14.09 462 ALA B N 1
ATOM 4136 C CA . ALA B 1 213 ? 31.375 -1.701 -20.937 1.00 15.74 462 ALA B CA 1
ATOM 4137 C C . ALA B 1 213 ? 31.696 -3.086 -21.500 1.00 15.41 462 ALA B C 1
ATOM 4138 O O . ALA B 1 213 ? 31.403 -4.114 -20.881 1.00 16.44 462 ALA B O 1
ATOM 4140 N N . VAL B 1 214 ? 32.312 -3.111 -22.679 1.00 15.40 463 VAL B N 1
ATOM 4141 C CA . VAL B 1 214 ? 32.621 -4.378 -23.323 1.00 15.43 463 VAL B CA 1
ATOM 4142 C C . VAL B 1 214 ? 33.995 -4.351 -23.956 1.00 19.03 463 VAL B C 1
ATOM 4143 O O . VAL B 1 214 ? 34.334 -3.417 -24.664 1.00 17.94 463 VAL B O 1
ATOM 4147 N N . ASP B 1 215 ? 34.789 -5.383 -23.690 1.00 18.87 464 ASP B N 1
ATOM 4148 C CA . ASP B 1 215 ? 36.060 -5.564 -24.390 1.00 20.83 464 ASP B CA 1
ATOM 4149 C C . ASP B 1 215 ? 35.766 -6.392 -25.636 1.00 23.60 464 ASP B C 1
ATOM 4150 O O . ASP B 1 215 ? 35.474 -7.571 -25.536 1.00 21.66 464 ASP B O 1
ATOM 4155 N N . ARG B 1 216 ? 35.814 -5.783 -26.815 1.00 20.95 465 ARG B N 1
ATOM 4156 C CA . ARG B 1 216 ? 35.387 -6.528 -28.005 1.00 23.57 465 ARG B CA 1
ATOM 4157 C C . ARG B 1 216 ? 36.321 -7.673 -28.389 1.00 27.25 465 ARG B C 1
ATOM 4158 O O . ARG B 1 216 ? 35.968 -8.519 -29.210 1.00 29.84 465 ARG B O 1
ATOM 4166 N N . MET B 1 217 ? 37.504 -7.713 -27.786 1.00 25.65 466 MET B N 1
ATOM 4167 C CA . MET B 1 217 ? 38.434 -8.806 -28.039 1.00 28.02 466 MET B CA 1
ATOM 4168 C C . MET B 1 217 ? 38.135 -10.026 -27.167 1.00 25.99 466 MET B C 1
ATOM 4169 O O . MET B 1 217 ? 38.743 -11.080 -27.337 1.00 27.33 466 MET B O 1
ATOM 4174 N N . ASN B 1 218 ? 37.200 -9.873 -26.232 1.00 21.04 467 ASN B N 1
ATOM 4175 C CA . ASN B 1 218 ? 36.772 -10.965 -25.365 1.00 22.10 467 ASN B CA 1
ATOM 4176 C C . ASN B 1 218 ? 35.721 -11.799 -26.097 1.00 22.29 467 ASN B C 1
ATOM 4177 O O . ASN B 1 218 ? 34.601 -11.336 -26.305 1.00 25.77 467 ASN B O 1
ATOM 4182 N N . GLU B 1 219 ? 36.085 -13.014 -26.503 1.00 24.22 468 GLU B N 1
ATOM 4183 C CA . GLU B 1 219 ? 35.194 -13.827 -27.330 1.00 27.85 468 GLU B CA 1
ATOM 4184 C C . GLU B 1 219 ? 33.863 -14.175 -26.658 1.00 28.42 468 GLU B C 1
ATOM 4185 O O . GLU B 1 219 ? 32.891 -14.478 -27.341 1.00 33.93 468 GLU B O 1
ATOM 4191 N N . HIS B 1 220 ? 33.815 -14.135 -25.331 1.00 23.12 469 HIS B N 1
ATOM 4192 C CA . HIS B 1 220 ? 32.585 -14.475 -24.621 1.00 23.83 469 HIS B CA 1
ATOM 4193 C C . HIS B 1 220 ? 31.549 -13.362 -24.656 1.00 25.72 469 HIS B C 1
ATOM 4194 O O . HIS B 1 220 ? 30.386 -13.597 -24.331 1.00 30.74 469 HIS B O 1
ATOM 4201 N N . VAL B 1 221 ? 31.959 -12.155 -25.042 1.00 20.62 470 VAL B N 1
ATOM 4202 C CA . VAL B 1 221 ? 31.046 -11.014 -25.007 1.00 19.38 470 VAL B CA 1
ATOM 4203 C C . VAL B 1 221 ? 31.134 -10.138 -26.256 1.00 21.64 470 VAL B C 1
ATOM 4204 O O . VAL B 1 221 ? 30.624 -9.026 -26.283 1.00 22.50 470 VAL B O 1
ATOM 4208 N N . LYS B 1 222 ? 31.781 -10.640 -27.297 1.00 26.84 471 LYS B N 1
ATOM 4209 C CA . LYS B 1 222 ? 31.982 -9.827 -28.490 1.00 27.50 471 LYS B CA 1
ATOM 4210 C C . LYS B 1 222 ? 30.671 -9.271 -29.058 1.00 28.18 471 LYS B C 1
ATOM 4211 O O . LYS B 1 222 ? 30.662 -8.199 -29.656 1.00 25.92 471 LYS B O 1
ATOM 4217 N N . GLU B 1 223 ? 29.565 -9.983 -28.858 1.00 25.21 472 GLU B N 1
ATOM 4218 C CA A GLU B 1 223 ? 28.254 -9.554 -29.345 0.50 29.09 472 GLU B CA 1
ATOM 4219 C CA B GLU B 1 223 ? 28.293 -9.500 -29.393 0.50 28.64 472 GLU B CA 1
ATOM 4220 C C . GLU B 1 223 ? 27.703 -8.330 -28.604 1.00 27.81 472 GLU B C 1
ATOM 4221 O O . GLU B 1 223 ? 26.733 -7.711 -29.042 1.00 25.59 472 GLU B O 1
ATOM 4232 N N . TYR B 1 224 ? 28.304 -7.997 -27.467 1.00 18.61 473 TYR B N 1
ATOM 4233 C CA . TYR B 1 224 ? 27.851 -6.827 -26.715 1.00 17.14 473 TYR B CA 1
ATOM 4234 C C . TYR B 1 224 ? 28.461 -5.544 -27.279 1.00 20.55 473 TYR B C 1
ATOM 4235 O O . TYR B 1 224 ? 28.088 -4.434 -26.897 1.00 18.80 473 TYR B O 1
ATOM 4244 N N . TYR B 1 225 ? 29.404 -5.710 -28.199 1.00 20.69 474 TYR B N 1
ATOM 4245 C CA . TYR B 1 225 ? 30.011 -4.581 -28.884 1.00 22.58 474 TYR B CA 1
ATOM 4246 C C . TYR B 1 225 ? 29.115 -4.206 -30.058 1.00 20.30 474 TYR B C 1
ATOM 4247 O O . TYR B 1 225 ? 29.021 -4.948 -31.042 1.00 21.63 474 TYR B O 1
ATOM 4256 N N . GLN B 1 226 ? 28.444 -3.064 -29.935 1.00 19.42 475 GLN B N 1
ATOM 4257 C CA . GLN B 1 226 ? 27.445 -2.652 -30.913 1.00 22.00 475 GLN B CA 1
ATOM 4258 C C . GLN B 1 226 ? 27.591 -1.183 -31.294 1.00 18.44 475 GLN B C 1
ATOM 4259 O O . GLN B 1 226 ? 27.064 -0.300 -30.623 1.00 20.11 475 GLN B O 1
ATOM 4265 N N . PRO B 1 227 ? 28.326 -0.917 -32.385 1.00 22.61 476 PRO B N 1
ATOM 4266 C CA . PRO B 1 227 ? 28.616 0.435 -32.869 1.00 25.48 476 PRO B CA 1
ATOM 4267 C C . PRO B 1 227 ? 27.368 1.261 -33.173 1.00 20.95 476 PRO B C 1
ATOM 4268 O O . PRO B 1 227 ? 27.428 2.490 -33.075 1.00 23.54 476 PRO B O 1
ATOM 4272 N N . PHE B 1 228 ? 26.258 0.612 -33.519 1.00 19.56 477 PHE B N 1
ATOM 4273 C CA . PHE B 1 228 ? 25.026 1.350 -33.818 1.00 22.31 477 PHE B CA 1
ATOM 4274 C C . PHE B 1 228 ? 24.028 1.420 -32.655 1.00 19.04 477 PHE B C 1
ATOM 4275 O O . PHE B 1 228 ? 22.873 1.810 -32.829 1.00 19.61 477 PHE B O 1
ATOM 4283 N N . HIS B 1 229 ? 24.475 1.067 -31.455 1.00 18.18 478 HIS B N 1
ATOM 4284 C CA . HIS B 1 229 ? 23.649 1.271 -30.271 1.00 19.75 478 HIS B CA 1
ATOM 4285 C C . HIS B 1 229 ? 23.255 2.751 -30.211 1.00 17.84 478 HIS B C 1
ATOM 4286 O O . HIS B 1 229 ? 24.079 3.629 -30.451 1.00 16.63 478 HIS B O 1
ATOM 4293 N N . PRO B 1 230 ? 21.980 3.036 -29.915 1.00 16.87 479 PRO B N 1
ATOM 4294 C CA . PRO B 1 230 ? 21.558 4.441 -29.863 1.00 18.80 479 PRO B CA 1
ATOM 4295 C C . PRO B 1 230 ? 22.429 5.326 -28.962 1.00 18.93 479 PRO B C 1
ATOM 4296 O O . PRO B 1 230 ? 22.557 6.516 -29.241 1.00 17.08 479 PRO B O 1
ATOM 4300 N N . ALA B 1 231 ? 23.006 4.775 -27.898 1.00 17.65 480 ALA B N 1
ATOM 4301 C CA . ALA B 1 231 ? 23.851 5.585 -27.021 1.00 14.15 480 ALA B CA 1
ATOM 4302 C C . ALA B 1 231 ? 25.064 6.127 -27.772 1.00 14.81 480 ALA B C 1
ATOM 4303 O O . ALA B 1 231 ? 25.484 7.268 -27.562 1.00 17.11 480 ALA B O 1
ATOM 4305 N N . ILE B 1 232 ? 25.636 5.293 -28.635 1.00 17.56 481 ILE B N 1
ATOM 4306 C CA . ILE B 1 232 ? 26.816 5.715 -29.385 1.00 16.00 481 ILE B CA 1
ATOM 4307 C C . ILE B 1 232 ? 26.429 6.826 -30.370 1.00 16.93 481 ILE B C 1
ATOM 4308 O O . ILE B 1 232 ? 27.125 7.839 -30.480 1.00 16.61 481 ILE B O 1
ATOM 4313 N N . LEU B 1 233 ? 25.318 6.652 -31.085 1.00 17.21 482 LEU B N 1
ATOM 4314 C CA . LEU B 1 233 ? 24.878 7.693 -32.010 1.00 15.45 482 LEU B CA 1
ATOM 4315 C C . LEU B 1 233 ? 24.598 9.005 -31.277 1.00 17.79 482 LEU B C 1
ATOM 4316 O O . LEU B 1 233 ? 24.937 10.083 -31.771 1.00 17.44 482 LEU B O 1
ATOM 4321 N N . ARG B 1 234 ? 23.994 8.917 -30.092 1.00 18.38 483 ARG B N 1
ATOM 4322 C CA . ARG B 1 234 ? 23.683 10.135 -29.334 1.00 17.88 483 ARG B CA 1
ATOM 4323 C C . ARG B 1 234 ? 24.955 10.835 -28.879 1.00 17.89 483 ARG B C 1
ATOM 4324 O O . ARG B 1 234 ? 25.055 12.052 -28.945 1.00 19.01 483 ARG B O 1
ATOM 4332 N N . LEU B 1 235 ? 25.938 10.067 -28.430 1.00 15.84 484 LEU B N 1
ATOM 4333 C CA . LEU B 1 235 ? 27.188 10.689 -28.001 1.00 14.79 484 LEU B CA 1
ATOM 4334 C C . LEU B 1 235 ? 27.933 11.295 -29.182 1.00 19.98 484 LEU B C 1
ATOM 4335 O O . LEU B 1 235 ? 28.564 12.336 -29.049 1.00 18.99 484 LEU B O 1
ATOM 4340 N N . VAL B 1 236 ? 27.860 10.646 -30.336 1.00 17.67 485 VAL B N 1
ATOM 4341 C CA . VAL B 1 236 ? 28.515 11.187 -31.519 1.00 19.72 485 VAL B CA 1
ATOM 4342 C C . VAL B 1 236 ? 27.879 12.525 -31.890 1.00 20.39 485 VAL B C 1
ATOM 4343 O O . VAL B 1 236 ? 28.581 13.507 -32.133 1.00 18.55 485 VAL B O 1
ATOM 4347 N N . LYS B 1 237 ? 26.550 12.565 -31.927 1.00 18.54 486 LYS B N 1
ATOM 4348 C CA . LYS B 1 237 ? 25.854 13.811 -32.220 1.00 19.65 486 LYS B CA 1
ATOM 4349 C C . LYS B 1 237 ? 26.231 14.892 -31.217 1.00 18.84 486 LYS B C 1
ATOM 4350 O O . LYS B 1 237 ? 26.442 16.048 -31.583 1.00 21.26 486 LYS B O 1
ATOM 4356 N N . MET B 1 238 ? 26.301 14.519 -29.945 1.00 21.37 487 MET B N 1
ATOM 4357 C CA . MET B 1 238 ? 26.637 15.482 -28.905 1.00 20.92 487 MET B CA 1
ATOM 4358 C C . MET B 1 238 ? 28.007 16.118 -29.139 1.00 23.63 487 MET B C 1
ATOM 4359 O O . MET B 1 238 ? 28.187 17.322 -28.954 1.00 21.34 487 MET B O 1
ATOM 4364 N N . VAL B 1 239 ? 28.965 15.302 -29.563 1.00 17.63 488 VAL B N 1
ATOM 4365 C CA . VAL B 1 239 ? 30.331 15.759 -29.762 1.00 16.27 488 VAL B CA 1
ATOM 4366 C C . VAL B 1 239 ? 30.393 16.682 -30.977 1.00 18.62 488 VAL B C 1
ATOM 4367 O O . VAL B 1 239 ? 31.007 17.758 -30.934 1.00 20.74 488 VAL B O 1
ATOM 4371 N N . ILE B 1 240 ? 29.754 16.268 -32.064 1.00 16.89 489 ILE B N 1
ATOM 4372 C CA . ILE B 1 240 ? 29.720 17.093 -33.267 1.00 18.27 489 ILE B CA 1
ATOM 4373 C C . ILE B 1 240 ? 29.066 18.440 -32.977 1.00 20.55 489 ILE B C 1
ATOM 4374 O O . ILE B 1 240 ? 29.604 19.486 -33.340 1.00 20.89 489 ILE B O 1
ATOM 4379 N N . ASP B 1 241 ? 27.914 18.419 -32.311 1.00 21.86 490 ASP B N 1
ATOM 4380 C CA . ASP B 1 241 ? 27.213 19.661 -32.011 1.00 23.50 490 ASP B CA 1
ATOM 4381 C C . ASP B 1 241 ? 28.041 20.568 -31.096 1.00 24.13 490 ASP B C 1
ATOM 4382 O O . ASP B 1 241 ? 28.050 21.783 -31.266 1.00 23.75 490 ASP B O 1
ATOM 4387 N N . ALA B 1 242 ? 28.734 19.973 -30.130 1.00 20.91 491 ALA B N 1
ATOM 4388 C CA . ALA B 1 242 ? 29.517 20.754 -29.174 1.00 20.66 491 ALA B CA 1
ATOM 4389 C C . ALA B 1 242 ? 30.664 21.469 -29.888 1.00 22.21 491 ALA B C 1
ATOM 4390 O O . ALA B 1 242 ? 30.950 22.634 -29.607 1.00 24.86 491 ALA B O 1
ATOM 4392 N N . ALA B 1 243 ? 31.318 20.769 -30.812 1.00 22.52 492 ALA B N 1
ATOM 4393 C CA . ALA B 1 243 ? 32.398 21.375 -31.592 1.00 25.54 492 ALA B CA 1
ATOM 4394 C C . ALA B 1 243 ? 31.855 22.556 -32.375 1.00 24.96 492 ALA B C 1
ATOM 4395 O O . ALA B 1 243 ? 32.421 23.658 -32.358 1.00 27.71 492 ALA B O 1
ATOM 4397 N N . HIS B 1 244 ? 30.752 22.317 -33.072 1.00 24.89 493 HIS B N 1
ATOM 4398 C CA . HIS B 1 244 ? 30.180 23.326 -33.953 1.00 24.94 493 HIS B CA 1
ATOM 4399 C C . HIS B 1 244 ? 29.731 24.573 -33.207 1.00 28.26 493 HIS B C 1
ATOM 4400 O O . HIS B 1 244 ? 29.885 25.685 -33.713 1.00 28.81 493 HIS B O 1
ATOM 4407 N N . LYS B 1 245 ? 29.185 24.393 -32.008 1.00 23.70 494 LYS B N 1
ATOM 4408 C CA . LYS B 1 245 ? 28.763 25.537 -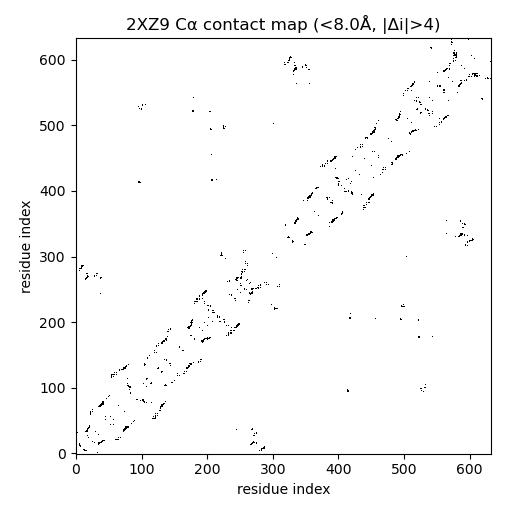31.207 1.00 25.72 494 LYS B CA 1
ATOM 4409 C C . LYS B 1 245 ? 29.940 26.464 -30.913 1.00 31.09 494 LYS B C 1
ATOM 4410 O O . LYS B 1 245 ? 29.765 27.681 -30.804 1.00 30.83 494 LYS B O 1
ATOM 4416 N N . GLU B 1 246 ? 31.139 25.894 -30.805 1.00 26.96 495 GLU B N 1
ATOM 4417 C CA . GLU B 1 246 ? 32.340 26.681 -30.538 1.00 28.66 495 GLU B CA 1
ATOM 4418 C C . GLU B 1 246 ? 33.117 27.029 -31.809 1.00 31.30 495 GLU B C 1
ATOM 4419 O O . GLU B 1 246 ? 34.250 27.509 -31.742 1.00 32.26 495 GLU B O 1
ATOM 4425 N N . GLY B 1 247 ? 32.502 26.779 -32.964 1.00 30.37 496 GLY B N 1
ATOM 4426 C CA . GLY B 1 247 ? 33.079 27.135 -34.248 1.00 28.81 496 GLY B CA 1
ATOM 4427 C C . GLY B 1 247 ? 34.248 26.255 -34.642 1.00 35.62 496 GLY B C 1
ATOM 4428 O O . GLY B 1 247 ? 35.127 26.672 -35.406 1.00 35.48 496 GLY B O 1
ATOM 4429 N N . LYS B 1 248 ? 34.251 25.028 -34.126 1.00 30.49 497 LYS B N 1
ATOM 4430 C CA . LYS B 1 248 ? 35.367 24.111 -34.327 1.00 28.35 497 LYS B CA 1
ATOM 4431 C C . LYS B 1 248 ? 34.928 22.890 -35.114 1.00 27.46 497 LYS B C 1
ATOM 4432 O O . LYS B 1 248 ? 33.732 22.698 -35.325 1.00 28.05 497 LYS B O 1
ATOM 4438 N N . PHE B 1 249 ? 35.879 22.076 -35.568 1.00 29.93 498 PHE B N 1
ATOM 4439 C CA A PHE B 1 249 ? 35.549 20.925 -36.407 0.50 31.85 498 PHE B CA 1
ATOM 4440 C CA B PHE B 1 249 ? 35.517 20.928 -36.394 0.50 30.71 498 PHE B CA 1
ATOM 4441 C C . PHE B 1 249 ? 35.505 19.612 -35.622 1.00 25.71 498 PHE B C 1
ATOM 4442 O O . PHE B 1 249 ? 36.200 19.451 -34.620 1.00 23.67 498 PHE B O 1
ATOM 4457 N N . ALA B 1 250 ? 34.688 18.680 -36.096 1.00 23.09 499 ALA B N 1
ATOM 4458 C CA . ALA B 1 250 ? 34.581 17.363 -35.490 1.00 20.36 499 ALA B CA 1
ATOM 4459 C C . ALA B 1 250 ? 34.980 16.324 -36.531 1.00 23.10 499 ALA B C 1
ATOM 4460 O O . ALA B 1 250 ? 34.419 16.277 -37.627 1.00 24.94 499 ALA B O 1
ATOM 4462 N N . ALA B 1 251 ? 35.967 15.506 -36.187 1.00 22.97 500 ALA B N 1
ATOM 4463 C CA . ALA B 1 251 ? 36.384 14.398 -37.033 1.00 24.18 500 ALA B CA 1
ATOM 4464 C C . ALA B 1 251 ? 36.036 13.078 -36.340 1.00 22.87 500 ALA B C 1
ATOM 4465 O O . ALA B 1 251 ? 35.647 13.064 -35.174 1.00 22.51 500 ALA B O 1
ATOM 4467 N N . MET B 1 252 ? 36.152 11.978 -37.075 1.00 20.81 501 MET B N 1
ATOM 4468 C CA . MET B 1 252 ? 36.002 10.649 -36.492 1.00 19.15 501 MET B CA 1
ATOM 4469 C C . MET B 1 252 ? 37.060 9.759 -37.113 1.00 22.85 501 MET B C 1
ATOM 4470 O O . MET B 1 252 ? 37.186 9.716 -38.333 1.00 24.50 501 MET B O 1
ATOM 4475 N N . CYS B 1 253 ? 37.827 9.056 -36.287 1.00 22.66 502 CYS B N 1
ATOM 4476 C CA . CYS B 1 253 ? 38.866 8.178 -36.812 1.00 21.43 502 CYS B CA 1
ATOM 4477 C C . CYS B 1 253 ? 38.664 6.718 -36.393 1.00 21.24 502 CYS B C 1
ATOM 4478 O O . CYS B 1 253 ? 39.430 5.842 -36.785 1.00 22.06 502 CYS B O 1
ATOM 4481 N N . GLY B 1 254 ? 37.625 6.452 -35.603 1.00 23.07 503 GLY B N 1
ATOM 4482 C CA . GLY B 1 254 ? 37.261 5.079 -35.301 1.00 23.19 503 GLY B CA 1
ATOM 4483 C C . GLY B 1 254 ? 36.776 4.348 -36.548 1.00 24.24 503 GLY B C 1
ATOM 4484 O O . GLY B 1 254 ? 36.453 4.977 -37.556 1.00 26.57 503 GLY B O 1
ATOM 4485 N N . GLU B 1 255 ? 36.718 3.020 -36.479 1.00 21.32 504 GLU B N 1
ATOM 4486 C CA . GLU B 1 255 ? 36.316 2.193 -37.621 1.00 21.51 504 GLU B CA 1
ATOM 4487 C C . GLU B 1 255 ? 34.980 2.607 -38.240 1.00 23.06 504 GLU B C 1
ATOM 4488 O O . GLU B 1 255 ? 34.763 2.434 -39.441 1.00 25.14 504 GLU B O 1
ATOM 4494 N N . MET B 1 256 ? 34.089 3.157 -37.423 1.00 23.52 505 MET B N 1
ATOM 4495 C CA . MET B 1 256 ? 32.776 3.582 -37.909 1.00 22.95 505 MET B CA 1
ATOM 4496 C C . MET B 1 256 ? 32.859 4.540 -39.102 1.00 25.70 505 MET B C 1
ATOM 4497 O O . MET B 1 256 ? 32.047 4.471 -40.016 1.00 23.25 505 MET B O 1
ATOM 4502 N N . ALA B 1 257 ? 33.852 5.425 -39.098 1.00 22.24 506 ALA B N 1
ATOM 4503 C CA . ALA B 1 257 ? 33.987 6.414 -40.171 1.00 22.55 506 ALA B CA 1
ATOM 4504 C C . ALA B 1 257 ? 34.248 5.766 -41.534 1.00 26.52 506 ALA B C 1
ATOM 4505 O O . ALA B 1 257 ? 33.950 6.352 -42.575 1.00 24.87 506 ALA B O 1
ATOM 4507 N N . GLY B 1 258 ? 34.812 4.563 -41.522 1.00 22.87 507 GLY B N 1
ATOM 4508 C CA . GLY B 1 258 ? 35.087 3.844 -42.754 1.00 22.09 507 GLY B CA 1
ATOM 4509 C C . GLY B 1 258 ? 33.995 2.861 -43.132 1.00 29.46 507 GLY B C 1
ATOM 4510 O O . GLY B 1 258 ? 34.125 2.141 -44.120 1.00 28.29 507 GLY B O 1
ATOM 4511 N N . ASP B 1 259 ? 32.920 2.833 -42.345 1.00 25.94 508 ASP B N 1
ATOM 4512 C CA . ASP B 1 259 ? 31.831 1.867 -42.529 1.00 25.14 508 ASP B CA 1
ATOM 4513 C C . ASP B 1 259 ? 30.741 2.428 -43.445 1.00 26.10 508 ASP B C 1
ATOM 4514 O O . ASP B 1 259 ? 30.092 3.415 -43.107 1.00 25.33 508 ASP B O 1
ATOM 4519 N N . PRO B 1 260 ? 30.525 1.803 -44.615 1.00 25.52 509 PRO B N 1
ATOM 4520 C CA . PRO B 1 260 ? 29.525 2.345 -45.543 1.00 27.36 509 PRO B CA 1
ATOM 4521 C C . PRO B 1 260 ? 28.135 2.497 -44.920 1.00 23.84 509 PRO B C 1
ATOM 4522 O O . PRO B 1 260 ? 27.377 3.363 -45.340 1.00 26.20 509 PRO B O 1
ATOM 4526 N N . LEU B 1 261 ? 27.808 1.662 -43.938 1.00 26.87 510 LEU B N 1
ATOM 4527 C CA . LEU B 1 261 ? 26.502 1.736 -43.292 1.00 25.93 510 LEU B CA 1
ATOM 4528 C C . LEU B 1 261 ? 26.350 2.999 -42.454 1.00 27.92 510 LEU B C 1
ATOM 4529 O O . LEU B 1 261 ? 25.242 3.511 -42.288 1.00 27.70 510 LEU B O 1
ATOM 4534 N N . ALA B 1 262 ? 27.465 3.490 -41.912 1.00 22.18 511 ALA B N 1
ATOM 4535 C CA . ALA B 1 262 ? 27.441 4.678 -41.067 1.00 20.62 511 ALA B CA 1
ATOM 4536 C C . ALA B 1 262 ? 27.534 5.981 -41.855 1.00 22.47 511 ALA B C 1
ATOM 4537 O O . ALA B 1 262 ? 27.161 7.041 -41.353 1.00 23.38 511 ALA B O 1
ATOM 4539 N N . ALA B 1 263 ? 28.020 5.904 -43.090 1.00 22.73 512 ALA B N 1
ATOM 4540 C CA . ALA B 1 263 ? 28.355 7.113 -43.848 1.00 24.06 512 ALA B CA 1
ATOM 4541 C C . ALA B 1 263 ? 27.239 8.162 -43.916 1.00 23.92 512 ALA B C 1
ATOM 4542 O O . ALA B 1 263 ? 27.478 9.346 -43.664 1.00 23.48 512 ALA B O 1
ATOM 4544 N N . VAL B 1 264 ? 26.032 7.733 -44.279 1.00 21.40 513 VAL B N 1
ATOM 4545 C CA . VAL B 1 264 ? 24.920 8.659 -44.453 1.00 26.25 513 VAL B CA 1
ATOM 4546 C C . VAL B 1 264 ? 24.485 9.253 -43.116 1.00 25.52 513 VAL B C 1
ATOM 4547 O O . VAL B 1 264 ? 24.140 10.432 -43.038 1.00 24.38 513 VAL B O 1
ATOM 4551 N N . ILE B 1 265 ? 24.516 8.449 -42.057 1.00 21.64 514 ILE B N 1
ATOM 4552 C CA . ILE B 1 265 ? 24.211 8.993 -40.736 1.00 20.50 514 ILE B CA 1
ATOM 4553 C C . ILE B 1 265 ? 25.237 10.049 -40.341 1.00 22.54 514 ILE B C 1
ATOM 4554 O O . ILE B 1 265 ? 24.870 11.133 -39.912 1.00 21.68 514 ILE B O 1
ATOM 4559 N N . LEU B 1 266 ? 26.519 9.731 -40.492 1.00 21.38 515 LEU B N 1
ATOM 4560 C CA . LEU B 1 266 ? 27.568 10.664 -40.101 1.00 23.00 515 LEU B CA 1
ATOM 4561 C C . LEU B 1 266 ? 27.482 11.947 -40.914 1.00 22.53 515 LEU B C 1
ATOM 4562 O O . LEU B 1 266 ? 27.640 13.038 -40.377 1.00 22.51 515 LEU B O 1
ATOM 4567 N N . LEU B 1 267 ? 27.240 11.802 -42.212 1.00 23.94 516 LEU B N 1
ATOM 4568 C CA . LEU B 1 267 ? 27.037 12.946 -43.089 1.00 23.19 516 LEU B CA 1
ATOM 4569 C C . LEU B 1 267 ? 25.888 13.819 -42.574 1.00 21.90 516 LEU B C 1
ATOM 4570 O O . LEU B 1 267 ? 26.040 15.030 -42.415 1.00 22.45 516 LEU B O 1
ATOM 4575 N N . GLY B 1 268 ? 24.752 13.184 -42.299 1.00 23.97 517 GLY B N 1
ATOM 4576 C CA . GLY B 1 268 ? 23.560 13.890 -41.872 1.00 23.03 517 GLY B CA 1
ATOM 4577 C C . GLY B 1 268 ? 23.716 14.559 -40.517 1.00 26.77 517 GLY B C 1
ATOM 4578 O O . GLY B 1 268 ? 23.090 15.586 -40.260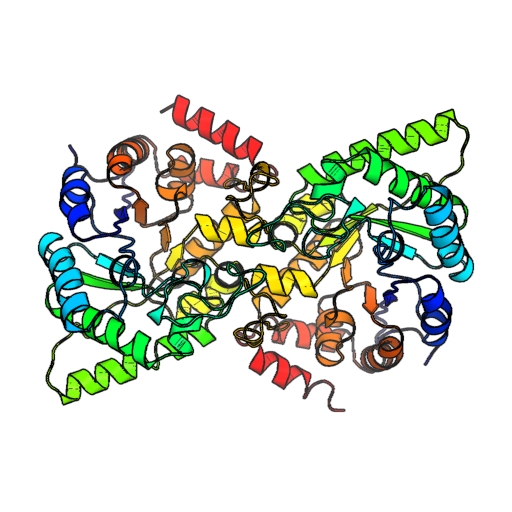 1.00 27.15 517 GLY B O 1
ATOM 4579 N N . LEU B 1 269 ? 24.556 13.992 -39.654 1.00 21.11 518 LEU B N 1
ATOM 4580 C CA . LEU B 1 269 ? 24.854 14.605 -38.361 1.00 21.08 518 LEU B CA 1
ATOM 4581 C C . LEU B 1 269 ? 25.790 15.804 -38.471 1.00 22.05 518 LEU B C 1
ATOM 4582 O O . LEU B 1 269 ? 25.950 16.551 -37.513 1.00 25.76 518 LEU B O 1
ATOM 4587 N N . GLY B 1 270 ? 26.409 15.981 -39.632 1.00 24.14 519 GLY B N 1
ATOM 4588 C CA . GLY B 1 270 ? 27.306 17.105 -39.844 1.00 24.01 519 GLY B CA 1
ATOM 4589 C C . GLY B 1 270 ? 28.767 16.839 -39.519 1.00 25.24 519 GLY B C 1
ATOM 4590 O O . GLY B 1 270 ? 29.538 17.778 -39.298 1.00 23.96 519 GLY B O 1
ATOM 4591 N N . LEU B 1 271 ? 29.164 15.567 -39.485 1.00 20.35 520 LEU B N 1
ATOM 4592 C CA . LEU B 1 271 ? 30.573 15.242 -39.278 1.00 20.83 520 LEU B CA 1
ATOM 4593 C C . LEU B 1 271 ? 31.416 15.962 -40.332 1.00 20.96 520 LEU B C 1
ATOM 4594 O O . LEU B 1 271 ? 31.059 15.963 -41.508 1.00 22.97 520 LEU B O 1
ATOM 4599 N N . ASP B 1 272 ? 32.533 16.564 -39.909 1.00 22.49 521 ASP B N 1
ATOM 4600 C CA . ASP B 1 272 ? 33.379 17.350 -40.821 1.00 25.26 521 ASP B CA 1
ATOM 4601 C C . ASP B 1 272 ? 34.461 16.535 -41.510 1.00 26.01 521 ASP B C 1
ATOM 4602 O O . ASP B 1 272 ? 34.794 16.782 -42.678 1.00 25.65 521 ASP B O 1
ATOM 4607 N N . GLU B 1 273 ? 35.028 15.582 -40.776 1.00 22.94 522 GLU B N 1
ATOM 4608 C CA . GLU B 1 273 ? 36.135 14.787 -41.288 1.00 22.06 522 GLU B CA 1
ATOM 4609 C C . GLU B 1 273 ? 35.996 13.309 -40.929 1.00 21.03 522 GLU B C 1
ATOM 4610 O O . GLU B 1 273 ? 35.734 12.961 -39.774 1.00 23.94 522 GLU B O 1
ATOM 4616 N N . PHE B 1 274 ? 36.163 12.458 -41.941 1.00 23.17 523 PHE B N 1
ATOM 4617 C CA . PHE B 1 274 ? 36.095 11.011 -41.795 1.00 24.17 523 PHE B CA 1
ATOM 4618 C C . PHE B 1 274 ? 37.511 10.489 -42.017 1.00 27.08 523 PHE B C 1
ATOM 4619 O O . PHE B 1 274 ? 38.058 10.655 -43.110 1.00 25.23 523 PHE B O 1
ATOM 4627 N N . SER B 1 275 ? 38.103 9.846 -41.016 1.00 22.49 524 SER B N 1
ATOM 4628 C CA . SER B 1 275 ? 39.455 9.302 -41.173 1.00 23.35 524 SER B CA 1
ATOM 4629 C C . SER B 1 275 ? 39.402 7.778 -41.082 1.00 26.27 524 SER B C 1
ATOM 4630 O O . SER B 1 275 ? 38.751 7.224 -40.193 1.00 22.86 524 SER B O 1
ATOM 4633 N N . MET B 1 276 ? 40.079 7.096 -42.001 1.00 22.49 525 MET B N 1
ATOM 4634 C CA . MET B 1 276 ? 39.879 5.661 -42.153 1.00 23.39 525 MET B CA 1
ATOM 4635 C C . MET B 1 276 ? 41.043 4.976 -42.850 1.00 23.48 525 MET B C 1
ATOM 4636 O O . MET B 1 276 ? 41.897 5.631 -43.442 1.00 28.24 525 MET B O 1
ATOM 4641 N N . SER B 1 277 ? 41.066 3.649 -42.772 1.00 25.88 526 SER B N 1
ATOM 4642 C CA . SER B 1 277 ? 41.968 2.844 -43.596 1.00 28.82 526 SER B CA 1
ATOM 4643 C C . SER B 1 277 ? 41.872 3.351 -45.024 1.00 28.71 526 SER B C 1
ATOM 4644 O O . SER B 1 277 ? 40.778 3.555 -45.542 1.00 29.64 526 SER B O 1
ATOM 4647 N N . ALA B 1 278 ? 43.019 3.557 -45.663 1.00 29.33 527 ALA B N 1
ATOM 4648 C CA . ALA B 1 278 ? 43.051 4.201 -46.971 1.00 31.84 527 ALA B CA 1
ATOM 4649 C C . ALA B 1 278 ? 42.093 3.578 -47.993 1.00 30.06 527 ALA B C 1
ATOM 4650 O O . ALA B 1 278 ? 41.417 4.294 -48.741 1.00 29.28 527 ALA B O 1
ATOM 4652 N N . THR B 1 279 ? 42.037 2.253 -48.029 1.00 30.00 528 THR B N 1
ATOM 4653 C CA . THR B 1 279 ? 41.280 1.577 -49.077 1.00 31.79 528 THR B CA 1
ATOM 4654 C C . THR B 1 279 ? 39.772 1.741 -48.922 1.00 33.52 528 THR B C 1
ATOM 4655 O O . THR B 1 279 ? 39.015 1.404 -49.831 1.00 32.58 528 THR B O 1
ATOM 4659 N N . SER B 1 280 ? 39.338 2.255 -47.773 1.00 32.09 529 SER B N 1
ATOM 4660 C CA . SER B 1 280 ? 37.913 2.503 -47.547 1.00 30.85 529 SER B CA 1
ATOM 4661 C C . SER B 1 280 ? 37.468 3.844 -48.118 1.00 30.99 529 SER B C 1
ATOM 4662 O O . SER B 1 280 ? 36.275 4.083 -48.300 1.00 30.33 529 SER B O 1
ATOM 4665 N N . ILE B 1 281 ? 38.425 4.719 -48.396 1.00 29.74 530 ILE B N 1
ATOM 4666 C CA . ILE B 1 281 ? 38.092 6.069 -48.840 1.00 28.27 530 ILE B CA 1
ATOM 4667 C C . ILE B 1 281 ? 37.204 6.136 -50.095 1.00 28.75 530 ILE B C 1
ATOM 4668 O O . ILE B 1 281 ? 36.202 6.852 -50.094 1.00 30.60 530 ILE B O 1
ATOM 4673 N N . PRO B 1 282 ? 37.556 5.390 -51.161 1.00 32.59 531 PRO B N 1
ATOM 4674 C CA . PRO B 1 282 ? 36.762 5.479 -52.396 1.00 34.65 531 PRO B CA 1
ATOM 4675 C C . PRO B 1 282 ? 35.291 5.117 -52.208 1.00 33.60 531 PRO B C 1
ATOM 4676 O O . PRO B 1 282 ? 34.421 5.794 -52.750 1.00 31.71 531 PRO B O 1
ATOM 4680 N N . GLU B 1 283 ? 35.019 4.062 -51.451 1.00 32.43 532 GLU B N 1
ATOM 4681 C CA . GLU B 1 283 ? 33.647 3.639 -51.201 1.00 35.14 532 GLU B CA 1
ATOM 4682 C C . GLU B 1 283 ? 32.855 4.692 -50.429 1.00 29.61 532 GLU B C 1
ATOM 4683 O O . GLU B 1 283 ? 31.710 4.988 -50.771 1.00 33.63 532 GLU B O 1
ATOM 4689 N N . ILE B 1 284 ? 33.459 5.262 -49.389 1.00 27.86 533 ILE B N 1
ATOM 4690 C CA . ILE B 1 284 ? 32.787 6.316 -48.628 1.00 25.57 533 ILE B CA 1
ATOM 4691 C C . ILE B 1 284 ? 32.520 7.545 -49.511 1.00 29.69 533 ILE B C 1
ATOM 4692 O O . ILE B 1 284 ? 31.440 8.132 -49.465 1.00 28.86 533 ILE B O 1
ATOM 4697 N N . LYS B 1 285 ? 33.503 7.921 -50.324 1.00 27.88 534 LYS B N 1
ATOM 4698 C CA . LYS B 1 285 ? 33.354 9.053 -51.230 1.00 29.05 534 LYS B CA 1
ATOM 4699 C C . LYS B 1 285 ? 32.186 8.834 -52.176 1.00 27.59 534 LYS B C 1
ATOM 4700 O O . LYS B 1 285 ? 31.395 9.742 -52.428 1.00 27.84 534 LYS B O 1
ATOM 4706 N N . ASN B 1 286 ? 32.082 7.617 -52.691 1.00 30.40 535 ASN B N 1
ATOM 4707 C CA . ASN B 1 286 ? 31.018 7.271 -53.621 1.00 31.08 535 ASN B CA 1
ATOM 4708 C C . ASN B 1 286 ? 29.637 7.439 -52.993 1.00 30.91 535 ASN B C 1
ATOM 4709 O O . ASN B 1 286 ? 28.715 7.953 -53.624 1.00 34.29 535 ASN B O 1
ATOM 4714 N N . ILE B 1 287 ? 29.506 7.013 -51.745 1.00 29.80 536 ILE B N 1
ATOM 4715 C CA . ILE B 1 287 ? 28.249 7.167 -51.023 1.00 29.03 536 ILE B CA 1
ATOM 4716 C C . ILE B 1 287 ? 27.880 8.637 -50.849 1.00 28.84 536 ILE B C 1
ATOM 4717 O O . ILE B 1 287 ? 26.772 9.041 -51.183 1.00 26.95 536 ILE B O 1
ATOM 4722 N N . ILE B 1 288 ? 28.815 9.434 -50.339 1.00 24.86 537 ILE B N 1
ATOM 4723 C CA . ILE B 1 288 ? 28.590 10.864 -50.165 1.00 26.86 537 ILE B CA 1
ATOM 4724 C C . ILE B 1 288 ? 28.200 11.560 -51.474 1.00 30.70 537 ILE B C 1
ATOM 4725 O O . ILE B 1 288 ? 27.293 12.384 -51.496 1.00 29.63 537 ILE B O 1
ATOM 4730 N N . ARG B 1 289 ? 28.869 11.218 -52.568 1.00 26.68 538 ARG B N 1
ATOM 4731 C CA . ARG B 1 289 ? 28.582 11.872 -53.846 1.00 24.17 538 ARG B CA 1
ATOM 4732 C C . ARG B 1 289 ? 27.224 11.475 -54.422 1.00 31.84 538 ARG B C 1
ATOM 4733 O O . ARG B 1 289 ? 26.731 12.119 -55.347 1.00 31.91 538 ARG B O 1
ATOM 4741 N N . ASN B 1 290 ? 26.615 10.428 -53.874 1.00 28.83 539 ASN B N 1
ATOM 4742 C CA . ASN B 1 290 ? 25.355 9.927 -54.421 1.00 30.06 539 ASN B CA 1
ATOM 4743 C C . ASN B 1 290 ? 24.153 10.021 -53.486 1.00 35.87 539 ASN B C 1
ATOM 4744 O O . ASN B 1 290 ? 23.139 9.358 -53.703 1.00 38.66 539 ASN B O 1
ATOM 4749 N N . VAL B 1 291 ? 24.273 10.838 -52.445 1.00 29.80 540 VAL B N 1
ATOM 4750 C CA A VAL B 1 291 ? 23.151 11.074 -51.548 0.54 30.02 540 VAL B CA 1
ATOM 4751 C CA B VAL B 1 291 ? 23.176 11.067 -51.508 0.46 29.80 540 VAL B CA 1
ATOM 4752 C C . VAL B 1 291 ? 23.023 12.564 -51.246 1.00 29.29 540 VAL B C 1
ATOM 4753 O O . VAL B 1 291 ? 24.013 13.253 -51.004 1.00 32.88 540 VAL B O 1
ATOM 4760 N N . GLU B 1 292 ? 21.791 13.063 -51.290 1.00 30.40 541 GLU B N 1
ATOM 4761 C CA . GLU B 1 292 ? 21.534 14.463 -50.981 1.00 35.63 541 GLU B CA 1
ATOM 4762 C C . GLU B 1 292 ? 21.775 14.716 -49.497 1.00 32.94 541 GLU B C 1
ATOM 4763 O O . GLU B 1 292 ? 21.385 13.915 -48.652 1.00 30.24 541 GLU B O 1
ATOM 4769 N N . TYR B 1 293 ? 22.400 15.844 -49.181 1.00 26.10 542 TYR B N 1
ATOM 4770 C CA . TYR B 1 293 ? 22.605 16.224 -47.787 1.00 27.73 542 TYR B CA 1
ATOM 4771 C C . TYR B 1 293 ? 21.264 16.348 -47.065 1.00 27.92 542 TYR B C 1
ATOM 4772 O O . TYR B 1 293 ? 21.124 15.899 -45.921 1.00 28.69 542 TYR B O 1
ATOM 4781 N N . GLU B 1 294 ? 20.277 16.946 -47.731 1.00 30.80 543 GLU B N 1
ATOM 4782 C CA . GLU B 1 294 ? 18.960 17.098 -47.119 1.00 31.66 543 GLU B CA 1
ATOM 4783 C C . GLU B 1 294 ? 18.383 15.738 -46.743 1.00 33.19 543 GLU B C 1
ATOM 4784 O O . GLU B 1 294 ? 17.776 15.583 -45.685 1.00 29.12 543 GLU B O 1
ATOM 4790 N N . LYS B 1 295 ? 18.588 14.755 -47.612 1.00 32.41 544 LYS B N 1
ATOM 4791 C CA . LYS B 1 295 ? 18.139 13.394 -47.358 1.00 32.83 544 LYS B CA 1
ATOM 4792 C C . LYS B 1 295 ? 18.943 12.750 -46.227 1.00 29.78 544 LYS B C 1
ATOM 4793 O O . LYS B 1 295 ? 18.385 12.060 -45.366 1.00 29.29 544 LYS B O 1
ATOM 4799 N N . ALA B 1 296 ? 20.251 12.978 -46.224 1.00 27.51 545 ALA B N 1
ATOM 4800 C CA . ALA B 1 296 ? 21.095 12.435 -45.161 1.00 24.69 545 ALA B CA 1
ATOM 4801 C C . ALA B 1 296 ? 20.660 12.970 -43.800 1.00 23.86 545 ALA B C 1
ATOM 4802 O O . ALA B 1 296 ? 20.682 12.246 -42.802 1.00 23.30 545 ALA B O 1
ATOM 4804 N N . LYS B 1 297 ? 20.269 14.240 -43.755 1.00 24.84 546 LYS B N 1
ATOM 4805 C CA . LYS B 1 297 ? 19.812 14.830 -42.502 1.00 26.64 546 LYS B CA 1
ATOM 4806 C C . LYS B 1 297 ? 18.534 14.159 -41.996 1.00 23.53 546 LYS B C 1
ATOM 4807 O O . LYS B 1 297 ? 18.402 13.917 -40.797 1.00 27.42 546 LYS B O 1
ATOM 4813 N N . GLU B 1 298 ? 17.605 13.857 -42.905 1.00 26.13 547 GLU B N 1
ATOM 4814 C CA . GLU B 1 298 ? 16.377 13.143 -42.539 1.00 26.98 547 GLU B CA 1
ATOM 4815 C C . GLU B 1 298 ? 16.669 11.731 -42.044 1.00 29.79 547 GLU B C 1
ATOM 4816 O O . GLU B 1 298 ? 16.103 11.283 -41.045 1.00 29.76 547 GLU B O 1
ATOM 4822 N N . ILE B 1 299 ? 17.546 11.029 -42.757 1.00 27.57 548 ILE B N 1
ATOM 4823 C CA . ILE B 1 299 ? 17.943 9.677 -42.382 1.00 25.81 548 ILE B CA 1
ATOM 4824 C C . ILE B 1 299 ? 18.639 9.648 -41.024 1.00 25.60 548 ILE B C 1
ATOM 4825 O O . ILE B 1 299 ? 18.376 8.764 -40.206 1.00 26.97 548 ILE B O 1
ATOM 4830 N N . ALA B 1 300 ? 19.518 10.618 -40.788 1.00 25.28 549 ALA B N 1
ATOM 4831 C CA . ALA B 1 300 ? 20.198 10.745 -39.500 1.00 24.50 549 ALA B CA 1
ATOM 4832 C C . ALA B 1 300 ? 19.176 10.955 -38.388 1.00 28.96 549 ALA B C 1
ATOM 4833 O O . ALA B 1 300 ? 19.240 10.318 -37.335 1.00 26.13 549 ALA B O 1
ATOM 4835 N N . GLU B 1 301 ? 18.220 11.843 -38.635 1.00 28.59 550 GLU B N 1
ATOM 4836 C CA . GLU B 1 301 ? 17.163 12.102 -37.664 1.00 27.00 550 GLU B CA 1
ATOM 4837 C C . GLU B 1 301 ? 16.361 10.838 -37.366 1.00 26.84 550 GLU B C 1
ATOM 4838 O O . GLU B 1 301 ? 16.059 10.554 -36.207 1.00 27.78 550 GLU B O 1
ATOM 4844 N N . LYS B 1 302 ? 16.017 10.084 -38.411 1.00 29.25 551 LYS B N 1
ATOM 4845 C CA . LYS B 1 302 ? 15.296 8.826 -38.239 1.00 28.60 551 LYS B CA 1
ATOM 4846 C C . LYS B 1 302 ? 16.095 7.861 -37.369 1.00 29.08 551 LYS B C 1
ATOM 4847 O O . LYS B 1 302 ? 15.550 7.236 -36.456 1.00 29.93 551 LYS B O 1
ATOM 4853 N N . ALA B 1 303 ? 17.384 7.737 -37.668 1.00 26.97 552 ALA B N 1
ATOM 4854 C CA . ALA B 1 303 ? 18.254 6.827 -36.928 1.00 25.09 552 ALA B CA 1
ATOM 4855 C C . ALA B 1 303 ? 18.311 7.214 -35.461 1.00 23.77 552 ALA B C 1
ATOM 4856 O O . ALA B 1 303 ? 18.268 6.352 -34.574 1.00 23.54 552 ALA B O 1
ATOM 4858 N N . LEU B 1 304 ? 18.402 8.513 -35.204 1.00 23.76 553 LEU B N 1
ATOM 4859 C CA A LEU B 1 304 ? 18.491 9.021 -33.838 0.50 24.86 553 LEU B CA 1
ATOM 4860 C CA B LEU B 1 304 ? 18.501 9.000 -33.835 0.50 24.76 553 LEU B CA 1
ATOM 4861 C C . LEU B 1 304 ? 17.161 8.905 -33.100 1.00 27.73 553 LEU B C 1
ATOM 4862 O O . LEU B 1 304 ? 17.088 9.143 -31.896 1.00 30.39 553 LEU B O 1
ATOM 4871 N N . ASN B 1 305 ? 16.105 8.543 -33.826 1.00 25.03 554 ASN B N 1
ATOM 4872 C CA . ASN B 1 305 ? 14.799 8.318 -33.209 1.00 28.68 554 ASN B CA 1
ATOM 4873 C C . ASN B 1 305 ? 14.486 6.842 -32.955 1.00 28.35 554 ASN B C 1
ATOM 4874 O O . ASN B 1 305 ? 13.429 6.512 -32.424 1.00 29.73 554 ASN B O 1
ATOM 4879 N N . MET B 1 306 ? 15.407 5.959 -33.335 1.00 25.34 555 MET B N 1
ATOM 4880 C CA . MET B 1 306 ? 15.198 4.518 -33.192 1.00 23.74 555 MET B CA 1
ATOM 4881 C C . MET B 1 306 ? 15.762 3.988 -31.879 1.00 22.54 555 MET B C 1
ATOM 4882 O O . MET B 1 306 ? 16.593 4.641 -31.256 1.00 28.52 555 MET B O 1
ATOM 4887 N N . SER B 1 307 ? 15.307 2.807 -31.469 1.00 25.32 556 SER B N 1
ATOM 4888 C CA . SER B 1 307 ? 15.646 2.257 -30.154 1.00 24.13 556 SER B CA 1
ATOM 4889 C C . SER B 1 307 ? 16.612 1.069 -30.182 1.00 25.34 556 SER B C 1
ATOM 4890 O O . SER B 1 307 ? 17.187 0.717 -29.151 1.00 23.63 556 SER B O 1
ATOM 4893 N N . GLU B 1 308 ? 16.795 0.458 -31.353 1.00 24.97 557 GLU B N 1
ATOM 4894 C CA . GLU B 1 308 ? 17.548 -0.793 -31.457 1.00 23.18 557 GLU B CA 1
ATOM 4895 C C . GLU B 1 308 ? 18.621 -0.748 -32.552 1.00 22.71 557 GLU B C 1
ATOM 4896 O O . GLU B 1 308 ? 18.332 -0.443 -33.709 1.00 24.77 557 GLU B O 1
ATOM 4902 N N . ALA B 1 309 ? 19.856 -1.074 -32.185 1.00 21.67 558 ALA B N 1
ATOM 4903 C CA . ALA B 1 309 ? 20.957 -1.097 -33.146 1.00 23.77 558 ALA B CA 1
ATOM 4904 C C . ALA B 1 309 ? 20.627 -1.946 -34.374 1.00 25.16 558 ALA B C 1
ATOM 4905 O O . ALA B 1 309 ? 20.925 -1.551 -35.498 1.00 25.33 558 ALA B O 1
ATOM 4907 N N . ARG B 1 310 ? 20.022 -3.109 -34.146 1.00 25.88 559 ARG B N 1
ATOM 4908 C CA . ARG B 1 310 ? 19.689 -4.040 -35.222 1.00 31.33 559 ARG B CA 1
ATOM 4909 C C . ARG B 1 310 ? 18.765 -3.388 -36.249 1.00 29.37 559 ARG B C 1
ATOM 4910 O O . ARG B 1 310 ? 18.909 -3.597 -37.460 1.00 31.11 559 ARG B O 1
ATOM 4918 N N . GLU B 1 311 ? 17.818 -2.585 -35.773 1.00 26.12 560 GLU B N 1
ATOM 4919 C CA . GLU B 1 311 ? 16.883 -1.926 -36.677 1.00 33.04 560 GLU B CA 1
ATOM 4920 C C . GLU B 1 311 ? 17.565 -0.789 -37.433 1.00 30.68 560 GLU B C 1
ATOM 4921 O O . GLU B 1 311 ? 17.281 -0.552 -38.604 1.00 27.56 560 GLU B O 1
ATOM 4927 N N . ILE B 1 312 ? 18.464 -0.085 -36.757 1.00 26.94 561 ILE B N 1
ATOM 4928 C CA . ILE B 1 312 ? 19.232 0.975 -37.409 1.00 25.78 561 ILE B CA 1
ATOM 4929 C C . ILE B 1 312 ? 20.092 0.394 -38.529 1.00 25.12 561 ILE B C 1
ATOM 4930 O O . ILE B 1 312 ? 20.150 0.942 -39.627 1.00 25.53 561 ILE B O 1
ATOM 4935 N N . GLU B 1 313 ? 20.759 -0.721 -38.245 1.00 26.74 562 GLU B N 1
ATOM 4936 C CA . GLU B 1 313 ? 21.572 -1.396 -39.246 1.00 26.35 562 GLU B CA 1
ATOM 4937 C C . GLU B 1 313 ? 20.730 -1.851 -40.435 1.00 25.79 562 GLU B C 1
ATOM 4938 O O . GLU B 1 313 ? 21.159 -1.724 -41.584 1.00 28.39 562 GLU B O 1
ATOM 4944 N N . LYS B 1 314 ? 19.531 -2.361 -40.162 1.00 26.23 563 LYS B N 1
ATOM 4945 C CA . LYS B 1 314 ? 18.636 -2.801 -41.229 1.00 31.39 563 LYS B CA 1
ATOM 4946 C C . LYS B 1 314 ? 18.285 -1.639 -42.146 1.00 30.28 563 LYS B C 1
ATOM 4947 O O . LYS B 1 314 ? 18.312 -1.764 -43.373 1.00 33.94 563 LYS B O 1
ATOM 4953 N N . MET B 1 315 ? 17.939 -0.513 -41.538 1.00 28.91 564 MET B N 1
ATOM 4954 C CA . MET B 1 315 ? 17.577 0.680 -42.283 1.00 29.55 564 MET B CA 1
ATOM 4955 C C . MET B 1 315 ? 18.724 1.146 -43.160 1.00 29.46 564 MET B C 1
ATOM 4956 O O . MET B 1 315 ? 18.531 1.464 -44.332 1.00 33.99 564 MET B O 1
ATOM 4961 N N . MET B 1 316 ? 19.921 1.190 -42.589 1.00 22.51 565 MET B N 1
ATOM 4962 C CA . MET B 1 316 ? 21.070 1.702 -43.317 1.00 24.84 565 MET B CA 1
ATOM 4963 C C . MET B 1 316 ? 21.455 0.789 -44.473 1.00 31.66 565 MET B C 1
ATOM 4964 O O . MET B 1 316 ? 21.907 1.255 -45.516 1.00 33.64 565 MET B O 1
ATOM 4969 N N . LYS B 1 317 ? 21.275 -0.515 -44.296 1.00 34.61 566 LYS B N 1
ATOM 4970 C CA . LYS B 1 317 ? 21.540 -1.432 -45.393 1.00 35.86 566 LYS B CA 1
ATOM 4971 C C . LYS B 1 317 ? 20.633 -1.112 -46.586 1.00 38.75 566 LYS B C 1
ATOM 4972 O O . LYS B 1 317 ? 21.066 -1.185 -47.735 1.00 39.20 566 LYS B O 1
ATOM 4978 N N . ASP B 1 318 ? 19.387 -0.737 -46.308 1.00 39.11 567 ASP B N 1
ATOM 4979 C CA A ASP B 1 318 ? 18.432 -0.375 -47.356 0.60 42.04 567 ASP B CA 1
ATOM 4980 C CA B ASP B 1 318 ? 18.443 -0.384 -47.369 0.40 42.09 567 ASP B CA 1
ATOM 4981 C C . ASP B 1 318 ? 18.783 0.966 -47.993 1.00 41.67 567 ASP B C 1
ATOM 4982 O O . ASP B 1 318 ? 18.590 1.174 -49.195 1.00 41.21 567 ASP B O 1
ATOM 4991 N N . VAL B 1 319 ? 19.288 1.881 -47.174 1.00 34.77 568 VAL B N 1
ATOM 4992 C CA . VAL B 1 319 ? 19.664 3.204 -47.648 1.00 31.87 568 VAL B CA 1
ATOM 4993 C C . VAL B 1 319 ? 20.744 3.128 -48.720 1.00 37.59 568 VAL B C 1
ATOM 4994 O O . VAL B 1 319 ? 20.658 3.804 -49.744 1.00 39.97 568 VAL B O 1
ATOM 4998 N N . ILE B 1 320 ? 21.756 2.294 -48.502 1.00 37.97 569 ILE B N 1
ATOM 4999 C CA . ILE B 1 320 ? 22.874 2.265 -49.435 1.00 42.59 569 ILE B CA 1
ATOM 5000 C C . ILE B 1 320 ? 22.779 1.155 -50.480 1.00 42.33 569 ILE B C 1
ATOM 5001 O O . ILE B 1 320 ? 23.613 1.090 -51.380 1.00 40.90 569 ILE B O 1
ATOM 5006 N N . LYS B 1 321 ? 21.760 0.306 -50.366 1.00 42.39 570 LYS B N 1
ATOM 5007 C CA . LYS B 1 321 ? 21.591 -0.840 -51.263 1.00 48.71 570 LYS B CA 1
ATOM 5008 C C . LYS B 1 321 ? 21.784 -0.457 -52.723 1.00 61.72 570 LYS B C 1
ATOM 5009 O O . LYS B 1 321 ? 22.420 -1.179 -53.490 1.00 57.95 570 LYS B O 1
ATOM 5015 N N . ASP B 1 322 ? 21.213 0.683 -53.093 1.00 72.18 571 ASP B N 1
ATOM 5016 C CA . ASP B 1 322 ? 21.348 1.244 -54.429 1.00 85.69 571 ASP B CA 1
ATOM 5017 C C . ASP B 1 322 ? 22.814 1.402 -54.829 1.00 86.45 571 ASP B C 1
ATOM 5018 O O . ASP B 1 322 ? 23.471 2.377 -54.457 1.00 84.02 571 ASP B O 1
#

Secondary structure (DSSP, 8-state):
-TTS-EE-TTS-EEEEEEEESSGGGHHHHHHTT-SSEEEE--GGGTSSSSSPPPHHHHHHHHHHHHHHTTTS-EEEEP---BGGG--TTT-----S-GGGSSBTHHHHHH-HHHHHHHHHHHHHHGGGS-EEEEE-S---HHHHHHHHHHHHHHHHHHHHHT----TT-EEEEEE-SHHHHHTHHHHTTT-SEEEE-HHHHHHHHTT--TT-GGGGGG--TT-HHHHHHHHHHHHHHHHTT-EEEE-SGGGG-HHHHHHHHHHT--EEEE-GGGHHHHHHHHTTS-HHHHHHHHHHHHT-S-HHHHHHHHHHHHHH-/-TTS--B-TTS-B-EEEEEESSGGGHHHHHHTT-SSEEEE--GGGTSSSSSPPPHHHHHHHHHHHHHHTTTS-EEEEP---BTTS--GGG-PPP-S-GGGSSBTHHHHHH-HHHHHHHHHHHHHHGGGS-EEEEE-S--SHHHHHHHHHHHHHHHHHHHHTT----TT-EEEEEE-SHHHHHTHHHHTTT-SEEEE-HHHHHHHHTT--TT-TTTGGG--TT-HHHHHHHHHHHHHHHHTT-EEEE-SGGGG-HHHHHHHHHHT--EEEE-GGGHHHHHHHHHTS-HHHHHHHHHHHHT-S-HHHHHHHHHHHH--